Protein AF-A0AAU9WZ70-F1 (afdb_monomer)

InterPro domains:
  IPR018307 AVL9/DENND6 domain [PF09794] (228-607)
  IPR037516 Tripartite DENN domain [PS50211] (229-649)
  IPR043153 DENN domain, C-terminal lobe [G3DSA:3.40.50.11500] (401-605)
  IPR051731 DENND11/AVL9 guanine nucleotide exchange factors [PTHR31017] (223-735)

Radius of gyration: 34.67 Å; Cα contacts (8 Å, |Δi|>4): 974; chains: 1; bounding box: 86×117×84 Å

pLDDT: mean 70.21, std 24.59, range [22.47, 98.75]

Organism: NCBI:txid46732

Foldseek 3Di:
DVLQCVAPCPVVHDPCPVPPDPVSVLVSVLPDDDCVPDDPPNNVSVVVVVVVVQVVLVVVCVVVVDDPQQPDPPGHPQQQSDDPPHRPDPDRPPLPPPDDWPFVVVVLVQFPCQVVHDVQQDPPDPVLLVLLCVAPCQVVHDVCRPPGTVVSVLVVLQQDDALPDDDSNNVSVLVNLLVVQVSLQVRLVRGPVCVPPHDSLLARHHPNHRSYPPSVSRHHCHVVPQQWDKKWKWWQFPPPGIDTPDIPPAPDPCPDDSPNDDPPQCPCVRCQQCDDCSVVDQKDKGKWWTFDDDDPPDPADSQFIKIKIKIKHKDAPVLAPDDDPRPPDRIIIMIIMITGSALQHQLVNVLRVVLNVVCVVVSYVVPCVSVVVSSVVCSVPDDLVCLVVVVRLLRLAFPLVLCVLQQLCLVLLLLVLLLQWAEEEEDDDLSVLLNDLVNSQLLAPCCSSFLCGRQDDGPVVVPPPPDDDDDPPDPNQDGDADLLRPPQNSRHQLEHETSADHPVCLVVLVDPSNSGYYHYYHDCVVVVDPPSTQWYQYSVNRDIDGPDPLSVLLSDAAPLSNVLSVLLSVLSVVCVVVPCVPSPCGNGSVNSSLSSVLQVLQQSLQVVPVVPPQCVNGPVSNVVSSCPDPSNVSSVVDRRNLSVQAHHHGLRPDPDDPVVSVVNSCSSVVVVVVVVCVVPVVDDDDDDDDDDDDPPPRVVVVVVVVVVVPPPPDDDDDDDDDDDDDDDDDDDDDDDDDDDDD

Sequence (742 aa):
MEELKKCPEFQIGCPFKDAKNVKEVVEELSKMPESKHHTGEAHEQLLGMLKAVHSESKKLEENVGECPVFKTEEGCPFKDASKEGKPLIEPPAAVLEGFTTSDVSKLKEKCPAFKEGCPFANTENEALLGEIKKCPEFEEGCAFKEAKTIEEIHSKLSQMPSSDKECHHKEALMKTMKVIHSVGHEKAEECPVLQKDGCPFKAVESEGKPLVEPADSVLPAGAKRKAILHIVVVGFHHQRGSEVEFLYPPLGKQRNSQSSILPSEWKFLPFLALPDGAHNCEQDTTFFHVPSLSTADTRQNPQSTIFGISCYKQIDSKDLKIKSEDVTRSTVQKSVCVLSCLPLYGYLREKLQVATRLYFEEKDFSQTGILEELYRNLNMTVSPNLISEESLLFIGFSAVELVRKFRHRILALFKLLLLERKVIFHGFPVSNICSQLLSLVSLFPGMIQGGLVYSVTREKIFEEDKSESDIHVHEYEQLPVDLFGFPLAIFTKNSLFHPYLSLQQMELLKSSHVRSFVVGASNYLYKRQKGLSDVLVDLESSTIEIHDPELTEQLSLSTADLRFADYLIHHVDDYAEKGQQEAGWDGSDEWIRAQFKLYLLSLLSTIQHTGGDGMANYNEKFIEAWKQTTNYQVWRGKEHTGIDDVHAGHPFQGQMRLADIKIRLSNVMQTERGRRIGHAVVETGKVVGGAINSARSFVTSWLSELTQSSSEQNEEETGEGKAPEEKSEAKIDEEKNAGLQE

Solvent-accessible surface area (backbone atoms only — not comparable to full-atom values): 43529 Å² total; per-residue (Å²): 115,76,65,46,54,72,40,79,75,36,63,86,41,69,81,54,75,84,48,89,48,72,67,52,43,53,55,55,60,67,69,57,79,63,70,91,78,39,72,65,72,61,38,55,49,52,52,51,36,53,51,50,53,53,53,49,54,59,57,46,47,77,73,59,80,74,56,73,79,70,67,48,104,79,60,66,86,64,77,79,49,53,62,97,88,42,62,79,62,82,76,71,72,73,84,62,72,86,58,80,81,57,46,46,73,59,42,34,76,74,26,69,67,28,57,92,41,69,74,74,73,76,68,86,48,66,72,54,57,62,42,43,50,62,23,84,78,28,51,95,41,64,77,54,76,82,52,55,38,67,64,54,44,51,54,55,57,32,70,41,81,36,46,84,56,93,53,74,48,31,62,33,50,47,53,51,46,26,47,56,33,36,57,48,53,76,41,21,92,63,22,82,70,44,66,76,75,47,67,88,72,66,78,43,43,11,95,91,36,56,36,44,82,63,53,76,79,29,51,34,96,64,79,65,76,60,35,54,65,33,37,36,30,28,34,63,40,96,89,79,41,54,37,67,77,43,60,41,68,67,83,77,89,63,89,83,60,94,72,76,75,67,55,82,83,50,68,59,48,28,40,50,43,54,41,72,67,50,88,82,41,65,58,55,39,36,38,30,63,42,50,42,80,79,44,100,84,47,97,57,69,65,52,32,37,27,36,33,41,14,34,30,41,54,45,53,50,83,69,38,78,61,80,59,90,81,66,79,54,71,57,48,46,40,17,44,28,41,34,19,71,54,69,40,55,33,51,50,44,64,56,44,47,54,52,40,50,53,51,59,70,65,26,37,85,84,66,51,65,66,56,57,49,48,52,54,52,47,46,72,73,48,52,80,72,52,61,76,37,58,79,47,43,44,34,79,40,50,43,45,59,46,41,71,64,44,44,63,50,40,58,34,54,56,52,47,56,61,52,52,48,32,35,38,38,35,37,75,59,56,39,57,40,19,28,51,48,52,19,60,49,50,37,42,58,48,25,66,74,57,30,50,42,40,12,38,77,67,73,74,69,75,77,71,77,86,72,92,75,85,77,74,79,63,92,77,78,72,78,83,53,51,55,71,41,36,25,58,49,56,24,36,92,46,14,33,50,24,39,38,50,36,78,89,52,55,65,59,64,70,37,89,72,45,72,18,30,43,36,15,33,56,55,66,62,69,78,68,48,79,86,66,48,54,30,45,33,35,63,78,80,61,42,76,46,67,77,46,71,64,60,50,59,35,47,47,74,25,76,25,44,48,51,48,34,50,54,51,46,52,34,32,54,48,22,70,73,56,32,66,88,71,38,52,60,55,34,34,48,69,40,51,30,52,51,44,39,51,50,51,50,16,50,51,19,18,68,72,72,46,85,61,57,58,42,60,43,67,21,48,59,28,52,61,54,30,63,72,22,68,29,44,47,60,44,71,74,52,88,37,81,48,37,81,79,40,68,59,37,51,87,47,52,80,93,66,56,72,66,60,51,53,52,53,52,48,54,56,56,46,56,56,49,62,56,47,45,75,76,49,74,86,65,85,94,75,90,87,90,84,92,89,69,87,75,67,56,64,60,53,57,56,52,50,56,59,59,60,72,70,74,82,83,84,84,81,91,81,84,89,85,83,86,85,84,89,86,88,85,90,85,84,86,85,89,81,86,88,84,82,88,132

Mean predicted aligned error: 18.94 Å

Structure (mmCIF, N/CA/C/O backbone):
data_AF-A0AAU9WZ70-F1
#
_entry.id   AF-A0AAU9WZ70-F1
#
loop_
_atom_site.group_PDB
_atom_site.id
_atom_site.type_symbol
_atom_site.label_atom_id
_atom_site.label_alt_id
_atom_site.label_comp_id
_atom_site.label_asym_id
_atom_site.label_entity_id
_atom_site.label_seq_id
_atom_site.pdbx_PDB_ins_code
_atom_site.Cartn_x
_atom_site.Cartn_y
_atom_site.Cartn_z
_atom_site.occupancy
_atom_site.B_iso_or_equiv
_atom_site.auth_seq_id
_atom_site.auth_comp_id
_atom_site.auth_asym_id
_atom_site.auth_atom_id
_atom_site.pdbx_PDB_model_num
ATOM 1 N N . MET A 1 1 ? -59.701 -29.036 -20.915 1.00 43.00 1 MET A N 1
ATOM 2 C CA . MET A 1 1 ? -60.050 -30.371 -21.465 1.00 43.00 1 MET A CA 1
ATOM 3 C C . MET A 1 1 ? -59.910 -30.447 -22.984 1.00 43.00 1 MET A C 1
ATOM 5 O O . MET A 1 1 ? -59.360 -31.431 -23.451 1.00 43.00 1 MET A O 1
ATOM 9 N N . GLU A 1 2 ? -60.358 -29.458 -23.768 1.00 44.62 2 GLU A N 1
ATOM 10 C CA . GLU A 1 2 ? -60.183 -29.485 -25.238 1.00 44.62 2 GLU A CA 1
ATOM 11 C C . GLU A 1 2 ? -58.722 -29.342 -25.691 1.00 44.62 2 GLU A C 1
ATOM 13 O O . GLU A 1 2 ? -58.296 -30.050 -26.594 1.00 44.62 2 GLU A O 1
ATOM 18 N N . GLU A 1 3 ? -57.932 -28.510 -25.009 1.00 46.34 3 GLU A N 1
ATOM 19 C CA . GLU A 1 3 ? -56.485 -28.352 -25.244 1.00 46.34 3 GLU A CA 1
ATOM 20 C C . GLU A 1 3 ? -55.696 -29.653 -24.992 1.00 46.34 3 GLU A C 1
ATOM 22 O O . GLU A 1 3 ? -54.846 -30.034 -25.787 1.00 46.34 3 GLU A O 1
ATOM 27 N N . LEU A 1 4 ? -56.048 -30.398 -23.934 1.00 43.25 4 LEU A N 1
ATOM 28 C CA . LEU A 1 4 ? -55.421 -31.680 -23.567 1.00 43.25 4 LEU A CA 1
ATOM 29 C C . LEU A 1 4 ? -55.571 -32.750 -24.660 1.00 43.25 4 LEU A C 1
ATOM 31 O O . LEU A 1 4 ? -54.688 -33.580 -24.823 1.00 43.25 4 LEU A O 1
ATOM 35 N N . LYS A 1 5 ? -56.662 -32.722 -25.437 1.00 51.09 5 LYS A N 1
ATOM 36 C CA . LYS A 1 5 ? -56.911 -33.688 -26.522 1.00 51.09 5 LYS A CA 1
ATOM 37 C C . LYS A 1 5 ? -56.059 -33.440 -27.771 1.00 51.09 5 LYS A C 1
ATOM 39 O O . LYS A 1 5 ? -56.020 -34.301 -28.647 1.00 51.09 5 LYS A O 1
ATOM 44 N N . LYS A 1 6 ? -55.408 -32.277 -27.871 1.00 53.66 6 LYS A N 1
ATOM 45 C CA . LYS A 1 6 ? -54.527 -31.930 -28.995 1.00 53.66 6 LYS A CA 1
ATOM 46 C C . LYS A 1 6 ? -53.136 -32.560 -28.852 1.00 53.66 6 LYS A C 1
ATOM 48 O O . LYS A 1 6 ? -52.472 -32.778 -29.857 1.00 53.66 6 LYS A O 1
ATOM 53 N N . CYS A 1 7 ? -52.722 -32.916 -27.632 1.00 51.84 7 CYS A N 1
ATOM 54 C CA . CYS A 1 7 ? -51.447 -33.584 -27.372 1.00 51.84 7 CYS A CA 1
ATOM 55 C C . CYS A 1 7 ? -51.523 -35.084 -27.739 1.00 51.84 7 CYS A C 1
ATOM 57 O O . CYS A 1 7 ? -52.407 -35.769 -27.214 1.00 51.84 7 CYS A O 1
ATOM 59 N N . PRO A 1 8 ? -50.609 -35.620 -28.578 1.00 54.25 8 PRO A N 1
ATOM 60 C CA . PRO A 1 8 ? -50.621 -37.025 -29.008 1.00 54.25 8 PRO A CA 1
ATOM 61 C C . PRO A 1 8 ? -50.669 -38.030 -27.847 1.00 54.25 8 PRO A C 1
ATOM 63 O O . PRO A 1 8 ? -51.424 -38.997 -27.901 1.00 54.25 8 PRO A O 1
ATOM 66 N N . GLU A 1 9 ? -49.947 -37.747 -26.760 1.00 54.53 9 GLU A N 1
ATOM 67 C CA . GLU A 1 9 ? -49.831 -38.613 -25.574 1.00 54.53 9 GLU A CA 1
ATOM 68 C C . GLU A 1 9 ? -51.112 -38.678 -24.722 1.00 54.53 9 GLU A C 1
ATOM 70 O O . GLU A 1 9 ? -51.298 -39.596 -23.927 1.00 54.53 9 GLU A O 1
ATOM 75 N N . PHE A 1 10 ? -52.030 -37.722 -24.898 1.00 54.50 10 PHE A N 1
ATOM 76 C CA . PHE A 1 10 ? -53.312 -37.663 -24.186 1.00 54.50 10 PHE A CA 1
ATOM 77 C C . PHE A 1 10 ? -54.504 -38.074 -25.064 1.00 54.50 10 PHE A C 1
ATOM 79 O O . PHE A 1 10 ? -55.637 -38.140 -24.574 1.00 54.50 10 PHE A O 1
ATOM 86 N N . GLN A 1 11 ? -54.276 -38.407 -26.344 1.00 54.41 11 GLN A N 1
ATOM 87 C CA . GLN A 1 11 ? -55.335 -38.858 -27.258 1.00 54.41 11 GLN A CA 1
ATOM 88 C C . GLN A 1 11 ? -55.954 -40.204 -26.842 1.00 54.41 11 GLN A C 1
ATOM 90 O O . GLN A 1 11 ? -57.106 -40.473 -27.177 1.00 54.41 11 GLN A O 1
ATOM 95 N N . ILE A 1 12 ? -55.227 -41.025 -26.072 1.00 53.06 12 ILE A N 1
ATOM 96 C CA . ILE A 1 12 ? -55.652 -42.367 -25.619 1.00 53.06 12 ILE A CA 1
ATOM 97 C C . ILE A 1 12 ? -56.169 -42.348 -24.156 1.00 53.06 12 ILE A C 1
ATOM 99 O O . ILE A 1 12 ? -56.500 -43.386 -23.580 1.00 53.06 12 ILE A O 1
ATOM 103 N N . GLY A 1 13 ? -56.292 -41.161 -23.548 1.00 53.78 13 GLY A N 1
ATOM 104 C CA . GLY A 1 13 ? -56.657 -40.964 -22.138 1.00 53.78 13 GLY A CA 1
ATOM 105 C C . GLY A 1 13 ? -55.473 -40.501 -21.282 1.00 53.78 13 GLY A C 1
ATOM 106 O O . GLY A 1 13 ? -54.379 -40.303 -21.791 1.00 53.78 13 GLY A O 1
ATOM 107 N N . CYS A 1 14 ? -55.693 -40.288 -19.979 1.00 56.47 14 CYS A N 1
ATOM 108 C CA . CYS A 1 14 ? -54.640 -39.805 -19.079 1.00 56.47 14 CYS A CA 1
ATOM 109 C C . CYS A 1 14 ? -53.485 -40.830 -18.998 1.00 56.47 14 CYS A C 1
ATOM 111 O O . CYS A 1 14 ? -53.735 -41.955 -18.552 1.00 56.47 14 CYS A O 1
ATOM 113 N N . PRO A 1 15 ? -52.241 -40.468 -19.365 1.00 56.47 15 PRO A N 1
ATOM 114 C CA . PRO A 1 15 ? -51.094 -41.381 -19.327 1.00 56.47 15 PRO A CA 1
ATOM 115 C C . PRO A 1 15 ? -50.727 -41.800 -17.896 1.00 56.47 15 PRO A C 1
ATOM 117 O O . PRO A 1 15 ? -50.108 -42.834 -17.684 1.00 56.47 15 PRO A O 1
ATOM 120 N N . PHE A 1 16 ? -51.191 -41.050 -16.895 1.00 62.91 16 PHE A N 1
ATOM 121 C CA . PHE A 1 16 ? -50.961 -41.321 -15.476 1.00 62.91 16 PHE A CA 1
ATOM 122 C C . PHE A 1 16 ? -52.081 -42.137 -14.822 1.00 62.91 16 PHE A C 1
ATOM 124 O O . PHE A 1 16 ? -52.089 -42.286 -13.603 1.00 62.91 16 PHE A O 1
ATOM 131 N N . LYS A 1 17 ? -53.059 -42.637 -15.591 1.00 55.47 17 LYS A N 1
ATOM 132 C CA . LYS A 1 17 ? -54.262 -43.291 -15.039 1.00 55.47 17 LYS A CA 1
ATOM 133 C C . LYS A 1 17 ? -53.957 -44.498 -14.140 1.00 55.47 17 LYS A C 1
ATOM 135 O O . LYS A 1 17 ? -54.759 -44.806 -13.266 1.00 55.47 17 LYS A O 1
ATOM 140 N N . ASP A 1 18 ? -52.820 -45.156 -14.367 1.00 57.41 18 ASP A N 1
ATOM 141 C CA . ASP A 1 18 ? -52.389 -46.346 -13.631 1.00 57.41 18 ASP A CA 1
ATOM 142 C C . ASP A 1 18 ? -51.309 -46.032 -12.571 1.00 57.41 18 ASP A C 1
ATOM 144 O O . ASP A 1 18 ? -50.891 -46.932 -11.839 1.00 57.41 18 ASP A O 1
ATOM 148 N N . ALA A 1 19 ? -50.877 -44.766 -12.454 1.00 58.03 19 ALA A N 1
ATOM 149 C CA . ALA A 1 19 ? -49.885 -44.325 -11.476 1.00 58.03 19 ALA A CA 1
ATOM 150 C C . ALA A 1 19 ? -50.499 -44.254 -10.070 1.00 58.03 19 ALA A C 1
ATOM 152 O O . ALA A 1 19 ? -51.546 -43.641 -9.850 1.00 58.03 19 ALA A O 1
ATOM 153 N N . LYS A 1 20 ? -49.839 -44.875 -9.093 1.00 45.47 20 LYS A N 1
ATOM 154 C CA . LYS A 1 20 ? -50.346 -45.026 -7.719 1.00 45.47 20 LYS A CA 1
ATOM 155 C C . LYS A 1 20 ? -49.764 -44.010 -6.742 1.00 45.47 20 LYS A C 1
ATOM 157 O O . LYS A 1 20 ? -50.246 -43.909 -5.615 1.00 45.47 20 LYS A O 1
ATOM 162 N N . ASN A 1 21 ? -48.724 -43.278 -7.135 1.00 47.84 21 ASN A N 1
ATOM 163 C CA . ASN A 1 21 ? -48.082 -42.247 -6.321 1.00 47.84 21 ASN A CA 1
ATOM 164 C C . ASN A 1 21 ? -47.411 -41.169 -7.195 1.00 47.84 21 ASN A C 1
ATOM 166 O O . ASN A 1 21 ? -47.178 -41.365 -8.383 1.00 47.84 21 ASN A O 1
ATOM 170 N N . VAL A 1 22 ? -47.084 -40.022 -6.588 1.00 45.72 22 VAL A N 1
ATOM 171 C CA . VAL A 1 22 ? -46.501 -38.852 -7.279 1.00 45.72 22 VAL A CA 1
ATOM 172 C C . VAL A 1 22 ? -45.157 -39.177 -7.937 1.00 45.72 22 VAL A C 1
ATOM 174 O O . VAL A 1 22 ? -44.843 -38.636 -8.991 1.00 45.72 22 VAL A O 1
ATOM 177 N N . LYS A 1 23 ? -44.378 -40.097 -7.357 1.00 48.25 23 LYS A N 1
ATOM 178 C CA . LYS A 1 23 ? -43.085 -40.504 -7.912 1.00 48.25 23 LYS A CA 1
ATOM 179 C C . LYS A 1 23 ? -43.256 -41.227 -9.252 1.00 48.25 23 LYS A C 1
ATOM 181 O O . LYS A 1 23 ? -42.548 -40.894 -10.192 1.00 48.25 23 LYS A O 1
ATOM 186 N N . GLU A 1 24 ? -44.239 -42.119 -9.363 1.00 51.38 24 GLU A N 1
ATOM 187 C CA . GLU A 1 24 ? -44.601 -42.785 -10.625 1.00 51.38 24 GLU A CA 1
ATOM 188 C C . GLU A 1 24 ? -45.117 -41.787 -11.677 1.00 51.38 24 GLU A C 1
ATOM 190 O O . GLU A 1 24 ? -44.812 -41.924 -12.857 1.00 51.38 24 GLU A O 1
ATOM 195 N N . VAL A 1 25 ? -45.831 -40.732 -11.260 1.00 52.84 25 VAL A N 1
ATOM 196 C CA . VAL A 1 25 ? -46.276 -39.655 -12.169 1.00 52.84 25 VAL A CA 1
ATOM 197 C C . VAL A 1 25 ? -45.087 -38.866 -12.727 1.00 52.84 25 VAL A C 1
ATOM 199 O O . VAL A 1 25 ? -45.030 -38.606 -13.927 1.00 52.84 25 VAL A O 1
ATOM 202 N N . VAL A 1 26 ? -44.119 -38.505 -11.879 1.00 51.00 26 VAL A N 1
ATOM 203 C CA . VAL A 1 26 ? -42.891 -37.801 -12.295 1.00 51.00 26 VAL A CA 1
ATOM 204 C C . VAL A 1 26 ? -42.020 -38.688 -13.188 1.00 51.00 26 VAL A C 1
ATOM 206 O O . VAL A 1 26 ? -41.428 -38.209 -14.154 1.00 51.00 26 VAL A O 1
ATOM 209 N N . GLU A 1 27 ? -41.976 -39.989 -12.911 1.00 53.44 27 GLU A N 1
ATOM 210 C CA . GLU A 1 27 ? -41.223 -40.958 -13.703 1.00 53.44 27 GLU A CA 1
ATOM 211 C C . GLU A 1 27 ? -41.848 -41.157 -15.097 1.00 53.44 27 GLU A C 1
ATOM 213 O O . GLU A 1 27 ? -41.122 -41.181 -16.089 1.00 53.44 27 GLU A O 1
ATOM 218 N N . GLU A 1 28 ? -43.178 -41.182 -15.222 1.00 54.75 28 GLU A N 1
ATOM 219 C CA . GLU A 1 28 ? -43.857 -41.192 -16.530 1.00 54.75 28 GLU A CA 1
ATOM 220 C C . GLU A 1 28 ? -43.707 -39.863 -17.290 1.00 54.75 28 GLU A C 1
ATOM 222 O O . GLU A 1 28 ? -43.462 -39.867 -18.496 1.00 54.75 28 GLU A O 1
ATOM 227 N N . LEU A 1 29 ? -43.751 -38.717 -16.600 1.00 53.00 29 LEU A N 1
ATOM 228 C CA . LEU A 1 29 ? -43.442 -37.410 -17.202 1.00 53.00 29 LEU A CA 1
ATOM 229 C C . LEU A 1 29 ? -42.007 -37.352 -17.750 1.00 53.00 29 LEU A C 1
ATOM 231 O O . LEU A 1 29 ? -41.762 -36.739 -18.788 1.00 53.00 29 LEU A O 1
ATOM 235 N N . SER A 1 30 ? -41.056 -38.027 -17.098 1.00 54.34 30 SER A N 1
ATOM 236 C CA . SER A 1 30 ? -39.650 -38.047 -17.527 1.00 54.34 30 SER A CA 1
ATOM 237 C C . SER A 1 30 ? -39.399 -38.830 -18.829 1.00 54.34 30 SER A C 1
ATOM 239 O O . SER A 1 30 ? -38.374 -38.610 -19.494 1.00 54.34 30 SER A O 1
ATOM 241 N N . LYS A 1 31 ? -40.344 -39.708 -19.206 1.00 53.44 31 LYS A N 1
ATOM 242 C CA . LYS A 1 31 ? -40.332 -40.524 -20.433 1.00 53.44 31 LYS A CA 1
ATOM 243 C C . LYS A 1 31 ? -40.855 -39.778 -21.666 1.00 53.44 31 LYS A C 1
ATOM 245 O O . LYS A 1 31 ? -40.713 -40.296 -22.771 1.00 53.44 31 LYS A O 1
ATOM 250 N N . MET A 1 32 ? -41.406 -38.571 -21.511 1.00 54.81 32 MET A N 1
ATOM 251 C CA . MET A 1 32 ? -41.807 -37.740 -22.650 1.00 54.81 32 MET A CA 1
ATOM 252 C C . MET A 1 32 ? -40.570 -37.275 -23.458 1.00 54.81 32 MET A C 1
ATOM 254 O O . MET A 1 32 ? -39.546 -36.915 -22.859 1.00 54.81 32 MET A O 1
ATOM 258 N N . PRO A 1 33 ? -40.616 -37.314 -24.806 1.00 46.25 33 PRO A N 1
ATOM 259 C CA . PRO A 1 33 ? -39.464 -37.006 -25.659 1.00 46.25 33 PRO A CA 1
ATOM 260 C C . PRO A 1 33 ? -39.019 -35.531 -25.567 1.00 46.25 33 PRO A C 1
ATOM 262 O O . PRO A 1 33 ? -39.805 -34.645 -25.244 1.00 46.25 33 PRO A O 1
ATOM 265 N N . GLU A 1 34 ? -37.732 -35.269 -25.837 1.00 44.28 34 GLU A N 1
ATOM 266 C CA . GLU A 1 34 ? -37.087 -33.952 -25.679 1.00 44.28 34 GLU A CA 1
ATOM 267 C C . GLU A 1 34 ? -37.759 -32.815 -26.476 1.00 44.28 34 GLU A C 1
ATOM 269 O O . GLU A 1 34 ? -38.196 -32.993 -27.616 1.00 44.28 34 GLU A O 1
ATOM 274 N N . SER A 1 35 ? -37.704 -31.592 -25.928 1.00 48.19 35 SER A N 1
ATOM 275 C CA . SER A 1 35 ? -38.149 -30.345 -26.580 1.00 48.19 35 SER A CA 1
ATOM 276 C C . SER A 1 35 ? -37.471 -30.063 -27.926 1.00 48.19 35 SER A C 1
ATOM 278 O O . SER A 1 35 ? -38.000 -29.301 -28.729 1.00 48.19 35 SER A O 1
ATOM 280 N N . LYS A 1 36 ? -36.346 -30.720 -28.232 1.00 40.97 36 LYS A N 1
ATOM 281 C CA . LYS A 1 36 ? -35.661 -30.607 -29.529 1.00 40.97 36 LYS A CA 1
ATOM 282 C C . LYS A 1 36 ? -36.455 -31.202 -30.697 1.00 40.97 36 LYS A C 1
ATOM 284 O O . LYS A 1 36 ? -36.157 -30.880 -31.844 1.00 40.97 36 LYS A O 1
ATOM 289 N N . HIS A 1 37 ? -37.470 -32.027 -30.431 1.00 42.16 37 HIS A N 1
ATOM 290 C CA . HIS A 1 37 ? -38.367 -32.563 -31.461 1.00 42.16 37 HIS A CA 1
ATOM 291 C C . HIS A 1 37 ? -39.708 -31.821 -31.566 1.00 42.16 37 HIS A C 1
ATOM 293 O O . HIS A 1 37 ? -40.483 -32.098 -32.480 1.00 42.16 37 HIS A O 1
ATOM 299 N N . HIS A 1 38 ? -39.959 -30.833 -30.704 1.00 45.75 38 HIS A N 1
ATOM 300 C CA . HIS A 1 38 ? -41.142 -29.980 -30.768 1.00 45.75 38 HIS A CA 1
ATOM 301 C C . HIS A 1 38 ? -40.730 -28.564 -31.171 1.00 45.75 38 HIS A C 1
ATOM 303 O O . HIS A 1 38 ? -40.349 -27.749 -30.340 1.00 45.75 38 HIS A O 1
ATOM 309 N N . THR A 1 39 ? -40.819 -28.267 -32.466 1.00 42.88 39 THR A N 1
ATOM 310 C CA . THR A 1 39 ? -40.734 -26.895 -32.984 1.00 42.88 39 THR A CA 1
ATOM 311 C C . THR A 1 39 ? -42.106 -26.471 -33.505 1.00 42.88 39 THR A C 1
ATOM 313 O O . THR A 1 39 ? -42.844 -27.281 -34.068 1.00 42.88 39 THR A O 1
ATOM 316 N N . GLY A 1 40 ? -42.477 -25.211 -33.274 1.00 54.31 40 GLY A N 1
ATOM 317 C CA . GLY A 1 40 ? -43.773 -24.661 -33.685 1.00 54.31 40 GLY A CA 1
ATOM 318 C C . GLY A 1 40 ? -44.951 -25.090 -32.798 1.00 54.31 40 GLY A C 1
ATOM 319 O O . GLY A 1 40 ? -44.812 -25.248 -31.587 1.00 54.31 40 GLY A O 1
ATOM 320 N N . GLU A 1 41 ? -46.121 -25.272 -33.413 1.00 46.50 41 GLU A N 1
ATOM 321 C CA . GLU A 1 41 ? -47.437 -25.402 -32.759 1.00 46.50 41 GLU A CA 1
ATOM 322 C C . GLU A 1 41 ? -47.506 -26.507 -31.684 1.00 46.50 41 GLU A C 1
ATOM 324 O O . GLU A 1 41 ? -48.182 -26.356 -30.671 1.00 46.50 41 GLU A O 1
ATOM 329 N N . ALA A 1 42 ? -46.744 -27.594 -31.841 1.00 43.12 42 ALA A N 1
ATOM 330 C CA . ALA A 1 42 ? -46.700 -28.693 -30.874 1.00 43.12 42 ALA A CA 1
ATOM 331 C C . ALA A 1 42 ? -46.009 -28.317 -29.544 1.00 43.12 42 ALA A C 1
ATOM 333 O O . ALA A 1 42 ? -46.357 -28.861 -28.495 1.00 43.12 42 ALA A O 1
ATOM 334 N N . HIS A 1 43 ? -45.056 -27.377 -29.568 1.00 51.56 43 HIS A N 1
ATOM 335 C CA . HIS A 1 43 ? -44.409 -26.863 -28.356 1.00 51.56 43 HIS A CA 1
ATOM 336 C C . HIS A 1 43 ? -45.355 -25.952 -27.569 1.00 51.56 43 HIS A C 1
ATOM 338 O O . HIS A 1 43 ? -45.485 -26.091 -26.352 1.00 51.56 43 HIS A O 1
ATOM 344 N N . GLU A 1 44 ? -46.086 -25.080 -28.268 1.00 49.91 44 GLU A N 1
ATOM 345 C CA . GLU A 1 44 ? -47.119 -24.252 -27.641 1.00 49.91 44 GLU A CA 1
ATOM 346 C C . GLU A 1 44 ? -48.263 -25.092 -27.072 1.00 49.91 44 GLU A C 1
ATOM 348 O O . GLU A 1 44 ? -48.756 -24.792 -25.988 1.00 49.91 44 GLU A O 1
ATOM 353 N N . GLN A 1 45 ? -48.639 -26.186 -27.739 1.00 51.75 45 GLN A N 1
ATOM 354 C CA . GLN A 1 45 ? -49.648 -27.120 -27.236 1.00 51.75 45 GLN A CA 1
ATOM 355 C C . GLN A 1 45 ? -49.184 -27.857 -25.969 1.00 51.75 45 GLN A C 1
ATOM 357 O O . GLN A 1 45 ? -49.976 -28.035 -25.042 1.00 51.75 45 GLN A O 1
ATOM 362 N N . LEU A 1 46 ? -47.904 -28.240 -25.881 1.00 48.75 46 LEU A N 1
ATOM 363 C CA . LEU A 1 46 ? -47.330 -28.842 -24.672 1.00 48.75 46 LEU A CA 1
ATOM 364 C C . LEU A 1 46 ? -47.287 -27.838 -23.506 1.00 48.75 46 LEU A C 1
ATOM 366 O O . LEU A 1 46 ? -47.689 -28.163 -22.388 1.00 48.75 46 LEU A O 1
ATOM 370 N N . LEU A 1 47 ? -46.870 -26.598 -23.771 1.00 50.78 47 LEU A N 1
ATOM 371 C CA . LEU A 1 47 ? -46.897 -25.507 -22.791 1.00 50.78 47 LEU A CA 1
ATOM 372 C C . LEU A 1 47 ? -48.327 -25.163 -22.353 1.00 50.78 47 LEU A C 1
ATOM 374 O O . LEU A 1 47 ? -48.573 -24.961 -21.164 1.00 50.78 47 LEU A O 1
ATOM 378 N N . GLY A 1 48 ? -49.278 -25.133 -23.287 1.00 50.84 48 GLY A N 1
ATOM 379 C CA . GLY A 1 48 ? -50.701 -24.924 -23.017 1.00 50.84 48 GLY A CA 1
ATOM 380 C C . GLY A 1 48 ? -51.281 -26.025 -22.130 1.00 50.84 48 GLY A C 1
ATOM 381 O O . GLY A 1 48 ? -51.983 -25.741 -21.157 1.00 50.84 48 GLY A O 1
ATOM 382 N N . MET A 1 49 ? -50.907 -27.280 -22.389 1.00 53.19 49 MET A N 1
ATOM 383 C CA . MET A 1 49 ? -51.271 -28.424 -21.557 1.00 53.19 49 MET A CA 1
ATOM 384 C C . MET A 1 49 ? -50.715 -28.299 -20.133 1.00 53.19 49 MET A C 1
ATOM 386 O O . MET A 1 49 ? -51.477 -28.430 -19.174 1.00 53.19 49 MET A O 1
ATOM 390 N N . LEU A 1 50 ? -49.419 -28.010 -19.976 1.00 51.34 50 LEU A N 1
ATOM 391 C CA . LEU A 1 50 ? -48.785 -27.865 -18.660 1.00 51.34 50 LEU A CA 1
ATOM 392 C C . LEU A 1 50 ? -49.397 -26.705 -17.861 1.00 51.34 50 LEU A C 1
ATOM 394 O O . LEU A 1 50 ? -49.683 -26.866 -16.674 1.00 51.34 50 LEU A O 1
ATOM 398 N N . LYS A 1 51 ? -49.701 -25.577 -18.517 1.00 50.75 51 LYS A N 1
ATOM 399 C CA . LYS A 1 51 ? -50.422 -24.445 -17.909 1.00 50.75 51 LYS A CA 1
ATOM 400 C C . LYS A 1 51 ? -51.831 -24.836 -17.454 1.00 50.75 51 LYS A C 1
ATOM 402 O O . LYS A 1 51 ? -52.242 -24.471 -16.352 1.00 50.75 51 LYS A O 1
ATOM 407 N N . ALA A 1 52 ? -52.563 -25.612 -18.256 1.00 51.06 52 ALA A N 1
ATOM 408 C CA . ALA A 1 52 ? -53.900 -26.085 -17.899 1.00 51.06 52 ALA A CA 1
ATOM 409 C C . ALA A 1 52 ? -53.879 -27.063 -16.710 1.00 51.06 52 ALA A C 1
ATOM 411 O O . ALA A 1 52 ? -54.728 -26.964 -15.825 1.00 51.06 52 ALA A O 1
ATOM 412 N N . VAL A 1 53 ? -52.891 -27.964 -16.651 1.00 50.53 53 VAL A N 1
ATOM 413 C CA . VAL A 1 53 ? -52.691 -28.883 -15.515 1.00 50.53 53 VAL A CA 1
ATOM 414 C C . VAL A 1 53 ? -52.374 -28.105 -14.237 1.00 50.53 53 VAL A C 1
ATOM 416 O O . VAL A 1 53 ? -52.924 -28.415 -13.178 1.00 50.53 53 VAL A O 1
ATOM 419 N N . HIS A 1 54 ? -51.557 -27.053 -14.336 1.00 52.47 54 HIS A N 1
ATOM 420 C CA . HIS A 1 54 ? -51.239 -26.168 -13.214 1.00 52.47 54 HIS A CA 1
ATOM 421 C C . HIS A 1 54 ? -52.478 -25.419 -12.704 1.00 52.47 54 HIS A C 1
ATOM 423 O O . HIS A 1 54 ? -52.730 -25.375 -11.500 1.00 52.47 54 HIS A O 1
ATOM 429 N N . SER A 1 55 ? -53.285 -24.882 -13.625 1.00 49.47 55 SER A N 1
ATOM 430 C CA . SER A 1 55 ? -54.526 -24.174 -13.298 1.00 49.47 55 SER A CA 1
ATOM 431 C C . SER A 1 55 ? -55.545 -25.080 -12.604 1.00 49.47 55 SER A C 1
ATOM 433 O O . SER A 1 55 ? -56.129 -24.679 -11.600 1.00 49.47 55 SER A O 1
ATOM 435 N N . GLU A 1 56 ? -55.735 -26.311 -13.086 1.00 50.09 56 GLU A N 1
ATOM 436 C CA . GLU A 1 56 ? -56.676 -27.248 -12.460 1.00 50.09 56 GLU A CA 1
ATOM 437 C C . GLU A 1 56 ? -56.153 -27.833 -11.143 1.00 50.09 56 GLU A C 1
ATOM 439 O O . GLU A 1 56 ? -56.934 -28.006 -10.211 1.00 50.09 56 GLU A O 1
ATOM 444 N N . SER A 1 57 ? -54.841 -28.046 -10.999 1.00 50.16 57 SER A N 1
ATOM 445 C CA . SER A 1 57 ? -54.251 -28.482 -9.720 1.00 50.16 57 SER A CA 1
ATOM 446 C C . SER A 1 57 ? -54.492 -27.455 -8.610 1.00 50.16 57 SER A C 1
ATOM 448 O O . SER A 1 57 ? -54.850 -27.827 -7.495 1.00 50.16 57 SER A O 1
ATOM 450 N N . LYS A 1 58 ? -54.397 -26.161 -8.941 1.00 50.09 58 LYS A N 1
ATOM 451 C CA . LYS A 1 58 ? -54.673 -25.049 -8.019 1.00 50.09 58 LYS A CA 1
ATOM 452 C C . LYS A 1 58 ? -56.159 -24.949 -7.637 1.00 50.09 58 LYS A C 1
ATOM 454 O O . LYS A 1 58 ? -56.479 -24.623 -6.503 1.00 50.09 58 LYS A O 1
ATOM 459 N N . LYS A 1 59 ? -57.083 -25.292 -8.544 1.00 49.59 59 LYS A N 1
ATOM 460 C CA . LYS A 1 59 ? -58.532 -25.345 -8.241 1.00 49.59 59 LYS A CA 1
ATOM 461 C C . LYS A 1 59 ? -58.940 -26.580 -7.431 1.00 49.59 59 LYS A C 1
ATOM 463 O O . LYS A 1 59 ? -59.929 -26.539 -6.701 1.00 49.59 59 LYS A O 1
ATOM 468 N N . LEU A 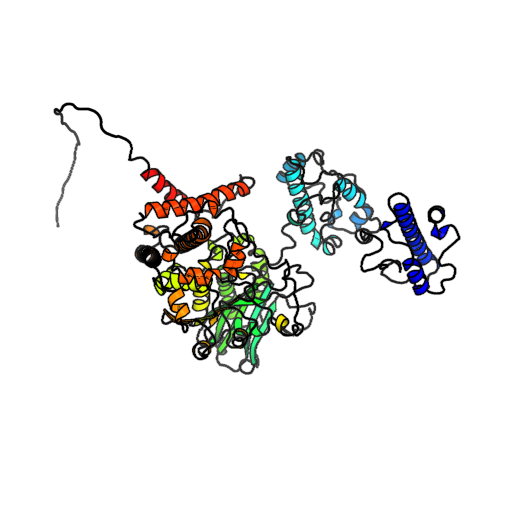1 60 ? -58.213 -27.693 -7.555 1.00 45.34 60 LEU A N 1
ATOM 469 C CA . LEU A 1 60 ? -58.437 -28.881 -6.722 1.00 45.34 60 LEU A CA 1
ATOM 470 C C . LEU A 1 60 ? -57.975 -28.678 -5.270 1.00 45.34 60 LEU A C 1
ATOM 472 O O . LEU A 1 60 ? -58.515 -29.332 -4.378 1.00 45.34 60 LEU A O 1
ATOM 476 N N . GLU A 1 61 ? -57.050 -27.749 -5.020 1.00 47.50 61 GLU A N 1
ATOM 477 C CA . GLU A 1 61 ? -56.622 -27.355 -3.672 1.00 47.50 61 GLU A CA 1
ATOM 478 C C . GLU A 1 61 ? -57.796 -26.803 -2.839 1.00 47.50 61 GLU A C 1
ATOM 480 O O . GLU A 1 61 ? -57.993 -27.221 -1.696 1.00 47.50 61 GLU A O 1
ATOM 485 N N . GLU A 1 62 ? -58.651 -25.967 -3.444 1.00 48.19 62 GLU A N 1
ATOM 486 C CA . GLU A 1 62 ? -59.848 -25.404 -2.795 1.00 48.19 62 GLU A CA 1
ATOM 487 C C . GLU A 1 62 ? -60.938 -26.455 -2.504 1.00 48.19 62 GLU A C 1
ATOM 489 O O . GLU A 1 62 ? -61.697 -26.302 -1.549 1.00 48.19 62 GLU A O 1
ATOM 494 N N . ASN A 1 63 ? -61.013 -27.537 -3.289 1.00 45.34 63 ASN A N 1
ATOM 495 C CA . ASN A 1 63 ? -62.076 -28.545 -3.174 1.00 45.34 63 ASN A CA 1
ATOM 496 C C . ASN A 1 63 ? -61.709 -29.764 -2.314 1.00 45.34 63 ASN A C 1
ATOM 498 O O . ASN A 1 63 ? -62.606 -30.405 -1.767 1.00 45.34 63 ASN A O 1
ATOM 502 N N . VAL A 1 64 ? -60.425 -30.128 -2.210 1.00 45.31 64 VAL A N 1
ATOM 503 C CA . VAL A 1 64 ? -60.008 -31.375 -1.534 1.00 45.31 64 VAL A CA 1
ATOM 504 C C . VAL A 1 64 ? -59.440 -31.128 -0.134 1.00 45.31 64 VAL A C 1
ATOM 506 O O . VAL A 1 64 ? -59.345 -32.086 0.624 1.00 45.31 64 VAL A O 1
ATOM 509 N N . GLY A 1 65 ? -59.140 -29.876 0.244 1.00 43.78 65 GLY A N 1
ATOM 510 C CA . GLY A 1 65 ? -59.020 -29.350 1.621 1.00 43.78 65 GLY A CA 1
ATOM 511 C C . GLY A 1 65 ? -57.949 -29.940 2.558 1.00 43.78 65 GLY A C 1
ATOM 512 O O . GLY A 1 65 ? -57.423 -29.237 3.420 1.00 43.78 65 GLY A O 1
ATOM 513 N N . GLU A 1 66 ? -57.582 -31.211 2.414 1.00 42.28 66 GLU A N 1
ATOM 514 C CA . GLU A 1 66 ? -56.743 -31.981 3.335 1.00 42.28 66 GLU A CA 1
ATOM 515 C C . GLU A 1 66 ? -55.807 -32.977 2.626 1.00 42.28 66 GLU A C 1
ATOM 517 O O . GLU A 1 66 ? -55.148 -33.768 3.295 1.00 42.28 66 GLU A O 1
ATOM 522 N N . CYS A 1 67 ? -55.678 -32.941 1.292 1.00 40.16 67 CYS A N 1
ATOM 523 C CA . CYS A 1 67 ? -54.696 -33.782 0.597 1.00 40.16 67 CYS A CA 1
ATOM 524 C C . CYS A 1 67 ? -53.260 -33.254 0.839 1.00 40.16 67 CYS A C 1
ATOM 526 O O . CYS A 1 67 ? -52.950 -32.145 0.397 1.00 40.16 67 CYS A O 1
ATOM 528 N N . PRO A 1 68 ? -52.352 -34.023 1.477 1.00 40.78 68 PRO A N 1
ATOM 529 C CA . PRO A 1 68 ? -51.011 -33.545 1.845 1.00 40.78 68 PRO A CA 1
ATOM 530 C C . PRO A 1 68 ? -50.099 -33.215 0.656 1.00 40.78 68 PRO A C 1
ATOM 532 O O . PRO A 1 68 ? -49.101 -32.533 0.832 1.00 40.78 68 PRO A O 1
ATOM 535 N N . VAL A 1 69 ? -50.426 -33.699 -0.547 1.00 39.91 69 VAL A N 1
ATOM 536 C CA . VAL A 1 69 ? -49.629 -33.482 -1.769 1.00 39.91 69 VAL A CA 1
ATOM 537 C C . VAL A 1 69 ? -49.773 -32.056 -2.314 1.00 39.91 69 VAL A C 1
ATOM 539 O O . VAL A 1 69 ? -48.862 -31.565 -2.969 1.00 39.91 69 VAL A O 1
ATOM 542 N N . PHE A 1 70 ? -50.895 -31.385 -2.037 1.00 43.81 70 PHE A N 1
ATOM 543 C CA . PHE A 1 70 ? -51.172 -30.028 -2.525 1.00 43.81 70 PHE A CA 1
ATOM 544 C C . PHE A 1 70 ? -51.055 -28.961 -1.432 1.00 43.81 70 PHE A C 1
ATOM 546 O O . PHE A 1 70 ? -51.134 -27.778 -1.729 1.00 43.81 70 PHE A O 1
ATOM 553 N N . LYS A 1 71 ? -50.824 -29.363 -0.175 1.00 45.38 71 LYS A N 1
ATOM 554 C CA . LYS A 1 71 ? -50.523 -28.444 0.927 1.00 45.38 71 LYS A CA 1
ATOM 555 C C . LYS A 1 71 ? -49.021 -28.236 1.048 1.00 45.38 71 LYS A C 1
ATOM 557 O O . LYS A 1 71 ? -48.383 -28.794 1.937 1.00 45.38 71 LYS A O 1
ATOM 562 N N . THR A 1 72 ? -48.463 -27.395 0.196 1.00 42.25 72 THR A N 1
ATOM 563 C CA . THR A 1 72 ? -47.160 -26.785 0.468 1.00 42.25 72 THR A CA 1
ATOM 564 C C . THR A 1 72 ? -47.255 -25.307 0.136 1.00 42.25 72 THR A C 1
ATOM 566 O O . THR A 1 72 ? -47.665 -24.966 -0.970 1.00 42.25 72 THR A O 1
ATOM 569 N N . GLU A 1 73 ? -46.827 -24.430 1.054 1.00 42.75 73 GLU A N 1
ATOM 570 C CA . GLU A 1 73 ? -46.711 -22.960 0.885 1.00 42.75 73 GLU A CA 1
ATOM 571 C C . GLU A 1 73 ? -45.815 -22.534 -0.307 1.00 42.75 73 GLU A C 1
ATOM 573 O O . GLU A 1 73 ? -45.539 -21.359 -0.524 1.00 42.75 73 GLU A O 1
ATOM 578 N N . GLU A 1 74 ? -45.370 -23.504 -1.101 1.00 42.91 74 GLU A N 1
ATOM 579 C CA . GLU A 1 74 ? -44.443 -23.415 -2.212 1.00 42.91 74 GLU A CA 1
ATOM 580 C C . GLU A 1 74 ? -45.086 -23.584 -3.601 1.00 42.91 74 GLU A C 1
ATOM 582 O O . GLU A 1 74 ? -44.369 -23.494 -4.601 1.00 42.91 74 GLU A O 1
ATOM 587 N N . GLY A 1 75 ? -46.405 -23.791 -3.684 1.00 48.59 75 GLY A N 1
ATOM 588 C CA . GLY A 1 75 ? -47.120 -23.984 -4.949 1.00 48.59 75 GLY A CA 1
ATOM 589 C C . GLY A 1 75 ? -47.008 -25.404 -5.522 1.00 48.59 75 GLY A C 1
ATOM 590 O O . GLY A 1 75 ? -46.514 -26.319 -4.872 1.00 48.59 75 GLY A O 1
ATOM 591 N N . CYS A 1 76 ? -47.533 -25.587 -6.739 1.00 43.84 76 CYS A N 1
ATOM 592 C CA . CYS A 1 76 ? -47.750 -26.875 -7.411 1.00 43.84 76 CYS A CA 1
ATOM 593 C C . CYS A 1 76 ? -46.550 -27.848 -7.324 1.00 43.84 76 CYS A C 1
ATOM 595 O O . CYS A 1 76 ? -45.428 -27.449 -7.646 1.00 43.84 76 CYS A O 1
ATOM 597 N N . PRO A 1 77 ? -46.773 -29.147 -7.032 1.00 42.09 77 PRO A N 1
ATOM 598 C CA . PRO A 1 77 ? -45.704 -30.135 -6.828 1.00 42.09 77 PRO A CA 1
ATOM 599 C C . PRO A 1 77 ? -44.838 -30.427 -8.069 1.00 42.09 77 PRO A C 1
ATOM 601 O O . PRO A 1 77 ? -43.879 -31.188 -7.985 1.00 42.09 77 PRO A O 1
ATOM 604 N N . PHE A 1 78 ? -45.154 -29.834 -9.223 1.00 43.34 78 PHE A N 1
ATOM 605 C CA . PHE A 1 78 ? -44.398 -29.979 -10.468 1.00 43.34 78 PHE A CA 1
ATOM 606 C C . PHE A 1 78 ? -43.504 -28.768 -10.792 1.00 43.34 78 PHE A C 1
ATOM 608 O O . PHE A 1 78 ? -42.896 -28.754 -11.861 1.00 43.34 78 PHE A O 1
ATOM 615 N N . LYS A 1 79 ? -43.414 -27.752 -9.915 1.00 47.16 79 LYS A N 1
ATOM 616 C CA . LYS A 1 79 ? -42.639 -26.521 -10.186 1.00 47.16 79 LYS A CA 1
ATOM 617 C C . LYS A 1 79 ? -41.137 -26.786 -10.384 1.00 47.16 79 LYS A C 1
ATOM 619 O O . LYS A 1 79 ? -40.501 -26.098 -11.172 1.00 47.16 79 LYS A O 1
ATOM 624 N N . ASP A 1 80 ? -40.605 -27.804 -9.707 1.00 46.03 80 ASP A N 1
ATOM 625 C CA . ASP A 1 80 ? -39.178 -28.153 -9.719 1.00 46.03 80 ASP A CA 1
ATOM 626 C C . ASP A 1 80 ? -38.865 -29.321 -10.667 1.00 46.03 80 ASP A C 1
ATOM 628 O O . ASP A 1 80 ? -37.756 -29.867 -10.667 1.00 46.03 80 ASP A O 1
ATOM 632 N N . ALA A 1 81 ? -39.845 -29.730 -11.484 1.00 43.91 81 ALA A N 1
ATOM 633 C CA . ALA A 1 81 ? -39.646 -30.766 -12.482 1.00 43.91 81 ALA A CA 1
ATOM 634 C C . ALA A 1 81 ? -38.590 -30.291 -13.494 1.00 43.91 81 ALA A C 1
ATOM 636 O O . ALA A 1 81 ? -38.808 -29.390 -14.310 1.00 43.91 81 ALA A O 1
ATOM 637 N N . SER A 1 82 ? -37.418 -30.908 -13.403 1.00 46.28 82 SER A N 1
ATOM 638 C CA . SER A 1 82 ? -36.239 -30.614 -14.205 1.00 46.28 82 SER A CA 1
ATOM 639 C C . SER A 1 82 ? -35.704 -31.908 -14.805 1.00 46.28 82 SER A C 1
ATOM 641 O O . SER A 1 82 ? -35.845 -32.989 -14.228 1.00 46.28 82 SER A O 1
ATOM 643 N N . LYS A 1 83 ? -35.094 -31.813 -15.985 1.00 39.69 83 LYS A N 1
ATOM 644 C CA . LYS A 1 83 ? -34.371 -32.927 -16.608 1.00 39.69 83 LYS A CA 1
ATOM 645 C C . LYS A 1 83 ? -32.963 -32.436 -16.919 1.00 39.69 83 LYS A C 1
ATOM 647 O O . LYS A 1 83 ? -32.802 -31.403 -17.558 1.00 39.69 83 LYS A O 1
ATOM 652 N N . GLU A 1 84 ? -31.959 -33.134 -16.383 1.00 38.03 84 GLU A N 1
ATOM 653 C CA . GLU A 1 84 ? -30.530 -32.784 -16.512 1.00 38.03 84 GLU A CA 1
ATOM 654 C C . GLU A 1 84 ? -30.180 -31.362 -16.028 1.00 38.03 84 GLU A C 1
ATOM 656 O O . GLU A 1 84 ? -29.337 -30.672 -16.594 1.00 38.03 84 GLU A O 1
ATOM 661 N N . GLY A 1 85 ? -30.846 -30.909 -14.960 1.00 44.03 85 GLY A N 1
ATOM 662 C CA . GLY A 1 85 ? -30.560 -29.619 -14.326 1.00 44.03 85 GLY A CA 1
ATOM 663 C C . GLY A 1 85 ? -31.174 -28.401 -15.018 1.00 44.03 85 GLY A C 1
ATOM 664 O O . GLY A 1 85 ? -30.947 -27.287 -14.552 1.00 44.03 85 GLY A O 1
ATOM 665 N N . LYS A 1 86 ? -31.979 -28.584 -16.078 1.00 39.19 86 LYS A N 1
ATOM 666 C CA . LYS A 1 86 ? -32.777 -27.505 -16.682 1.00 39.19 86 LYS A CA 1
ATOM 667 C C . LYS A 1 86 ? -34.264 -27.642 -16.335 1.00 39.19 86 LYS A C 1
ATOM 669 O O . LYS A 1 86 ? -34.809 -28.746 -16.463 1.00 39.19 86 LYS A O 1
ATOM 674 N N . PRO A 1 87 ? -34.923 -26.563 -15.877 1.00 46.22 87 PRO A N 1
ATOM 675 C CA . PRO A 1 87 ? -36.351 -26.580 -15.587 1.00 46.22 87 PRO A CA 1
ATOM 676 C C . PRO A 1 87 ? -37.149 -26.779 -16.880 1.00 46.22 87 PRO A C 1
ATOM 678 O O . PRO A 1 87 ? -36.830 -26.208 -17.920 1.00 46.22 87 PRO A O 1
ATOM 681 N N . LEU A 1 88 ? -38.198 -27.605 -16.827 1.00 40.41 88 LEU A N 1
ATOM 682 C CA . LEU A 1 88 ? -39.023 -27.929 -18.003 1.00 40.41 88 LEU A CA 1
ATOM 683 C C . LEU A 1 88 ? -39.830 -26.726 -18.540 1.00 40.41 88 LEU A C 1
ATOM 685 O O . LEU A 1 88 ? -40.439 -26.825 -19.604 1.00 40.41 88 LEU A O 1
ATOM 689 N N . ILE A 1 89 ? -39.836 -25.600 -17.819 1.00 40.44 89 ILE A N 1
ATOM 690 C CA . ILE A 1 89 ? -40.457 -24.331 -18.205 1.00 40.44 89 ILE A CA 1
ATOM 691 C C . ILE A 1 89 ? -39.440 -23.208 -17.952 1.00 40.44 89 ILE A C 1
ATOM 693 O O . ILE A 1 89 ? -39.032 -22.993 -16.811 1.00 40.44 89 ILE A O 1
ATOM 697 N N . GLU A 1 90 ? -39.074 -22.469 -19.001 1.00 37.06 90 GLU A N 1
ATOM 698 C CA . GLU A 1 90 ? -38.316 -21.214 -18.911 1.00 37.06 90 GLU A CA 1
ATOM 699 C C . GLU A 1 90 ? -39.071 -20.087 -19.640 1.00 37.06 90 GLU A C 1
ATOM 701 O O . GLU A 1 90 ? -39.646 -20.342 -20.704 1.00 37.06 90 GLU A O 1
ATOM 706 N N . PRO A 1 91 ? -39.075 -18.846 -19.107 1.00 38.03 91 PRO A N 1
ATOM 707 C CA . PRO A 1 91 ?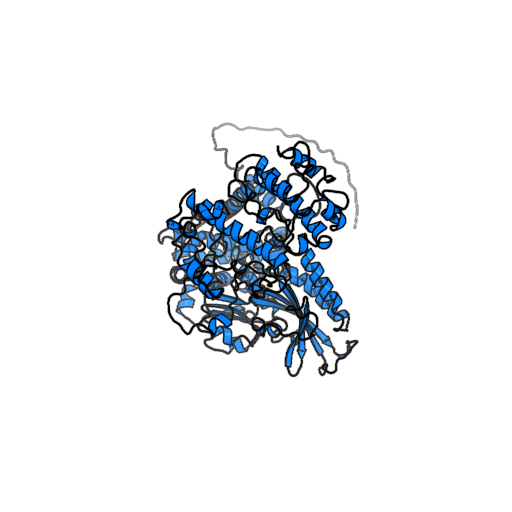 -38.468 -18.405 -17.845 1.00 38.03 91 PRO A CA 1
ATOM 708 C C . PRO A 1 91 ? -39.376 -18.670 -16.621 1.00 38.03 91 PRO A C 1
ATOM 710 O O . PRO A 1 91 ? -40.585 -18.867 -16.777 1.00 38.03 91 PRO A O 1
ATOM 713 N N . PRO A 1 92 ? -38.822 -18.687 -15.389 1.00 37.81 92 PRO A N 1
ATOM 714 C CA . PRO A 1 92 ? -39.601 -18.938 -14.184 1.00 37.81 92 PRO A CA 1
ATOM 715 C C . PRO A 1 92 ? -40.637 -17.827 -13.991 1.00 37.81 92 PRO A C 1
ATOM 717 O O . PRO A 1 92 ? -40.306 -16.683 -13.682 1.00 37.81 92 PRO A O 1
ATOM 720 N N . ALA A 1 93 ? -41.916 -18.184 -14.095 1.00 32.59 93 ALA A N 1
ATOM 721 C CA . ALA A 1 93 ? -43.065 -17.320 -13.810 1.00 32.59 93 ALA A CA 1
ATOM 722 C C . ALA A 1 93 ? -43.154 -16.850 -12.334 1.00 32.59 93 ALA A C 1
ATOM 724 O O . ALA A 1 93 ? -44.155 -16.274 -11.919 1.00 32.59 93 ALA A O 1
ATOM 725 N N . ALA A 1 94 ? -42.100 -17.036 -11.535 1.00 38.03 94 ALA A N 1
ATOM 726 C CA . ALA A 1 94 ? -41.992 -16.518 -10.176 1.00 38.03 94 ALA A CA 1
ATOM 727 C C . ALA A 1 94 ? -41.724 -14.998 -10.114 1.00 38.03 94 ALA A C 1
ATOM 729 O O . ALA A 1 94 ? -41.834 -14.415 -9.041 1.00 38.03 94 ALA A O 1
ATOM 730 N N . VAL A 1 95 ? -41.419 -14.332 -11.238 1.00 32.91 95 VAL A N 1
ATOM 731 C CA . VAL A 1 95 ? -41.197 -12.868 -11.270 1.00 32.91 95 VAL A CA 1
ATOM 732 C C . VAL A 1 95 ? -42.507 -12.063 -11.176 1.00 32.91 95 VAL A C 1
ATOM 734 O O . VAL A 1 95 ? -42.467 -10.872 -10.888 1.00 32.91 95 VAL A O 1
ATOM 737 N N . LEU A 1 96 ? -43.682 -12.685 -11.347 1.00 35.09 96 LEU A N 1
ATOM 738 C CA . LEU A 1 96 ? -44.965 -11.960 -11.359 1.00 35.09 96 LEU A CA 1
ATOM 739 C C . LEU A 1 96 ? -46.050 -12.503 -10.411 1.00 35.09 96 LEU A C 1
ATOM 741 O O . LEU A 1 96 ? -47.091 -11.871 -10.278 1.00 35.09 96 LEU A O 1
ATOM 745 N N . GLU A 1 97 ? -45.828 -13.599 -9.680 1.00 38.69 97 GLU A N 1
ATOM 746 C CA . GLU A 1 97 ? -46.867 -14.178 -8.800 1.00 38.69 97 GLU A CA 1
ATOM 747 C C . GLU A 1 97 ? -46.724 -13.833 -7.301 1.00 38.69 97 GLU A C 1
ATOM 749 O O . GLU A 1 97 ? -47.311 -14.491 -6.446 1.00 38.69 97 GLU A O 1
ATOM 754 N N . GLY A 1 98 ? -45.997 -12.761 -6.961 1.00 39.75 98 GLY A N 1
ATOM 755 C CA . GLY A 1 98 ? -45.983 -12.179 -5.605 1.00 39.75 98 GLY A CA 1
ATOM 756 C C . GLY A 1 98 ? -47.033 -11.082 -5.364 1.00 39.75 98 GLY A C 1
ATOM 757 O O . GLY A 1 98 ? -47.343 -10.757 -4.218 1.00 39.75 98 GLY A O 1
ATOM 758 N N . PHE A 1 99 ? -47.618 -10.531 -6.430 1.00 34.97 99 PHE A N 1
ATOM 759 C CA . PHE A 1 99 ? -48.691 -9.542 -6.367 1.00 34.97 99 PHE A CA 1
ATOM 760 C C . PHE A 1 99 ? -49.897 -10.101 -7.106 1.00 34.97 99 PHE A C 1
ATOM 762 O O . PHE A 1 99 ? -50.046 -9.924 -8.306 1.00 34.97 99 PHE A O 1
ATOM 769 N N . THR A 1 100 ? -50.790 -10.790 -6.399 1.00 35.19 100 THR A N 1
ATOM 770 C CA . THR A 1 100 ? -52.120 -11.064 -6.948 1.00 35.19 100 THR A CA 1
ATOM 771 C C . THR A 1 100 ? -52.779 -9.727 -7.280 1.00 35.19 100 THR A C 1
ATOM 773 O O . THR A 1 100 ? -53.193 -9.027 -6.352 1.00 35.19 100 THR A O 1
ATOM 776 N N . THR A 1 101 ? -52.825 -9.365 -8.567 1.00 41.03 101 THR A N 1
ATOM 777 C CA . THR A 1 101 ? -53.690 -8.333 -9.164 1.00 41.03 101 THR A CA 1
ATOM 778 C C . THR A 1 101 ? -54.013 -7.198 -8.189 1.00 41.03 101 THR A C 1
ATOM 780 O O . THR A 1 101 ? -55.145 -7.077 -7.697 1.00 41.03 101 THR A O 1
ATOM 783 N N . SER A 1 102 ? -53.014 -6.408 -7.799 1.00 40.47 102 SER A N 1
ATOM 784 C CA . SER A 1 102 ? -53.294 -5.212 -7.017 1.00 40.47 102 SER A CA 1
ATOM 785 C C . SER A 1 102 ? -53.799 -4.143 -7.974 1.00 40.47 102 SER A C 1
ATOM 787 O O . SER A 1 102 ? -53.032 -3.376 -8.549 1.00 40.47 102 SER A O 1
ATOM 789 N N . ASP A 1 103 ? -55.126 -4.086 -8.111 1.00 45.28 103 ASP A N 1
ATOM 790 C CA . ASP A 1 103 ? -55.841 -2.851 -8.427 1.00 45.28 103 ASP A CA 1
ATOM 791 C C . ASP A 1 103 ? -55.090 -1.686 -7.764 1.00 45.28 103 ASP A C 1
ATOM 793 O O . ASP A 1 103 ? -54.923 -1.687 -6.536 1.00 45.28 103 ASP A O 1
ATOM 797 N N . VAL A 1 104 ? -54.637 -0.692 -8.534 1.00 44.22 104 VAL A N 1
ATOM 798 C CA . VAL A 1 104 ? -53.945 0.498 -7.998 1.00 44.22 104 VAL A CA 1
ATOM 799 C C . VAL A 1 104 ? -54.771 1.152 -6.873 1.00 44.22 104 VAL A C 1
ATOM 801 O O . VAL A 1 104 ? -54.217 1.748 -5.950 1.00 44.22 104 VAL A O 1
ATOM 804 N N . SER A 1 105 ? -56.091 0.940 -6.868 1.00 45.94 105 SER A N 1
ATOM 805 C CA . SER A 1 105 ? -57.037 1.266 -5.793 1.00 45.94 105 SER A CA 1
ATOM 806 C C . SER A 1 105 ? -56.660 0.686 -4.417 1.00 45.94 105 SER A C 1
ATOM 808 O O . SER A 1 105 ? -56.695 1.412 -3.429 1.00 45.94 105 SER A O 1
ATOM 810 N N . LYS A 1 106 ? -56.230 -0.581 -4.334 1.00 44.88 106 LYS A N 1
ATOM 811 C CA . LYS A 1 106 ? -55.755 -1.218 -3.086 1.00 44.88 106 LYS A CA 1
ATOM 812 C C . LYS A 1 106 ? -54.335 -0.777 -2.712 1.00 44.88 106 LYS A C 1
ATOM 814 O O . LYS A 1 106 ? -53.961 -0.831 -1.541 1.00 44.88 106 LYS A O 1
ATOM 819 N N . LEU A 1 107 ? -53.544 -0.326 -3.692 1.00 44.72 107 LEU A N 1
ATOM 820 C CA . LEU A 1 107 ? -52.209 0.242 -3.478 1.00 44.72 107 LEU A CA 1
ATOM 821 C C . LEU A 1 107 ? -52.288 1.605 -2.770 1.00 44.72 107 LEU A C 1
ATOM 823 O O . LEU A 1 107 ? -51.492 1.862 -1.873 1.00 44.72 107 LEU A O 1
ATOM 827 N N . LYS A 1 108 ? -53.291 2.435 -3.099 1.00 48.75 108 LYS A N 1
ATOM 828 C CA . LYS A 1 108 ? -53.572 3.711 -2.406 1.00 48.75 108 LYS A CA 1
ATOM 829 C C . LYS A 1 108 ? -53.898 3.528 -0.920 1.00 48.75 108 LYS A C 1
ATOM 831 O O . LYS A 1 108 ? -53.565 4.388 -0.111 1.00 48.75 108 LYS A O 1
ATOM 836 N N . GLU A 1 109 ? -54.540 2.414 -0.565 1.00 50.97 109 GLU A N 1
ATOM 837 C CA . GLU A 1 109 ? -54.917 2.095 0.819 1.00 50.97 109 GLU A CA 1
ATOM 838 C C . GLU A 1 109 ? -53.756 1.513 1.641 1.00 50.97 109 GLU A C 1
ATOM 840 O O . GLU A 1 109 ? -53.696 1.728 2.850 1.00 50.97 109 GLU A O 1
ATOM 845 N N . LYS A 1 110 ? -52.833 0.775 1.004 1.00 47.66 110 LYS A N 1
ATOM 846 C CA . LYS A 1 110 ? -51.773 0.006 1.688 1.00 47.66 110 LYS A CA 1
ATOM 847 C C . LYS A 1 110 ? -50.359 0.581 1.551 1.00 47.66 110 LYS A C 1
ATOM 849 O O . LYS A 1 110 ? -49.477 0.162 2.295 1.00 47.66 110 LYS A O 1
ATOM 854 N N . CYS A 1 111 ? -50.122 1.502 0.617 1.00 46.94 111 CYS A N 1
ATOM 855 C CA . CYS A 1 111 ? -48.816 2.111 0.370 1.00 46.94 111 CYS A CA 1
ATOM 856 C C . CYS A 1 111 ? -48.865 3.627 0.647 1.00 46.94 111 CYS A C 1
ATOM 858 O O . CYS A 1 111 ? -49.486 4.363 -0.127 1.00 46.94 111 CYS A O 1
ATOM 860 N N . PRO A 1 112 ? -48.179 4.120 1.698 1.00 53.09 112 PRO A N 1
ATOM 861 C CA . PRO A 1 112 ? -48.092 5.550 2.010 1.00 53.09 112 PRO A CA 1
ATOM 862 C C . PRO A 1 112 ? -47.645 6.413 0.819 1.00 53.09 112 PRO A C 1
ATOM 864 O O . PRO A 1 112 ? -48.198 7.489 0.600 1.00 53.09 112 PRO A O 1
ATOM 867 N N . ALA A 1 113 ? -46.731 5.900 -0.015 1.00 44.78 113 ALA A N 1
ATOM 868 C CA . ALA A 1 113 ? -46.196 6.598 -1.186 1.00 44.78 113 ALA A CA 1
ATOM 869 C C . ALA A 1 113 ? -47.223 6.855 -2.308 1.00 44.78 113 ALA A C 1
ATOM 871 O O . ALA A 1 113 ? -47.007 7.758 -3.117 1.00 44.78 113 ALA A O 1
ATOM 872 N N . PHE A 1 114 ? -48.320 6.088 -2.358 1.00 48.66 114 PHE A N 1
ATOM 873 C CA . PHE A 1 114 ? -49.377 6.185 -3.377 1.00 48.66 114 PHE A CA 1
ATOM 874 C C . PHE A 1 114 ? -50.693 6.766 -2.837 1.00 48.66 114 PHE A C 1
ATOM 876 O O . PHE A 1 114 ? -51.683 6.832 -3.567 1.00 48.66 114 PHE A O 1
ATOM 883 N N . LYS A 1 115 ? -50.722 7.213 -1.574 1.00 54.41 115 LYS A N 1
ATOM 884 C CA . LYS A 1 115 ? -51.928 7.709 -0.890 1.00 54.41 115 LYS A CA 1
ATOM 885 C C . LYS A 1 115 ? -52.626 8.858 -1.634 1.00 54.41 115 LYS A C 1
ATOM 887 O O . LYS A 1 115 ? -53.851 8.927 -1.634 1.00 54.41 115 LYS A O 1
ATOM 892 N N . GLU A 1 116 ? -51.861 9.713 -2.315 1.00 51.16 116 GLU A N 1
ATOM 893 C CA . GLU A 1 116 ? -52.374 10.843 -3.112 1.00 51.16 116 GLU A CA 1
ATOM 894 C C . GLU A 1 116 ? -52.455 10.556 -4.626 1.00 51.16 116 GLU A C 1
ATOM 896 O O . GLU A 1 116 ? -52.828 11.425 -5.411 1.00 51.16 116 GLU A O 1
ATOM 901 N N . GLY A 1 117 ? -52.156 9.327 -5.064 1.00 52.25 117 GLY A N 1
ATOM 902 C CA . GLY A 1 117 ? -52.047 8.955 -6.479 1.00 52.25 117 GLY A CA 1
ATOM 903 C C . GLY A 1 117 ? -50.634 8.516 -6.868 1.00 52.25 117 GLY A C 1
ATOM 904 O O . GLY A 1 117 ? -49.805 8.232 -6.011 1.00 52.25 117 GLY A O 1
ATOM 905 N N . CYS A 1 118 ? -50.363 8.410 -8.172 1.00 50.78 118 CYS A N 1
ATOM 906 C CA . CYS A 1 118 ? -49.038 8.033 -8.669 1.00 50.78 118 CYS A CA 1
ATOM 907 C C . CYS A 1 118 ? -47.980 9.054 -8.189 1.00 50.78 118 CYS A C 1
ATOM 909 O O . CYS A 1 118 ? -48.120 10.239 -8.501 1.00 50.78 118 CYS A O 1
ATOM 911 N N . PRO A 1 119 ? -46.908 8.635 -7.484 1.00 48.41 119 PRO A N 1
ATOM 912 C CA . PRO A 1 119 ? -45.917 9.546 -6.904 1.00 48.41 119 PRO A CA 1
ATOM 913 C C . PRO A 1 119 ? -45.104 10.317 -7.953 1.00 48.41 119 PRO A C 1
ATOM 915 O O . PRO A 1 119 ? -44.416 11.271 -7.607 1.00 48.41 119 PRO A O 1
ATOM 918 N N . PHE A 1 120 ? -45.204 9.924 -9.224 1.00 50.16 120 PHE A N 1
ATOM 919 C CA . PHE A 1 120 ? -44.525 10.544 -10.361 1.00 50.16 120 PHE A CA 1
ATOM 920 C C . PHE A 1 120 ? -45.427 11.508 -11.151 1.00 50.16 120 PHE A C 1
ATOM 922 O O . PHE A 1 120 ? -44.995 12.062 -12.157 1.00 50.16 120 PHE A O 1
ATOM 929 N N . ALA A 1 121 ? -46.692 11.691 -10.749 1.00 51.12 121 ALA A N 1
ATOM 930 C CA . ALA A 1 121 ? -47.650 12.504 -11.502 1.00 51.12 121 ALA A CA 1
ATOM 931 C C . ALA A 1 121 ? -47.430 14.022 -11.352 1.00 51.12 121 ALA A C 1
ATOM 933 O O . ALA A 1 121 ? -47.728 14.755 -12.290 1.00 51.12 121 ALA A O 1
ATOM 934 N N . ASN A 1 122 ? -46.895 14.478 -10.211 1.00 50.31 122 ASN A N 1
ATOM 935 C CA . ASN A 1 122 ? -46.758 15.899 -9.852 1.00 50.31 122 ASN A CA 1
ATOM 936 C C . ASN A 1 122 ? -45.338 16.247 -9.353 1.00 50.31 122 ASN A C 1
ATOM 938 O O . ASN A 1 122 ? -45.178 16.909 -8.332 1.00 50.31 122 ASN A O 1
ATOM 942 N N . THR A 1 123 ? -44.280 15.775 -10.014 1.00 52.53 123 THR A N 1
ATOM 943 C CA . THR A 1 123 ? -42.907 16.185 -9.662 1.00 52.53 123 THR A CA 1
ATOM 944 C C . THR A 1 123 ? -42.694 17.681 -9.941 1.00 52.53 123 THR A C 1
ATOM 946 O O . THR A 1 123 ? -42.735 18.090 -11.097 1.00 52.53 123 THR A O 1
ATOM 949 N N . GLU A 1 124 ? -42.407 18.483 -8.908 1.00 46.53 124 GLU A N 1
ATOM 950 C CA . GLU A 1 124 ? -42.167 19.945 -8.988 1.00 46.53 124 GLU A CA 1
ATOM 951 C C . GLU A 1 124 ? -40.772 20.331 -9.535 1.00 46.53 124 GLU A C 1
ATOM 953 O O . GLU A 1 124 ? -40.357 21.486 -9.486 1.00 46.53 124 GLU A O 1
ATOM 958 N N . ASN A 1 125 ? -40.009 19.370 -10.060 1.00 50.22 125 ASN A N 1
ATOM 959 C CA . ASN A 1 125 ? -38.656 19.606 -10.552 1.00 50.22 125 ASN A CA 1
ATOM 960 C C . ASN A 1 125 ? -38.695 20.204 -11.976 1.00 50.22 125 ASN A C 1
ATOM 962 O O . ASN A 1 125 ? -38.879 19.485 -12.958 1.00 50.22 125 ASN A O 1
ATOM 966 N N . GLU A 1 126 ? -38.519 21.524 -12.101 1.00 51.69 126 GLU A N 1
ATOM 967 C CA . GLU A 1 126 ? -38.571 22.238 -13.392 1.00 51.69 126 GLU A CA 1
ATOM 968 C C . GLU A 1 126 ? -37.529 21.741 -14.412 1.00 51.69 126 GLU A C 1
ATOM 970 O O . GLU A 1 126 ? -37.821 21.676 -15.609 1.00 51.69 126 GLU A O 1
ATOM 975 N N . ALA A 1 127 ? -36.341 21.322 -13.958 1.00 47.06 127 ALA A N 1
ATOM 976 C CA . ALA A 1 127 ? -35.311 20.752 -14.830 1.00 47.06 127 ALA A CA 1
ATOM 977 C C . ALA A 1 127 ? -35.736 19.382 -15.387 1.00 47.06 127 ALA A C 1
ATOM 979 O O . ALA A 1 127 ? -35.493 19.077 -16.552 1.00 47.06 127 ALA A O 1
ATOM 980 N N . LEU A 1 128 ? -36.434 18.582 -14.579 1.00 47.97 128 LEU A N 1
ATOM 981 C CA . LEU A 1 128 ? -36.993 17.294 -14.981 1.00 47.97 128 LEU A CA 1
ATOM 982 C C . LEU A 1 128 ? -38.119 17.461 -16.010 1.00 47.97 128 LEU A C 1
ATOM 984 O O . LEU A 1 128 ? -38.121 16.779 -17.029 1.00 47.97 128 LEU A O 1
ATOM 988 N N . LEU A 1 129 ? -39.053 18.386 -15.778 1.00 55.22 129 LEU A N 1
ATOM 989 C CA . LEU A 1 129 ? -40.155 18.665 -16.707 1.00 55.22 129 LEU A CA 1
ATOM 990 C C . LEU A 1 129 ? -39.649 19.164 -18.070 1.00 55.22 129 LEU A C 1
ATOM 992 O O . LEU A 1 129 ? -40.272 18.886 -19.094 1.00 55.22 129 LEU A O 1
ATOM 996 N N . GLY A 1 130 ? -38.516 19.873 -18.091 1.00 56.47 130 GLY A N 1
ATOM 997 C CA . GLY A 1 130 ? -37.844 20.295 -19.320 1.00 56.47 130 GLY A CA 1
ATOM 998 C C . GLY A 1 130 ? -37.235 19.143 -20.129 1.00 56.47 130 GLY A C 1
ATOM 999 O O . GLY A 1 130 ? -37.250 19.203 -21.355 1.00 56.47 130 GLY A O 1
ATOM 1000 N N . GLU A 1 131 ? -36.731 18.094 -19.472 1.00 52.88 131 GLU A N 1
ATOM 1001 C CA . GLU A 1 131 ? -36.133 16.916 -20.126 1.00 52.88 131 GLU A CA 1
ATOM 1002 C C . GLU A 1 131 ? -37.169 15.830 -20.462 1.00 52.88 131 GLU A C 1
ATOM 1004 O O . GLU A 1 131 ? -37.083 15.222 -21.525 1.00 52.88 131 GLU A O 1
ATOM 1009 N N . ILE A 1 132 ? -38.185 15.622 -19.614 1.00 53.81 132 ILE A N 1
ATOM 1010 C CA . ILE A 1 132 ? -39.303 14.690 -19.857 1.00 53.81 132 ILE A CA 1
ATOM 1011 C C . ILE A 1 132 ? -40.034 15.058 -21.155 1.00 53.81 132 ILE A C 1
ATOM 1013 O O . ILE A 1 132 ? -40.338 14.181 -21.956 1.00 53.81 132 ILE A O 1
ATOM 1017 N N . LYS A 1 133 ? -40.224 16.359 -21.418 1.00 57.53 133 LYS A N 1
ATOM 1018 C CA . LYS A 1 133 ? -40.813 16.866 -22.670 1.00 57.53 133 LYS A CA 1
ATOM 1019 C C . LYS A 1 133 ? -39.977 16.584 -23.921 1.00 57.53 133 LYS A C 1
ATOM 1021 O O . LYS A 1 133 ? -40.485 16.741 -25.023 1.00 57.53 133 LYS A O 1
ATOM 1026 N N . LYS A 1 134 ? -38.701 16.209 -23.776 1.00 59.69 134 LYS A N 1
ATOM 1027 C CA . LYS A 1 134 ? -37.844 15.814 -24.907 1.00 59.69 134 LYS A CA 1
ATOM 1028 C C . LYS A 1 134 ? -38.015 14.341 -25.278 1.00 59.69 134 LYS A C 1
ATOM 1030 O O . LYS A 1 134 ? -37.513 13.930 -26.321 1.00 59.69 134 LYS A O 1
ATOM 1035 N N . CYS A 1 135 ? -38.681 13.551 -24.433 1.00 55.06 135 CYS A N 1
ATOM 1036 C CA . CYS A 1 135 ? -39.045 12.174 -24.729 1.00 55.06 135 CYS A CA 1
ATOM 1037 C C . CYS A 1 135 ? -40.437 12.154 -25.392 1.00 55.06 135 CYS A C 1
ATOM 1039 O O . CYS A 1 135 ? -41.394 12.578 -24.738 1.00 55.06 135 CYS A O 1
ATOM 1041 N N . PRO A 1 136 ? -40.579 11.669 -26.642 1.00 61.03 136 PRO A N 1
ATOM 1042 C CA . PRO A 1 136 ? -41.864 11.640 -27.354 1.00 61.03 136 PRO A CA 1
ATOM 1043 C C . PRO A 1 136 ? -42.987 10.952 -26.564 1.00 61.03 136 PRO A C 1
ATOM 1045 O O . PRO A 1 136 ? -44.137 11.375 -26.582 1.00 61.03 136 PRO A O 1
ATOM 1048 N N . GLU A 1 137 ? -42.647 9.917 -25.800 1.00 60.22 137 GLU A N 1
ATOM 1049 C CA . GLU A 1 137 ? -43.579 9.117 -25.008 1.00 60.22 137 GLU A CA 1
ATOM 1050 C C . GLU A 1 137 ? -44.084 9.837 -23.747 1.00 60.22 137 GLU A C 1
ATOM 1052 O O . GLU A 1 137 ? -45.074 9.406 -23.158 1.00 60.22 137 GLU A O 1
ATOM 1057 N N . PHE A 1 138 ? -43.432 10.926 -23.328 1.00 58.28 138 PHE A N 1
ATOM 1058 C CA . PHE A 1 138 ? -43.800 11.716 -22.147 1.00 58.28 138 PHE A CA 1
ATOM 1059 C C . PHE A 1 138 ? -44.078 13.198 -22.466 1.00 58.28 138 PHE A C 1
ATOM 1061 O O . PHE A 1 138 ? -44.203 14.023 -21.554 1.00 58.28 138 PHE A O 1
ATOM 1068 N N . GLU A 1 139 ? -44.205 13.545 -23.750 1.00 58.78 139 GLU A N 1
ATOM 1069 C CA . GLU A 1 139 ? -44.405 14.915 -24.239 1.00 58.78 139 GLU A CA 1
ATOM 1070 C C . GLU A 1 139 ? -45.676 15.569 -23.656 1.00 58.78 139 GLU A C 1
ATOM 1072 O O . GLU A 1 139 ? -45.661 16.741 -23.271 1.00 58.78 139 GLU A O 1
ATOM 1077 N N . GLU A 1 140 ? -46.746 14.786 -23.480 1.00 58.25 140 GLU A N 1
ATOM 1078 C CA . GLU A 1 140 ? -48.026 15.221 -22.894 1.00 58.25 140 GLU A CA 1
ATOM 1079 C C . GLU A 1 140 ? -48.145 14.959 -21.373 1.00 58.25 140 GLU A C 1
ATOM 1081 O O . GLU A 1 140 ? -49.221 15.098 -20.780 1.00 58.25 140 GLU A O 1
ATOM 1086 N N . GLY A 1 141 ? -47.042 14.600 -20.705 1.00 59.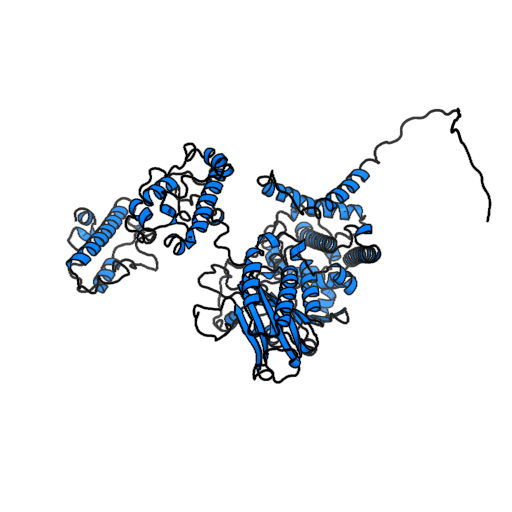03 141 GLY A N 1
ATOM 1087 C CA . GLY A 1 141 ? -46.990 14.279 -19.275 1.00 59.03 141 GLY A CA 1
ATOM 1088 C C . GLY A 1 141 ? -46.792 12.785 -18.995 1.00 59.03 141 GLY A C 1
ATOM 1089 O O . GLY A 1 141 ? -46.258 12.041 -19.808 1.00 59.03 141 GLY A O 1
ATOM 1090 N N . CYS A 1 142 ? -47.174 12.318 -17.802 1.00 59.78 142 CYS A N 1
ATOM 1091 C CA . CYS A 1 142 ? -46.941 10.925 -17.406 1.00 59.78 142 CYS A CA 1
ATOM 1092 C C . CYS A 1 142 ? -47.737 9.934 -18.283 1.00 59.78 142 CYS A C 1
ATOM 1094 O O . CYS A 1 142 ? -48.959 9.834 -18.152 1.00 59.78 142 CYS A O 1
ATOM 1096 N N . ALA A 1 143 ? -47.041 9.131 -19.100 1.00 58.34 143 ALA A N 1
ATOM 1097 C CA . ALA A 1 143 ? -47.614 8.093 -19.977 1.00 58.34 143 ALA A CA 1
ATOM 1098 C C . ALA A 1 143 ? -48.444 7.017 -19.239 1.00 58.34 143 ALA A C 1
ATOM 1100 O O . ALA A 1 143 ? -49.240 6.272 -19.831 1.00 58.34 143 ALA A O 1
ATOM 1101 N N . PHE A 1 144 ? -48.262 6.936 -17.920 1.00 59.38 144 PHE A N 1
ATOM 1102 C CA . PHE A 1 144 ? -48.899 5.972 -17.025 1.00 59.38 144 PHE A CA 1
ATOM 1103 C C . PHE A 1 144 ? -50.103 6.549 -16.275 1.00 59.38 144 PHE A C 1
ATOM 1105 O O . PHE A 1 144 ? -50.676 5.862 -15.435 1.00 59.38 144 PHE A O 1
ATOM 1112 N N . LYS A 1 145 ? -50.507 7.795 -16.553 1.00 59.00 145 LYS A N 1
ATOM 1113 C CA . LYS A 1 145 ? -51.580 8.500 -15.830 1.00 59.00 145 LYS A CA 1
ATOM 1114 C C . LYS A 1 145 ? -52.913 7.741 -15.794 1.00 59.00 145 LYS A C 1
ATOM 1116 O O . LYS A 1 145 ? -53.664 7.883 -14.834 1.00 59.00 145 LYS A O 1
ATOM 1121 N N . GLU A 1 146 ? -53.192 6.941 -16.819 1.00 59.84 146 GLU A N 1
ATOM 1122 C CA . GLU A 1 146 ? -54.422 6.147 -16.937 1.00 59.84 146 GLU A CA 1
ATOM 1123 C C . GLU A 1 146 ? -54.253 4.671 -16.541 1.00 59.84 146 GLU A C 1
ATOM 1125 O O . GLU A 1 146 ? -55.236 3.931 -16.551 1.00 59.84 146 GLU A O 1
ATOM 1130 N N . ALA A 1 147 ? -53.036 4.236 -16.191 1.00 56.09 147 ALA A N 1
ATOM 1131 C CA . ALA A 1 147 ? -52.763 2.846 -15.840 1.00 56.09 147 ALA A CA 1
ATOM 1132 C C . ALA A 1 147 ? -53.366 2.493 -14.470 1.00 56.09 147 ALA A C 1
ATOM 1134 O O . ALA A 1 147 ? -53.175 3.206 -13.478 1.00 56.09 147 ALA A O 1
ATOM 1135 N N . LYS A 1 148 ? -54.098 1.380 -14.414 1.00 55.22 148 LYS A N 1
ATOM 1136 C CA . LYS A 1 148 ? -54.821 0.890 -13.229 1.00 55.22 148 LYS A CA 1
ATOM 1137 C C . LYS A 1 148 ? -54.148 -0.302 -12.559 1.00 55.22 148 LYS A C 1
ATOM 1139 O O . LYS A 1 148 ? -54.554 -0.668 -11.456 1.00 55.22 148 LYS A O 1
ATOM 1144 N N . THR A 1 149 ? -53.135 -0.882 -13.198 1.00 52.50 149 THR A N 1
ATOM 1145 C CA . THR A 1 149 ? -52.385 -2.055 -12.728 1.00 52.50 149 THR A CA 1
ATOM 1146 C C . THR A 1 149 ? -50.887 -1.904 -13.027 1.00 52.50 149 THR A C 1
ATOM 1148 O O . THR A 1 149 ? -50.493 -1.099 -13.875 1.00 52.50 149 THR A O 1
ATOM 1151 N N . ILE A 1 150 ? -50.029 -2.646 -12.319 1.00 49.00 150 ILE A N 1
ATOM 1152 C CA . ILE A 1 150 ? -48.570 -2.631 -12.554 1.00 49.00 150 ILE A CA 1
ATOM 1153 C C . ILE A 1 150 ? -48.243 -3.297 -13.898 1.00 49.00 150 ILE A C 1
ATOM 1155 O O . ILE A 1 150 ? -47.323 -2.871 -14.595 1.00 49.00 150 ILE A O 1
ATOM 1159 N N . GLU A 1 151 ? -49.040 -4.282 -14.303 1.00 51.94 151 GLU A N 1
ATOM 1160 C CA . GLU A 1 151 ? -48.926 -4.991 -15.574 1.00 51.94 151 GLU A CA 1
ATOM 1161 C C . GLU A 1 151 ? -49.173 -4.059 -16.768 1.00 51.94 151 GLU A C 1
ATOM 1163 O O . GLU A 1 151 ? -48.454 -4.132 -17.764 1.00 51.94 151 GLU A O 1
ATOM 1168 N N . GLU A 1 152 ? -50.128 -3.127 -16.666 1.00 53.38 152 GLU A N 1
ATOM 1169 C CA . GLU A 1 152 ? -50.357 -2.095 -17.689 1.00 53.38 152 GLU A CA 1
ATOM 1170 C C . GLU A 1 152 ? -49.159 -1.144 -17.825 1.00 53.38 152 GLU A C 1
ATOM 1172 O O . GLU A 1 152 ? -48.798 -0.756 -18.938 1.00 53.38 152 GLU A O 1
ATOM 1177 N N . ILE A 1 153 ? -48.513 -0.795 -16.708 1.00 54.16 153 ILE A N 1
ATOM 1178 C CA . ILE A 1 153 ? -47.308 0.048 -16.700 1.00 54.16 153 ILE A CA 1
ATOM 1179 C C . ILE A 1 153 ? -46.134 -0.703 -17.336 1.00 54.16 153 ILE A C 1
ATOM 1181 O O . ILE A 1 153 ? -45.466 -0.161 -18.216 1.00 54.16 153 ILE A O 1
ATOM 1185 N N . HIS A 1 154 ? -45.907 -1.955 -16.935 1.00 54.84 154 HIS A N 1
ATOM 1186 C CA . HIS A 1 154 ? -44.837 -2.794 -17.475 1.00 54.84 154 HIS A CA 1
ATOM 1187 C C . HIS A 1 154 ? -45.029 -3.060 -18.973 1.00 54.84 154 HIS A C 1
ATOM 1189 O O . HIS A 1 154 ? -44.083 -2.953 -19.748 1.00 54.84 154 HIS A O 1
ATOM 1195 N N . SER A 1 155 ? -46.266 -3.333 -19.399 1.00 59.22 155 SER A N 1
ATOM 1196 C CA . SER A 1 155 ? -46.621 -3.502 -20.809 1.00 59.22 155 SER A CA 1
ATOM 1197 C C . SER A 1 155 ? -46.302 -2.245 -21.622 1.00 59.22 155 SER A C 1
ATOM 1199 O O . SER A 1 155 ? -45.629 -2.336 -22.647 1.00 59.22 155 SER A O 1
ATOM 1201 N N . LYS A 1 156 ? -46.673 -1.054 -21.133 1.00 59.28 156 LYS A N 1
ATOM 1202 C CA . LYS A 1 156 ? -46.320 0.209 -21.804 1.00 59.28 156 LYS A CA 1
ATOM 1203 C C . LYS A 1 156 ? -44.811 0.461 -21.851 1.00 59.28 156 LYS A C 1
ATOM 1205 O O . LYS A 1 156 ? -44.318 0.910 -22.877 1.00 59.28 156 LYS A O 1
ATOM 1210 N N . LEU A 1 157 ? -44.074 0.161 -20.780 1.00 57.00 157 LEU A N 1
ATOM 1211 C CA . LEU A 1 157 ? -42.612 0.305 -20.757 1.00 57.00 157 LEU A CA 1
ATOM 1212 C C . LEU A 1 157 ? -41.921 -0.665 -21.730 1.00 57.00 157 LEU A C 1
ATOM 1214 O O . LEU A 1 157 ? -40.970 -0.276 -22.396 1.00 57.00 157 LEU A O 1
ATOM 1218 N N . SER A 1 158 ? -42.426 -1.894 -21.870 1.00 61.72 158 SER A N 1
ATOM 1219 C CA . SER A 1 158 ? -41.885 -2.887 -22.816 1.00 61.72 158 SER A CA 1
ATOM 1220 C C . SER A 1 158 ? -42.121 -2.540 -24.292 1.00 61.72 158 SER A C 1
ATOM 1222 O O . SER A 1 158 ? -41.459 -3.083 -25.170 1.00 61.72 158 SER A O 1
ATOM 1224 N N . GLN A 1 159 ? -43.055 -1.625 -24.570 1.00 61.44 159 GLN A N 1
ATOM 1225 C CA . GLN A 1 159 ? -43.339 -1.115 -25.915 1.00 61.44 159 GLN A CA 1
ATOM 1226 C C . GLN A 1 159 ? -42.455 0.086 -26.290 1.00 61.44 159 GLN A C 1
ATOM 1228 O O . GLN A 1 159 ? -42.468 0.506 -27.446 1.00 61.44 159 GLN A O 1
ATOM 1233 N N . MET A 1 160 ? -41.697 0.648 -25.339 1.00 63.31 160 MET A N 1
ATOM 1234 C CA . MET A 1 160 ? -40.769 1.751 -25.606 1.00 63.31 160 MET A CA 1
ATOM 1235 C C . MET A 1 160 ? -39.515 1.238 -26.323 1.00 63.31 160 MET A C 1
ATOM 1237 O O . MET A 1 160 ? -39.053 0.145 -26.000 1.00 63.31 160 MET A O 1
ATOM 1241 N N . PRO A 1 161 ? -38.915 1.991 -27.258 1.00 58.31 161 PRO A N 1
ATOM 1242 C CA . PRO A 1 161 ? -37.686 1.571 -27.931 1.00 58.31 161 PRO A CA 1
ATOM 1243 C C . PRO A 1 161 ? -36.523 1.342 -26.948 1.00 58.31 161 PRO A C 1
ATOM 1245 O O . PRO A 1 161 ? -36.311 2.129 -26.029 1.00 58.31 161 PRO A O 1
ATOM 1248 N N . SER A 1 162 ? -35.723 0.291 -27.162 1.00 60.38 162 SER A N 1
ATOM 1249 C CA . SER A 1 162 ? -34.509 0.035 -26.369 1.00 60.38 162 SER A CA 1
ATOM 1250 C C . SER A 1 162 ? -33.508 1.197 -26.452 1.00 60.38 162 SER A C 1
ATOM 1252 O O . SER A 1 162 ? -33.330 1.778 -27.529 1.00 60.38 162 SER A O 1
ATOM 1254 N N . SER A 1 163 ? -32.749 1.437 -25.376 1.00 57.47 163 SER A N 1
ATOM 1255 C CA . SER A 1 163 ? -31.723 2.494 -25.290 1.00 57.47 163 SER A CA 1
ATOM 1256 C C . SER A 1 163 ? -30.555 2.391 -26.298 1.00 57.47 163 SER A C 1
ATOM 1258 O O . SER A 1 163 ? -29.707 3.278 -26.349 1.00 57.47 163 SER A O 1
ATOM 1260 N N . ASP A 1 164 ? -30.487 1.340 -27.117 1.00 55.59 164 ASP A N 1
ATOM 1261 C CA . ASP A 1 164 ? -29.437 1.131 -28.127 1.00 55.59 164 ASP A CA 1
ATOM 1262 C C . ASP A 1 164 ? -29.626 1.950 -29.415 1.00 55.59 164 ASP A C 1
ATOM 1264 O O . ASP A 1 164 ? -28.683 2.094 -30.192 1.00 55.59 164 ASP A O 1
ATOM 1268 N N . LYS A 1 165 ? -30.825 2.491 -29.671 1.00 55.28 165 LYS A N 1
ATOM 1269 C CA . LYS A 1 165 ? -31.120 3.250 -30.898 1.00 55.28 165 LYS A CA 1
ATOM 1270 C C . LYS A 1 165 ? -30.669 4.715 -30.720 1.00 55.28 165 LYS A C 1
ATOM 1272 O O . LYS A 1 165 ? -31.164 5.417 -29.842 1.00 55.28 165 LYS A O 1
ATOM 1277 N N . GLU A 1 166 ? -29.700 5.175 -31.521 1.00 51.31 166 GLU A N 1
ATOM 1278 C CA . GLU A 1 166 ? -29.160 6.547 -31.470 1.00 51.31 166 GLU A CA 1
ATOM 1279 C C . GLU A 1 166 ? -30.227 7.609 -31.782 1.00 51.31 166 GLU A C 1
ATOM 1281 O O . GLU A 1 166 ? -30.659 7.748 -32.923 1.00 51.31 166 GLU A O 1
ATOM 1286 N N . CYS A 1 167 ? -30.606 8.397 -30.774 1.00 50.06 167 CYS A N 1
ATOM 1287 C CA . CYS A 1 167 ? -31.053 9.793 -30.862 1.00 50.06 167 CYS A CA 1
ATOM 1288 C C . CYS A 1 167 ? -31.237 10.337 -29.429 1.00 50.06 167 CYS A C 1
ATOM 1290 O O . CYS A 1 167 ? -31.100 9.593 -28.455 1.00 50.06 167 CYS A O 1
ATOM 1292 N N . HIS A 1 168 ? -31.580 11.622 -29.278 1.00 53.41 168 HIS A N 1
ATOM 1293 C CA . HIS A 1 168 ? -31.885 12.293 -27.999 1.00 53.41 168 HIS A CA 1
ATOM 1294 C C . HIS A 1 168 ? -32.827 11.511 -27.045 1.00 53.41 168 HIS A C 1
ATOM 1296 O O . HIS A 1 168 ? -32.837 11.770 -25.841 1.00 53.41 168 HIS A O 1
ATOM 1302 N N . HIS A 1 169 ? -33.563 10.519 -27.559 1.00 57.72 169 HIS A N 1
ATOM 1303 C CA . HIS A 1 169 ? -34.389 9.572 -26.811 1.00 57.72 169 HIS A CA 1
ATOM 1304 C C . HIS A 1 169 ? -33.602 8.726 -25.791 1.00 57.72 169 HIS A C 1
ATOM 1306 O O . HIS A 1 169 ? -34.056 8.595 -24.657 1.00 57.72 169 HIS A O 1
ATOM 1312 N N . LYS A 1 170 ? -32.401 8.215 -26.123 1.00 61.59 170 LYS A N 1
ATOM 1313 C CA . LYS A 1 170 ? -31.586 7.391 -25.198 1.00 61.59 170 LYS A CA 1
ATOM 1314 C C . LYS A 1 170 ? -31.271 8.144 -23.907 1.00 61.59 170 LYS A C 1
ATOM 1316 O O . LYS A 1 170 ? -31.452 7.629 -22.807 1.00 61.59 170 LYS A O 1
ATOM 1321 N N . GLU A 1 171 ? -30.795 9.375 -24.042 1.00 59.38 171 GLU A N 1
ATOM 1322 C CA . GLU A 1 171 ? -30.369 10.195 -22.910 1.00 59.38 171 GLU A CA 1
ATOM 1323 C C . GLU A 1 171 ? -31.560 10.638 -22.046 1.00 59.38 171 GLU A C 1
ATOM 1325 O O . GLU A 1 171 ? -31.489 10.596 -20.814 1.00 59.38 171 GLU A O 1
ATOM 1330 N N . ALA A 1 172 ? -32.680 10.997 -22.683 1.00 60.38 172 ALA A N 1
ATOM 1331 C CA . ALA A 1 172 ? -33.915 11.357 -21.995 1.00 60.38 172 ALA A CA 1
ATOM 1332 C C . ALA A 1 172 ? -34.527 10.158 -21.247 1.00 60.38 172 ALA A C 1
ATOM 1334 O O . ALA A 1 172 ? -34.920 10.300 -20.087 1.00 60.38 172 ALA A O 1
ATOM 1335 N N . LEU A 1 173 ? -34.541 8.967 -21.858 1.00 63.50 173 LEU A N 1
ATOM 1336 C CA . LEU A 1 173 ? -35.018 7.724 -21.243 1.00 63.50 173 LEU A CA 1
ATOM 1337 C C . LEU A 1 173 ? -34.151 7.332 -20.036 1.00 63.50 173 LEU A C 1
ATOM 1339 O O . LEU A 1 173 ? -34.681 7.069 -18.956 1.00 63.50 173 LEU A O 1
ATOM 1343 N N . MET A 1 174 ? -32.822 7.396 -20.176 1.00 62.16 174 MET A N 1
ATOM 1344 C CA . MET A 1 174 ? -31.860 7.180 -19.085 1.00 62.16 174 MET A CA 1
ATOM 1345 C C . MET A 1 174 ? -32.106 8.121 -17.900 1.00 62.16 174 MET A C 1
ATOM 1347 O O . MET A 1 174 ? -32.182 7.678 -16.754 1.00 62.16 174 MET A O 1
ATOM 1351 N N . LYS A 1 175 ? -32.229 9.429 -18.158 1.00 59.22 175 LYS A N 1
ATOM 1352 C CA . LYS A 1 175 ? -32.464 10.448 -17.120 1.00 59.22 175 LYS A CA 1
ATOM 1353 C C . LYS A 1 175 ? -33.823 10.269 -16.445 1.00 59.22 175 LYS A C 1
ATOM 1355 O O . LYS A 1 175 ? -33.906 10.331 -15.220 1.00 59.22 175 LYS A O 1
ATOM 1360 N N . THR A 1 176 ? -34.865 9.988 -17.223 1.00 61.59 176 THR A N 1
ATOM 1361 C CA . THR A 1 176 ? -36.221 9.740 -16.711 1.00 61.59 176 THR A CA 1
ATOM 1362 C C . THR A 1 176 ? -36.234 8.521 -15.800 1.00 61.59 176 THR A C 1
ATOM 1364 O O . THR A 1 176 ? -36.723 8.580 -14.672 1.00 61.59 176 THR A O 1
ATOM 1367 N N . MET A 1 177 ? -35.617 7.429 -16.244 1.00 61.47 177 MET A N 1
ATOM 1368 C CA . MET A 1 177 ? -35.593 6.191 -15.484 1.00 61.47 177 MET A CA 1
ATOM 1369 C C . MET A 1 177 ? -34.693 6.310 -14.237 1.00 61.47 177 MET A C 1
ATOM 1371 O O . MET A 1 177 ? -35.051 5.766 -13.195 1.00 61.47 177 MET A O 1
ATOM 1375 N N . LYS A 1 178 ? -33.610 7.110 -14.265 1.00 57.38 178 LYS A N 1
ATOM 1376 C CA . LYS A 1 178 ? -32.825 7.490 -13.064 1.00 57.38 178 LYS A CA 1
ATOM 1377 C C . LYS A 1 178 ? -33.667 8.206 -12.011 1.00 57.38 178 LYS A C 1
ATOM 1379 O O . LYS A 1 178 ? -33.491 7.980 -10.815 1.00 57.38 178 LYS A O 1
ATOM 1384 N N . VAL A 1 179 ? -34.591 9.059 -12.438 1.00 56.59 179 VAL A N 1
ATOM 1385 C CA . VAL A 1 179 ? -35.466 9.814 -11.533 1.00 56.59 179 VAL A CA 1
ATOM 1386 C C . VAL A 1 179 ? -36.561 8.925 -10.958 1.00 56.59 179 VAL A C 1
ATOM 1388 O O . VAL A 1 179 ? -36.781 8.959 -9.749 1.00 56.59 179 VAL A O 1
ATOM 1391 N N . ILE A 1 180 ? -37.187 8.079 -11.786 1.00 55.91 180 ILE A N 1
ATOM 1392 C CA . ILE A 1 180 ? -38.149 7.059 -11.330 1.00 55.91 180 ILE A CA 1
ATOM 1393 C C . ILE A 1 180 ? -37.504 6.193 -10.245 1.00 55.91 180 ILE A C 1
ATOM 1395 O O . ILE A 1 180 ? -38.083 5.962 -9.183 1.00 55.91 180 ILE A O 1
ATOM 1399 N N . HIS A 1 181 ? -36.261 5.790 -10.486 1.00 57.06 181 HIS A N 1
ATOM 1400 C CA . HIS A 1 181 ? -35.440 5.058 -9.543 1.00 57.06 181 HIS A CA 1
ATOM 1401 C C . HIS A 1 181 ? -35.126 5.848 -8.260 1.00 57.06 181 HIS A C 1
ATOM 1403 O O . HIS A 1 181 ? -35.356 5.323 -7.171 1.00 57.06 181 HIS A O 1
ATOM 1409 N N . SER A 1 182 ? -34.662 7.100 -8.352 1.00 52.56 182 SER A N 1
ATOM 1410 C CA . SER A 1 182 ? -34.360 7.964 -7.193 1.00 52.56 182 SER A CA 1
ATOM 1411 C C . SER A 1 182 ? -35.567 8.196 -6.293 1.00 52.56 182 SER A C 1
ATOM 1413 O O . SER A 1 182 ? -35.485 7.984 -5.085 1.00 52.56 182 SER A O 1
ATOM 1415 N N . VAL A 1 183 ? -36.706 8.556 -6.881 1.00 54.28 183 VAL A N 1
ATOM 1416 C CA . VAL A 1 183 ? -37.958 8.783 -6.146 1.00 54.28 183 VAL A CA 1
ATOM 1417 C C . VAL A 1 183 ? -38.483 7.472 -5.548 1.00 54.28 183 VAL A C 1
ATOM 1419 O O . VAL A 1 183 ? -38.987 7.465 -4.425 1.00 54.28 183 VAL A O 1
ATOM 1422 N N . GLY A 1 184 ? -38.325 6.344 -6.251 1.00 53.25 184 GLY A N 1
ATOM 1423 C CA . GLY A 1 184 ? -38.622 5.017 -5.709 1.00 53.25 184 GLY A CA 1
ATOM 1424 C C . GLY A 1 184 ? -37.779 4.683 -4.474 1.00 53.25 184 GLY A C 1
ATOM 1425 O O . GLY A 1 184 ? -38.309 4.169 -3.494 1.00 53.25 184 GLY A O 1
ATOM 1426 N N . HIS A 1 185 ? -36.489 5.026 -4.484 1.00 54.91 185 HIS A N 1
ATOM 1427 C CA . HIS A 1 185 ? -35.586 4.807 -3.353 1.00 54.91 185 HIS A CA 1
ATOM 1428 C C . HIS A 1 185 ? -35.885 5.722 -2.157 1.00 54.91 185 HIS A C 1
ATOM 1430 O O . HIS A 1 185 ? -35.948 5.241 -1.030 1.00 54.91 185 HIS A O 1
ATOM 1436 N N . GLU A 1 186 ? -36.108 7.022 -2.373 1.00 53.09 186 GLU A N 1
ATOM 1437 C CA . GLU A 1 186 ? -36.485 7.963 -1.300 1.00 53.09 186 GLU A CA 1
ATOM 1438 C C . GLU A 1 186 ? -37.759 7.528 -0.569 1.00 53.09 186 GLU A C 1
ATOM 1440 O O . GLU A 1 186 ? -37.874 7.706 0.640 1.00 53.09 186 GLU A O 1
ATOM 1445 N N . LYS A 1 187 ? -38.694 6.895 -1.285 1.00 50.41 187 LYS A N 1
ATOM 1446 C CA . LYS A 1 187 ? -39.946 6.379 -0.719 1.00 50.41 187 LYS A CA 1
ATOM 1447 C C . LYS A 1 187 ? -39.887 4.896 -0.326 1.00 50.41 187 LYS A C 1
ATOM 1449 O O . LYS A 1 187 ? -40.911 4.333 0.066 1.00 50.41 187 LYS A O 1
ATOM 1454 N N . ALA A 1 188 ? -38.721 4.247 -0.416 1.00 54.41 188 ALA A N 1
ATOM 1455 C CA . ALA A 1 188 ? -38.573 2.818 -0.137 1.00 54.41 188 ALA A CA 1
ATOM 1456 C C . ALA A 1 188 ? -38.720 2.491 1.357 1.00 54.41 188 ALA A C 1
ATOM 1458 O O . ALA A 1 188 ? -39.332 1.483 1.699 1.00 54.41 188 ALA A O 1
ATOM 1459 N N . GLU A 1 189 ? -38.250 3.349 2.269 1.00 47.34 189 GLU A N 1
ATOM 1460 C CA . GLU A 1 189 ? -38.400 3.130 3.721 1.00 47.34 189 GLU A CA 1
ATOM 1461 C C . GLU A 1 189 ? -39.870 3.135 4.184 1.00 47.34 189 GLU A C 1
ATOM 1463 O O . GLU A 1 189 ? -40.215 2.509 5.184 1.00 47.34 189 GLU A O 1
ATOM 1468 N N . GLU A 1 190 ? -40.760 3.746 3.402 1.00 48.03 190 GLU A N 1
ATOM 1469 C CA . GLU A 1 190 ? -42.198 3.831 3.674 1.00 48.03 190 GLU A CA 1
ATOM 1470 C C . GLU A 1 190 ? -43.025 2.810 2.867 1.00 48.03 190 GLU A C 1
ATOM 1472 O O . GLU A 1 190 ? -44.243 2.722 3.037 1.00 48.03 190 GLU A O 1
ATOM 1477 N N . CYS A 1 191 ? -42.391 2.030 1.979 1.00 44.09 191 CYS A N 1
ATOM 1478 C CA . CYS A 1 191 ? -43.061 1.139 1.034 1.00 44.09 191 CYS A CA 1
ATOM 1479 C C . CYS A 1 191 ? -42.607 -0.329 1.189 1.00 44.09 191 CYS A C 1
ATOM 1481 O O . CYS A 1 191 ? -41.539 -0.696 0.695 1.00 44.09 191 CYS A O 1
ATOM 1483 N N . PRO A 1 192 ? -43.446 -1.218 1.760 1.00 41.88 192 PRO A N 1
ATOM 1484 C CA . PRO A 1 192 ? -43.120 -2.640 1.947 1.00 41.88 192 PRO A CA 1
ATOM 1485 C C . PRO A 1 192 ? -42.779 -3.400 0.652 1.00 41.88 192 PRO A C 1
ATOM 1487 O O . PRO A 1 192 ? -42.120 -4.433 0.699 1.00 41.88 192 PRO A O 1
ATOM 1490 N N . VAL A 1 193 ? -43.231 -2.891 -0.501 1.00 42.81 193 VAL A N 1
ATOM 1491 C CA . VAL A 1 193 ? -42.996 -3.471 -1.835 1.00 42.81 193 VAL A CA 1
ATOM 1492 C C . VAL A 1 193 ? -41.576 -3.193 -2.333 1.00 42.81 193 VAL A C 1
ATOM 1494 O O . VAL A 1 193 ? -40.929 -4.076 -2.881 1.00 42.81 193 VAL A O 1
ATOM 1497 N N . LEU A 1 194 ? -41.062 -1.983 -2.102 1.00 45.25 194 LEU A N 1
ATOM 1498 C CA . LEU A 1 194 ? -39.743 -1.559 -2.588 1.00 45.25 194 LEU A CA 1
ATOM 1499 C C . LEU A 1 194 ? -38.597 -2.022 -1.670 1.00 45.25 194 LEU A C 1
ATOM 1501 O O . LEU A 1 194 ? -37.446 -2.048 -2.095 1.00 45.25 194 LEU A O 1
ATOM 1505 N N . GLN A 1 195 ? -38.907 -2.423 -0.430 1.00 43.31 195 GLN A N 1
ATOM 1506 C CA . GLN A 1 195 ? -37.933 -2.931 0.549 1.00 43.31 195 GLN A CA 1
ATOM 1507 C C . GLN A 1 195 ? -37.449 -4.357 0.273 1.00 43.31 195 GLN A C 1
ATOM 1509 O O . GLN A 1 195 ? -36.358 -4.714 0.713 1.00 43.31 195 GLN A O 1
ATOM 1514 N N . LYS A 1 196 ? -38.265 -5.186 -0.390 1.00 38.25 196 LYS A N 1
ATOM 1515 C CA . LYS A 1 196 ? -38.021 -6.632 -0.480 1.00 38.25 196 LYS A CA 1
ATOM 1516 C C . LYS A 1 196 ? -37.302 -7.041 -1.769 1.00 38.25 196 LYS A C 1
ATOM 1518 O O . LYS A 1 196 ? -36.359 -7.820 -1.695 1.00 38.25 196 LYS A O 1
ATOM 1523 N N . ASP A 1 197 ? -37.692 -6.456 -2.904 1.00 42.53 197 ASP A N 1
ATOM 1524 C CA . ASP A 1 197 ? -37.283 -6.926 -4.240 1.00 42.53 197 ASP A CA 1
ATOM 1525 C C . ASP A 1 197 ? -36.627 -5.833 -5.118 1.00 42.53 197 ASP A C 1
ATOM 1527 O O . ASP A 1 197 ? -36.289 -6.064 -6.279 1.00 42.53 197 ASP A O 1
ATOM 1531 N N . GLY A 1 198 ? -36.389 -4.634 -4.568 1.00 47.22 198 GLY A N 1
ATOM 1532 C CA . GLY A 1 198 ? -35.837 -3.493 -5.308 1.00 47.22 198 GLY A CA 1
ATOM 1533 C C . GLY A 1 198 ? -36.854 -2.820 -6.242 1.00 47.22 198 GLY A C 1
ATOM 1534 O O . GLY A 1 198 ? -38.064 -2.957 -6.075 1.00 47.22 198 GLY A O 1
ATOM 1535 N N . CYS A 1 199 ? -36.380 -2.025 -7.211 1.00 48.81 199 CYS A N 1
ATOM 1536 C CA . CYS A 1 199 ? -37.273 -1.349 -8.157 1.00 48.81 199 CYS A CA 1
ATOM 1537 C C . CYS A 1 199 ? -37.864 -2.348 -9.176 1.00 48.81 199 CYS A C 1
ATOM 1539 O O . CYS A 1 199 ? -37.085 -2.999 -9.880 1.00 48.81 199 CYS A O 1
ATOM 1541 N N . PRO A 1 200 ? -39.201 -2.402 -9.357 1.00 49.06 200 PRO A N 1
ATOM 1542 C CA . PRO A 1 200 ? -39.855 -3.328 -10.290 1.00 49.06 200 PRO A CA 1
ATOM 1543 C C . PRO A 1 200 ? -39.519 -3.058 -11.764 1.00 49.06 200 PRO A C 1
ATOM 1545 O O . PRO A 1 200 ? -39.771 -3.897 -12.620 1.00 49.06 200 PRO A O 1
ATOM 1548 N N . PHE A 1 201 ? -38.931 -1.899 -12.074 1.00 53.12 201 PHE A N 1
ATOM 1549 C CA . PHE A 1 201 ? -38.593 -1.501 -13.440 1.00 53.12 201 PHE A CA 1
ATOM 1550 C C . PHE A 1 201 ? -37.163 -1.882 -13.864 1.00 53.12 201 PHE A C 1
ATOM 1552 O O . PHE A 1 201 ? -36.777 -1.619 -15.000 1.00 53.12 201 PHE A O 1
ATOM 1559 N N . LYS A 1 202 ? -36.373 -2.516 -12.980 1.00 50.91 202 LYS A N 1
ATOM 1560 C CA . LYS A 1 202 ? -34.977 -2.908 -13.260 1.00 50.91 202 LYS A CA 1
ATOM 1561 C C . LYS A 1 202 ? -34.856 -3.988 -14.349 1.00 50.91 202 LYS A C 1
ATOM 1563 O O . LYS A 1 202 ? -33.830 -4.056 -15.016 1.00 50.91 202 LYS A O 1
ATOM 1568 N N . ALA A 1 203 ? -35.879 -4.827 -14.504 1.00 53.38 203 ALA A N 1
ATOM 1569 C CA . ALA A 1 203 ? -35.874 -5.997 -15.387 1.00 53.38 203 ALA A CA 1
ATOM 1570 C C . ALA A 1 203 ? -36.767 -5.830 -16.628 1.00 53.38 203 ALA A C 1
ATOM 1572 O O . ALA A 1 203 ? -37.112 -6.817 -17.269 1.00 53.38 203 ALA A O 1
ATOM 1573 N N . VAL A 1 204 ? -37.182 -4.600 -16.951 1.00 55.81 204 VAL A N 1
ATOM 1574 C CA . VAL A 1 204 ? -38.036 -4.372 -18.120 1.00 55.81 204 VAL A CA 1
ATOM 1575 C C . VAL A 1 204 ? -37.219 -4.583 -19.388 1.00 55.81 204 VAL A C 1
ATOM 1577 O O . VAL A 1 204 ? -36.181 -3.948 -19.578 1.00 55.81 204 VAL A O 1
ATOM 1580 N N . GLU A 1 205 ? -37.731 -5.433 -20.269 1.00 55.19 205 GLU A N 1
ATOM 1581 C CA . GLU A 1 205 ? -37.176 -5.684 -21.593 1.00 55.19 205 GLU A CA 1
ATOM 1582 C C . GLU A 1 205 ? -38.065 -5.068 -22.680 1.00 55.19 205 GLU A C 1
ATOM 1584 O O . GLU A 1 205 ? -39.292 -5.042 -22.566 1.00 55.19 205 GLU A O 1
ATOM 1589 N N . SER A 1 206 ? -37.428 -4.586 -23.743 1.00 53.00 206 SER A N 1
ATOM 1590 C CA . SER A 1 206 ? -38.044 -4.160 -24.995 1.00 53.00 206 SER A CA 1
ATOM 1591 C C . SER A 1 206 ? -37.323 -4.837 -26.157 1.00 53.00 206 SER A C 1
ATOM 1593 O O . SER A 1 206 ? -36.094 -4.875 -26.196 1.00 53.00 206 SER A O 1
ATOM 1595 N N . GLU A 1 207 ? -38.083 -5.417 -27.089 1.00 55.16 207 GLU A N 1
ATOM 1596 C CA . GLU A 1 207 ? -37.544 -6.160 -28.243 1.00 55.16 207 GLU A CA 1
ATOM 1597 C C . GLU A 1 207 ? -36.552 -7.288 -27.850 1.00 55.16 207 GLU A C 1
ATOM 1599 O O . GLU A 1 207 ? -35.643 -7.619 -28.608 1.00 55.16 207 GLU A O 1
ATOM 1604 N N . GLY A 1 208 ? -36.714 -7.895 -26.664 1.00 54.53 208 GLY A N 1
ATOM 1605 C CA . GLY A 1 208 ? -35.831 -8.963 -26.162 1.00 54.53 208 GLY A CA 1
ATOM 1606 C C . GLY A 1 208 ? -34.468 -8.483 -25.647 1.00 54.53 208 GLY A C 1
ATOM 1607 O O . GLY A 1 208 ? -33.569 -9.299 -25.447 1.00 54.53 208 GLY A O 1
ATOM 1608 N N . LYS A 1 209 ? -34.302 -7.172 -25.445 1.00 49.59 209 LYS A N 1
ATOM 1609 C CA . LYS A 1 209 ? -33.147 -6.547 -24.790 1.00 49.59 209 LYS A CA 1
ATOM 1610 C C . LYS A 1 209 ? -33.599 -5.753 -23.564 1.00 49.59 209 LYS A C 1
ATOM 1612 O O . LYS A 1 209 ? -34.731 -5.269 -23.558 1.00 49.59 209 LYS A O 1
ATOM 1617 N N . PRO A 1 210 ? -32.747 -5.541 -22.547 1.00 54.66 210 PRO A N 1
ATOM 1618 C CA . PRO A 1 210 ? -33.047 -4.607 -21.470 1.00 54.66 210 PRO A CA 1
ATOM 1619 C C . PRO A 1 210 ? -33.446 -3.245 -22.040 1.00 54.66 210 PRO A C 1
ATOM 1621 O O . PRO A 1 210 ? -32.785 -2.709 -22.932 1.00 54.66 210 PRO A O 1
ATOM 1624 N N . LEU A 1 211 ? -34.519 -2.657 -21.508 1.00 59.38 211 LEU A N 1
ATOM 1625 C CA . LEU A 1 211 ? -34.978 -1.331 -21.925 1.00 59.38 211 LEU A CA 1
ATOM 1626 C C . LEU A 1 211 ? -33.852 -0.289 -21.778 1.00 59.38 211 LEU A C 1
ATOM 1628 O O . LEU A 1 211 ? -33.782 0.670 -22.550 1.00 59.38 211 LEU A O 1
ATOM 1632 N N . VAL A 1 212 ? -32.937 -0.519 -20.826 1.00 55.75 212 VAL A N 1
ATOM 1633 C CA . VAL A 1 212 ? -31.757 0.304 -20.584 1.00 55.75 212 VAL A CA 1
ATOM 1634 C C . VAL A 1 212 ? -30.500 -0.533 -20.311 1.00 55.75 212 VAL A C 1
ATOM 1636 O O . VAL A 1 212 ? -30.513 -1.382 -19.418 1.00 55.75 212 VAL A O 1
ATOM 1639 N N . GLU A 1 213 ? -29.394 -0.239 -21.009 1.00 51.03 213 GLU A N 1
ATOM 1640 C CA . GLU A 1 213 ? -28.106 -0.926 -20.832 1.00 51.03 213 GLU A CA 1
ATOM 1641 C C . GLU A 1 213 ? -26.930 0.012 -20.466 1.00 51.03 213 GLU A C 1
ATOM 1643 O O . GLU A 1 213 ? -26.734 1.046 -21.111 1.00 51.03 213 GLU A O 1
ATOM 1648 N N . PRO A 1 214 ? -26.101 -0.356 -19.462 1.00 50.34 214 PRO A N 1
ATOM 1649 C CA . PRO A 1 214 ? -26.320 -1.453 -18.514 1.00 50.34 214 PRO A CA 1
ATOM 1650 C C . PRO A 1 214 ? -27.437 -1.090 -17.519 1.00 50.34 214 PRO A C 1
ATOM 1652 O O . PRO A 1 214 ? -27.506 0.054 -17.074 1.00 50.34 214 PRO A O 1
ATOM 1655 N N . ALA A 1 215 ? -28.277 -2.046 -17.107 1.00 44.62 215 ALA A N 1
ATOM 1656 C CA . ALA A 1 215 ? -29.425 -1.796 -16.214 1.00 44.62 215 ALA A CA 1
ATOM 1657 C C . ALA A 1 215 ? -29.044 -1.119 -14.875 1.00 44.62 215 ALA A C 1
ATOM 1659 O O . ALA A 1 215 ? -29.834 -0.386 -14.277 1.00 44.62 215 ALA A O 1
ATOM 1660 N N . ASP A 1 216 ? -27.803 -1.309 -14.417 1.00 48.78 216 ASP A N 1
ATOM 1661 C CA . ASP A 1 216 ? -27.269 -0.687 -13.200 1.00 48.78 216 ASP A CA 1
ATOM 1662 C C . ASP A 1 216 ? -26.948 0.814 -13.358 1.00 48.78 216 ASP A C 1
ATOM 1664 O O . ASP A 1 216 ? -26.835 1.520 -12.357 1.00 48.78 216 ASP A O 1
ATOM 1668 N N . SER A 1 217 ? -26.858 1.335 -14.588 1.00 48.78 217 SER A N 1
ATOM 1669 C CA . SER A 1 217 ? -26.611 2.763 -14.872 1.00 48.78 217 SER A CA 1
ATOM 1670 C C . SER A 1 217 ? -27.788 3.680 -14.518 1.00 48.78 217 SER A C 1
ATOM 1672 O O . SER A 1 217 ? -27.656 4.907 -14.528 1.00 48.78 217 SER A O 1
ATOM 1674 N N . VAL A 1 218 ? -28.939 3.080 -14.216 1.00 44.50 218 VAL A N 1
ATOM 1675 C CA . VAL A 1 218 ? -30.223 3.754 -14.032 1.00 44.50 218 VAL A CA 1
ATOM 1676 C C . VAL A 1 218 ? -30.692 3.721 -12.590 1.00 44.50 218 VAL A C 1
ATOM 1678 O O . VAL A 1 218 ? -31.546 4.515 -12.213 1.00 44.50 218 VAL A O 1
ATOM 1681 N N . LEU A 1 219 ? -30.155 2.815 -11.775 1.00 43.53 219 LEU A N 1
ATOM 1682 C CA . LEU A 1 219 ? -30.431 2.802 -10.345 1.00 43.53 219 LEU A CA 1
ATOM 1683 C C . LEU A 1 219 ? -30.005 4.151 -9.757 1.00 43.53 219 LEU A C 1
ATOM 1685 O O . LEU A 1 219 ? -28.993 4.716 -10.195 1.00 43.53 219 LEU A O 1
ATOM 1689 N N . PRO A 1 220 ? -30.727 4.683 -8.753 1.00 39.78 220 PRO A N 1
ATOM 1690 C CA . PRO A 1 220 ? -30.161 5.814 -8.045 1.00 39.78 220 PRO A CA 1
ATOM 1691 C C . PRO A 1 220 ? -28.875 5.308 -7.385 1.00 39.78 220 PRO A C 1
ATOM 1693 O O . PRO A 1 220 ? -28.711 4.102 -7.182 1.00 39.78 220 PRO A O 1
ATOM 1696 N N . ALA A 1 221 ? -27.939 6.186 -7.049 1.00 41.78 221 ALA A N 1
ATOM 1697 C CA . ALA A 1 221 ? -26.726 5.806 -6.326 1.00 41.78 221 ALA A CA 1
ATOM 1698 C C . ALA A 1 221 ? -27.063 5.321 -4.890 1.00 41.78 221 ALA A C 1
ATOM 1700 O O . ALA A 1 221 ? -26.739 5.986 -3.910 1.00 41.78 221 ALA A O 1
ATOM 1701 N N . GLY A 1 222 ? -27.765 4.190 -4.771 1.00 40.75 222 GLY A N 1
ATOM 1702 C CA . GLY A 1 222 ? -28.785 3.916 -3.756 1.00 40.75 222 GLY A CA 1
ATOM 1703 C C . GLY A 1 222 ? -29.237 2.446 -3.716 1.00 40.75 222 GLY A C 1
ATOM 1704 O O . GLY A 1 222 ? -30.327 2.123 -3.295 1.00 40.75 222 GLY A O 1
ATOM 1705 N N . ALA A 1 223 ? -28.379 1.506 -4.081 1.00 41.88 223 ALA A N 1
ATOM 1706 C CA . ALA A 1 223 ? -27.992 0.548 -3.053 1.00 41.88 223 ALA A CA 1
ATOM 1707 C C . ALA A 1 223 ? -26.548 0.926 -2.750 1.00 41.88 223 ALA A C 1
ATOM 1709 O O . ALA A 1 223 ? -25.629 0.361 -3.342 1.00 41.88 223 ALA A O 1
ATOM 1710 N N . LYS A 1 224 ? -26.334 2.001 -1.969 1.00 46.44 224 LYS A N 1
ATOM 1711 C CA . LYS A 1 224 ? -24.977 2.463 -1.650 1.00 46.44 224 LYS A CA 1
ATOM 1712 C C . LYS A 1 224 ? -24.252 1.296 -0.991 1.00 46.44 224 LYS A C 1
ATOM 1714 O O . LYS A 1 224 ? -24.462 1.023 0.190 1.00 46.44 224 LYS A O 1
ATOM 1719 N N . ARG A 1 225 ? -23.394 0.606 -1.749 1.00 59.19 225 ARG A N 1
ATOM 1720 C CA . ARG A 1 225 ? -22.342 -0.218 -1.161 1.00 59.19 225 ARG A CA 1
ATOM 1721 C C . ARG A 1 225 ? -21.593 0.713 -0.221 1.00 59.19 225 ARG A C 1
ATOM 1723 O O . ARG A 1 225 ? -21.036 1.718 -0.659 1.00 59.19 225 ARG A O 1
ATOM 1730 N N . LYS A 1 226 ? -21.691 0.435 1.075 1.00 72.81 226 LYS A N 1
ATOM 1731 C CA . LYS A 1 226 ? -21.071 1.263 2.102 1.00 72.81 226 LYS A CA 1
ATOM 1732 C C . LYS A 1 226 ? -19.563 1.217 1.900 1.00 72.81 226 LYS A C 1
ATOM 1734 O O . LYS A 1 226 ? -18.995 0.132 1.816 1.00 72.81 226 LYS A O 1
ATOM 1739 N N . ALA A 1 227 ? -18.935 2.383 1.782 1.00 86.25 227 ALA A N 1
ATOM 1740 C CA . ALA A 1 227 ? -17.490 2.466 1.618 1.00 86.25 227 ALA A CA 1
ATOM 1741 C C . ALA A 1 227 ? -16.773 2.006 2.891 1.00 86.25 227 ALA A C 1
ATOM 1743 O O . ALA A 1 227 ? -15.756 1.321 2.809 1.00 86.25 227 ALA A O 1
ATOM 1744 N N . ILE A 1 228 ? -17.337 2.339 4.057 1.00 93.00 228 ILE A N 1
ATOM 1745 C CA . ILE A 1 228 ? -16.869 1.856 5.352 1.00 93.00 228 ILE A CA 1
ATOM 1746 C C . ILE A 1 228 ? -17.715 0.663 5.775 1.00 93.00 228 ILE A C 1
ATOM 1748 O O . ILE A 1 228 ? -18.926 0.783 5.992 1.00 93.00 228 ILE A O 1
ATOM 1752 N N . LEU A 1 229 ? -17.055 -0.483 5.919 1.00 91.88 229 LEU A N 1
ATOM 1753 C CA . LEU A 1 229 ? -17.675 -1.740 6.311 1.00 91.88 229 LEU A CA 1
ATOM 1754 C C . LEU A 1 229 ? -17.896 -1.801 7.817 1.00 91.88 229 LEU A C 1
ATOM 1756 O O . LEU A 1 229 ? -19.029 -2.011 8.245 1.00 91.88 229 LEU A O 1
ATOM 1760 N N . HIS A 1 230 ? -16.838 -1.565 8.599 1.00 94.44 230 HIS A N 1
ATOM 1761 C CA . HIS A 1 230 ? -16.870 -1.657 10.058 1.00 94.44 230 HIS A CA 1
ATOM 1762 C C . HIS A 1 230 ? -15.948 -0.628 10.726 1.00 94.44 230 HIS A C 1
ATOM 1764 O O . HIS A 1 230 ? -14.900 -0.274 10.187 1.00 94.44 230 HIS A O 1
ATOM 1770 N N . ILE A 1 231 ? -16.331 -0.206 11.929 1.00 96.94 231 ILE A N 1
ATOM 1771 C CA . ILE A 1 231 ? -15.471 0.373 12.958 1.00 96.94 231 ILE A CA 1
ATOM 1772 C C . ILE A 1 231 ? -15.185 -0.714 13.993 1.00 96.94 231 ILE A C 1
ATOM 1774 O O . ILE A 1 231 ? -16.102 -1.415 14.424 1.00 96.94 231 ILE A O 1
ATOM 1778 N N . VAL A 1 232 ? -13.928 -0.853 14.397 1.00 97.38 232 VAL A N 1
ATOM 1779 C CA . VAL A 1 232 ? -13.464 -1.851 15.366 1.00 97.38 232 VAL A CA 1
ATOM 1780 C C . VAL A 1 232 ? -12.670 -1.150 16.460 1.00 97.38 232 VAL A C 1
ATOM 1782 O O . VAL A 1 232 ? -11.828 -0.310 16.151 1.00 97.38 232 VAL A O 1
ATOM 1785 N N . VAL A 1 233 ? -12.895 -1.501 17.724 1.00 97.38 233 VAL A N 1
ATOM 1786 C CA . VAL A 1 233 ? -11.978 -1.151 18.818 1.00 97.38 233 VAL A CA 1
ATOM 1787 C C . VAL A 1 233 ? -11.226 -2.395 19.228 1.00 97.38 233 VAL A C 1
ATOM 1789 O O . VAL A 1 233 ? -11.839 -3.426 19.515 1.00 97.38 233 VAL A O 1
ATOM 1792 N N . VAL A 1 234 ? -9.905 -2.283 19.276 1.00 96.62 234 VAL A N 1
ATOM 1793 C CA . VAL A 1 234 ? -9.030 -3.342 19.773 1.00 96.62 234 VAL A CA 1
ATOM 1794 C C . VAL A 1 234 ? -8.328 -2.846 21.023 1.00 96.62 234 VAL A C 1
ATOM 1796 O O . VAL A 1 234 ? -7.707 -1.787 21.002 1.00 96.62 234 VAL A O 1
ATOM 1799 N N . GLY A 1 235 ? -8.418 -3.602 22.109 1.00 93.94 235 GLY A N 1
ATOM 1800 C CA . GLY A 1 235 ? -7.691 -3.330 23.344 1.00 93.94 235 GLY A CA 1
ATOM 1801 C C . GLY A 1 235 ? -6.651 -4.396 23.639 1.00 93.94 235 GLY A C 1
ATOM 1802 O O . GLY A 1 235 ? -6.662 -5.476 23.053 1.00 93.94 235 GLY A O 1
ATOM 1803 N N . PHE A 1 236 ? -5.726 -4.080 24.544 1.00 91.44 236 PHE A N 1
ATOM 1804 C CA . PHE A 1 236 ? -4.722 -5.030 25.011 1.00 91.44 236 PHE A CA 1
ATOM 1805 C C . PHE A 1 236 ? -5.064 -5.578 26.398 1.00 91.44 236 PHE A C 1
ATOM 1807 O O . PHE A 1 236 ? -5.071 -4.834 27.381 1.00 91.44 236 PHE A O 1
ATOM 1814 N N . HIS A 1 237 ? -5.234 -6.896 26.488 1.00 87.69 237 HIS A N 1
ATOM 1815 C CA . HIS A 1 237 ? -5.359 -7.626 27.744 1.00 87.69 237 HIS A CA 1
ATOM 1816 C C . HIS A 1 237 ? -4.022 -8.286 28.115 1.00 87.69 237 HIS A C 1
ATOM 1818 O O . HIS A 1 237 ? -3.421 -9.004 27.316 1.00 87.69 237 HIS A O 1
ATOM 1824 N N . HIS A 1 238 ? -3.550 -8.128 29.354 1.00 81.06 238 HIS A N 1
ATOM 1825 C CA . HIS A 1 238 ? -2.208 -8.578 29.769 1.00 81.06 238 HIS A CA 1
ATOM 1826 C C . HIS A 1 238 ? -1.973 -10.092 29.666 1.00 81.06 238 HIS A C 1
ATOM 1828 O O . HIS A 1 238 ? -0.828 -10.497 29.487 1.00 81.06 238 HIS A O 1
ATOM 1834 N N . GLN A 1 239 ? -3.021 -10.914 29.785 1.00 82.44 239 GLN A N 1
ATOM 1835 C CA . GLN A 1 239 ? -2.943 -12.380 29.627 1.00 82.44 239 GLN A CA 1
ATOM 1836 C C . GLN A 1 239 ? -3.324 -12.897 28.233 1.00 82.44 239 GLN A C 1
ATOM 1838 O O . GLN A 1 239 ? -2.831 -13.946 27.833 1.00 82.44 239 GLN A O 1
ATOM 1843 N N . ARG A 1 240 ? -4.216 -12.202 27.512 1.00 83.94 240 ARG A N 1
ATOM 1844 C CA . ARG A 1 240 ? -4.805 -12.696 26.252 1.00 83.94 240 ARG A CA 1
ATOM 1845 C C . ARG A 1 240 ? -4.216 -12.018 25.014 1.00 83.94 240 ARG A C 1
ATOM 1847 O O . ARG A 1 240 ? -4.344 -12.547 23.917 1.00 83.94 240 ARG A O 1
ATOM 1854 N N . GLY A 1 241 ? -3.523 -10.894 25.193 1.00 88.88 241 GLY A N 1
ATOM 1855 C CA . GLY A 1 241 ? -3.007 -10.069 24.107 1.00 88.88 241 GLY A CA 1
ATOM 1856 C C . GLY A 1 241 ? -4.063 -9.110 23.560 1.00 88.88 241 GLY A C 1
ATOM 1857 O O . GLY A 1 241 ? -4.972 -8.699 24.279 1.00 88.88 241 GLY A O 1
ATOM 1858 N N . SER A 1 242 ? -3.903 -8.724 22.295 1.00 92.62 242 SER A N 1
ATOM 1859 C CA . SER A 1 242 ? -4.824 -7.826 21.598 1.00 92.62 242 SER A CA 1
ATOM 1860 C C . SER A 1 242 ? -6.154 -8.524 21.296 1.00 92.62 242 SER A C 1
ATOM 1862 O O . SER A 1 242 ? -6.162 -9.614 20.724 1.00 92.62 242 SER A O 1
ATOM 1864 N N . GLU A 1 243 ? -7.278 -7.887 21.622 1.00 92.62 243 GLU A N 1
ATOM 1865 C CA . GLU A 1 243 ? -8.625 -8.434 21.427 1.00 92.62 243 GLU A CA 1
ATOM 1866 C C . GLU A 1 243 ? -9.624 -7.377 20.948 1.00 92.62 243 GLU A C 1
ATOM 1868 O O . GLU A 1 243 ? -9.487 -6.193 21.254 1.00 92.62 243 GLU A O 1
ATOM 1873 N N . VAL A 1 244 ? -10.632 -7.801 20.177 1.00 94.38 244 VAL A N 1
ATOM 1874 C CA . VAL A 1 244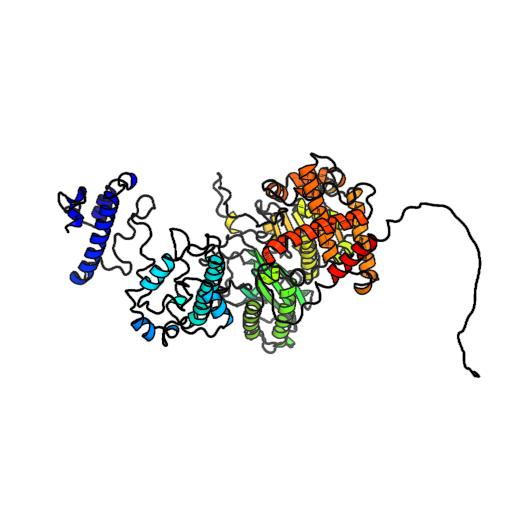 ? -11.728 -6.912 19.766 1.00 94.38 244 VAL A CA 1
ATOM 1875 C C . VAL A 1 244 ? -12.664 -6.687 20.943 1.00 94.38 244 VAL A C 1
ATOM 1877 O O . VAL A 1 244 ? -13.283 -7.624 21.440 1.00 94.38 244 VAL A O 1
ATOM 1880 N N . GLU A 1 245 ? -12.819 -5.428 21.327 1.00 92.88 245 GLU A N 1
ATOM 1881 C CA . GLU A 1 245 ? -13.723 -5.008 22.398 1.00 92.88 245 GLU A CA 1
ATOM 1882 C C . GLU A 1 245 ? -15.032 -4.428 21.856 1.00 92.88 245 GLU A C 1
ATOM 1884 O O . GLU A 1 245 ? -16.075 -4.541 22.493 1.00 92.88 245 GLU A O 1
ATOM 1889 N N . PHE A 1 246 ? -14.995 -3.830 20.662 1.00 94.19 246 PHE A N 1
ATOM 1890 C CA . PHE A 1 246 ? -16.167 -3.253 20.007 1.00 94.19 246 PHE A CA 1
ATOM 1891 C C . PHE A 1 246 ? -16.096 -3.445 18.496 1.00 94.19 246 PHE A C 1
ATOM 1893 O O . PHE A 1 246 ? -15.022 -3.368 17.898 1.00 94.19 246 PHE A O 1
ATOM 1900 N N . LEU A 1 247 ? -17.252 -3.669 17.877 1.00 93.81 247 LEU A N 1
ATOM 1901 C CA . LEU A 1 247 ? -17.392 -3.870 16.443 1.00 93.81 247 LEU A CA 1
ATOM 1902 C C . LEU A 1 247 ? -18.738 -3.324 15.973 1.00 93.81 247 LEU A C 1
ATOM 1904 O O . LEU A 1 247 ? -19.787 -3.765 16.444 1.00 93.81 247 LEU A O 1
ATOM 1908 N N . TYR A 1 248 ? -18.708 -2.403 15.016 1.00 92.75 248 TYR A N 1
ATOM 1909 C CA . TYR A 1 248 ? -19.913 -1.780 14.488 1.00 92.75 248 TYR A CA 1
ATOM 1910 C C . TYR A 1 248 ? -19.850 -1.557 12.974 1.00 92.75 248 TYR A C 1
ATOM 1912 O O . TYR A 1 248 ? -18.901 -0.946 12.495 1.00 92.75 248 TYR A O 1
ATOM 1920 N N . PRO A 1 249 ? -20.875 -1.960 12.208 1.00 91.25 249 PRO A N 1
ATOM 1921 C CA . PRO A 1 249 ? -21.985 -2.810 12.622 1.00 91.25 249 PRO A CA 1
ATOM 1922 C C . PRO A 1 249 ? -21.492 -4.205 13.056 1.00 91.25 249 PRO A C 1
ATOM 1924 O O . PRO A 1 249 ? -20.425 -4.628 12.601 1.00 91.25 249 PRO A O 1
ATOM 1927 N N . PRO A 1 250 ? -22.242 -4.928 13.906 1.00 85.38 250 PRO A N 1
ATOM 1928 C CA . PRO A 1 250 ? -21.906 -6.301 14.283 1.00 85.38 250 PRO A CA 1
ATOM 1929 C C . PRO A 1 250 ? -21.838 -7.246 13.073 1.00 85.38 250 PRO A C 1
ATOM 1931 O O . PRO A 1 250 ? -22.548 -7.058 12.083 1.00 85.38 250 PRO A O 1
ATOM 1934 N N . LEU A 1 251 ? -21.010 -8.291 13.163 1.00 81.12 251 LEU A N 1
ATOM 1935 C CA . LEU A 1 251 ? -20.923 -9.339 12.141 1.00 81.12 251 LEU A CA 1
ATOM 1936 C C . LEU A 1 251 ? -22.048 -10.377 12.322 1.00 81.12 251 LEU A C 1
ATOM 1938 O O . LEU A 1 251 ? -22.248 -10.908 13.411 1.00 81.12 251 LEU A O 1
ATOM 1942 N N . GLY A 1 252 ? -22.754 -10.713 11.235 1.00 64.06 252 GLY A N 1
ATOM 1943 C CA . GLY A 1 252 ? -23.788 -11.760 11.203 1.00 64.06 252 GLY A CA 1
ATOM 1944 C C . GLY A 1 252 ? -25.211 -11.318 11.601 1.00 64.06 252 GLY A C 1
ATOM 1945 O O . GLY A 1 252 ? -25.468 -10.164 11.927 1.00 64.06 252 GLY A O 1
ATOM 1946 N N . LYS A 1 253 ? -26.177 -12.256 11.548 1.00 49.12 253 LYS A N 1
ATOM 1947 C CA . LYS A 1 253 ? -27.610 -12.024 11.871 1.00 49.12 253 LYS A CA 1
ATOM 1948 C C . LYS A 1 253 ? -27.933 -12.044 13.377 1.00 49.12 253 LYS A C 1
ATOM 1950 O O . LYS A 1 253 ? -29.081 -11.832 13.762 1.00 49.12 253 LYS A O 1
ATOM 1955 N N . GLN A 1 254 ? -26.952 -12.308 14.236 1.00 41.94 254 GLN A N 1
ATOM 1956 C CA . GLN A 1 254 ? -27.136 -12.374 15.687 1.00 41.94 254 GLN A CA 1
ATOM 1957 C C . GLN A 1 254 ? -27.092 -10.956 16.276 1.00 41.94 254 GLN A C 1
ATOM 1959 O O . GLN A 1 254 ? -26.066 -10.491 16.753 1.00 41.94 254 GLN A O 1
ATOM 1964 N N . ARG A 1 255 ? -28.229 -10.251 16.236 1.00 39.47 255 ARG A N 1
ATOM 1965 C CA . ARG A 1 255 ? -28.385 -8.913 16.842 1.00 39.47 255 ARG A CA 1
ATOM 1966 C C . ARG A 1 255 ? -28.329 -8.913 18.384 1.00 39.47 255 ARG A C 1
ATOM 1968 O O . ARG A 1 255 ? -28.305 -7.836 18.965 1.00 39.47 255 ARG A O 1
ATOM 1975 N N . ASN A 1 256 ? -28.296 -10.083 19.040 1.00 36.91 256 ASN A N 1
ATOM 1976 C CA . ASN A 1 256 ? -28.595 -10.219 20.475 1.00 36.91 256 ASN A CA 1
ATOM 1977 C C . ASN A 1 256 ? -27.528 -10.952 21.318 1.00 36.91 256 ASN A C 1
ATOM 1979 O O . ASN A 1 256 ? -27.790 -11.260 22.479 1.00 36.91 256 ASN A O 1
ATOM 1983 N N . SER A 1 257 ? -26.333 -11.226 20.793 1.00 40.16 257 SER A N 1
ATOM 1984 C CA . SER A 1 257 ? -25.248 -11.861 21.557 1.00 40.16 257 SER A CA 1
ATOM 1985 C C . SER A 1 257 ? -23.967 -11.035 21.441 1.00 40.16 257 SER A C 1
ATOM 1987 O O . SER A 1 257 ? -23.411 -10.877 20.362 1.00 40.16 257 SER A O 1
ATOM 1989 N N . GLN A 1 258 ? -23.487 -10.514 22.576 1.00 43.09 258 GLN A N 1
ATOM 1990 C CA . GLN A 1 258 ? -22.262 -9.708 22.736 1.00 43.09 258 GLN A CA 1
ATOM 1991 C C . GLN A 1 258 ? -20.955 -10.469 22.412 1.00 43.09 258 GLN A C 1
ATOM 1993 O O . GLN A 1 258 ? -19.872 -10.059 22.819 1.00 43.09 258 GLN A O 1
ATOM 1998 N N . SER A 1 259 ? -21.020 -11.604 21.713 1.00 42.41 259 SER A N 1
ATOM 1999 C CA . SER A 1 259 ? -19.834 -12.367 21.343 1.00 42.41 259 SER A CA 1
ATOM 2000 C C . SER A 1 259 ? -19.243 -11.801 20.049 1.00 42.41 259 SER A C 1
ATOM 2002 O O . SER A 1 259 ? -19.674 -12.166 18.954 1.00 42.41 259 SER A O 1
ATOM 2004 N N . SER A 1 260 ? -18.241 -10.929 20.185 1.00 54.84 260 SER A N 1
ATOM 2005 C CA . SER A 1 260 ? -17.388 -10.369 19.121 1.00 54.84 260 SER A CA 1
ATOM 2006 C C . SER A 1 260 ? -16.487 -11.429 18.464 1.00 54.84 260 SER A C 1
ATOM 2008 O O . SER A 1 260 ? -15.274 -11.252 18.355 1.00 54.84 260 SER A O 1
ATOM 2010 N N . ILE A 1 261 ? -17.042 -12.578 18.073 1.00 69.88 261 ILE A N 1
ATOM 2011 C CA . ILE A 1 261 ? -16.266 -13.648 17.444 1.00 69.88 261 ILE A CA 1
ATOM 2012 C C . ILE A 1 261 ? -15.987 -13.224 16.006 1.00 69.88 261 ILE A C 1
ATOM 2014 O O . ILE A 1 261 ? -16.881 -13.198 15.159 1.00 69.88 261 ILE A O 1
ATOM 2018 N N . LEU A 1 262 ? -14.732 -12.863 15.748 1.00 83.81 262 LEU A N 1
ATOM 2019 C CA . LEU A 1 262 ? -14.267 -12.585 14.401 1.00 83.81 262 LEU A CA 1
ATOM 2020 C C . LEU A 1 262 ? -14.307 -13.867 13.553 1.00 83.81 262 LEU A C 1
ATOM 2022 O O . LEU A 1 262 ? -13.984 -14.948 14.054 1.00 83.81 262 LEU A O 1
ATOM 2026 N N . PRO A 1 263 ? -14.657 -13.764 12.262 1.00 86.62 263 PRO A N 1
ATOM 2027 C CA . PRO A 1 263 ? -14.503 -14.865 11.326 1.00 86.62 263 PRO A CA 1
ATOM 2028 C C . PRO A 1 263 ? -13.029 -15.265 11.220 1.00 86.62 263 PRO A C 1
ATOM 2030 O O . PRO A 1 263 ? -12.131 -14.442 11.417 1.00 86.62 263 PRO A O 1
ATOM 2033 N N . SER A 1 264 ? -12.784 -16.533 10.880 1.00 83.38 264 SER A N 1
ATOM 2034 C CA . SER A 1 264 ? -11.439 -17.118 10.761 1.00 83.38 264 SER A CA 1
ATOM 2035 C C . SER A 1 264 ? -10.489 -16.280 9.904 1.00 83.38 264 SER A C 1
ATOM 2037 O O . SER A 1 264 ? -9.322 -16.104 10.238 1.00 83.38 264 SER A O 1
ATOM 2039 N N . GLU A 1 265 ? -11.021 -15.699 8.836 1.00 85.81 265 GLU A N 1
ATOM 2040 C CA . GLU A 1 265 ? -10.331 -14.877 7.854 1.00 85.81 265 GLU A CA 1
ATOM 2041 C C . GLU A 1 265 ? -9.768 -13.583 8.465 1.00 85.81 265 GLU A C 1
ATOM 2043 O O . GLU A 1 265 ? -8.799 -13.027 7.953 1.00 85.81 265 GLU A O 1
ATOM 2048 N N . TRP A 1 266 ? -10.357 -13.104 9.564 1.00 91.12 266 TRP A N 1
ATOM 2049 C CA . TRP A 1 266 ? -9.955 -11.891 10.281 1.00 91.12 266 TRP A CA 1
ATOM 2050 C C . TRP A 1 266 ? -9.330 -12.190 11.648 1.00 91.12 266 TRP A C 1
ATOM 2052 O O . TRP A 1 266 ? -9.144 -11.270 12.440 1.00 91.12 266 TRP A O 1
ATOM 2062 N N . LYS A 1 267 ? -8.947 -13.442 11.941 1.00 90.56 267 LYS A N 1
ATOM 2063 C CA . LYS A 1 267 ? -8.384 -13.841 13.250 1.00 90.56 267 LYS A CA 1
ATOM 2064 C C . LYS A 1 267 ? -7.178 -13.001 13.701 1.00 90.56 267 LYS A C 1
ATOM 2066 O O . LYS A 1 267 ? -6.970 -12.819 14.895 1.00 90.56 267 LYS A O 1
ATOM 2071 N N . PHE A 1 268 ? -6.406 -12.462 12.753 1.00 92.88 268 PHE A N 1
ATOM 2072 C CA . PHE A 1 268 ? -5.231 -11.631 13.030 1.00 92.88 268 PHE A CA 1
ATOM 2073 C C . PHE A 1 268 ? -5.513 -10.125 13.103 1.00 92.88 268 PHE A C 1
ATOM 2075 O O . PHE A 1 268 ? -4.607 -9.357 13.426 1.00 92.88 268 PHE A O 1
ATOM 2082 N N . LEU A 1 269 ? -6.751 -9.687 12.849 1.00 95.81 269 LEU A N 1
ATOM 2083 C CA . LEU A 1 269 ? -7.138 -8.274 12.890 1.00 95.81 269 LEU A CA 1
ATOM 2084 C C . LEU A 1 269 ? -6.706 -7.568 14.189 1.00 95.81 269 LEU A C 1
ATOM 2086 O O . LEU A 1 269 ? -6.174 -6.463 14.078 1.00 95.81 269 LEU A O 1
ATOM 2090 N N . PRO A 1 270 ? -6.837 -8.160 15.397 1.00 96.44 270 PRO A N 1
ATOM 2091 C CA . PRO A 1 270 ? -6.394 -7.499 16.624 1.00 96.44 270 PRO A CA 1
ATOM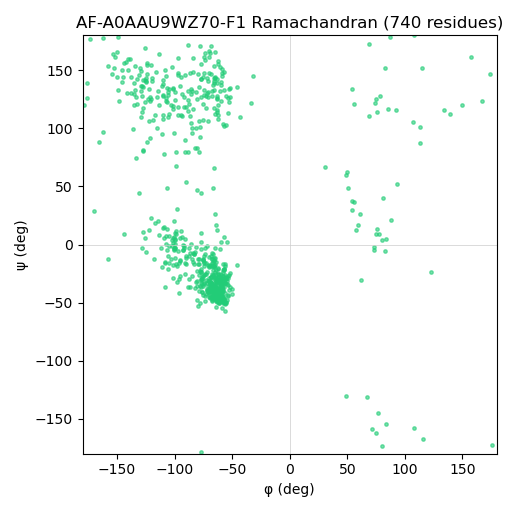 2092 C C . PRO A 1 270 ? -4.900 -7.149 16.631 1.00 96.44 270 PRO A C 1
ATOM 2094 O O . PRO A 1 270 ? -4.516 -6.058 17.047 1.00 96.44 270 PRO A O 1
ATOM 2097 N N . PHE A 1 271 ? -4.054 -8.045 16.123 1.00 95.38 271 PHE A N 1
ATOM 2098 C CA . PHE A 1 271 ? -2.599 -7.859 16.080 1.00 95.38 271 PHE A CA 1
ATOM 2099 C C . PHE A 1 271 ? -2.156 -6.919 14.956 1.00 95.38 271 PHE A C 1
ATOM 2101 O O . PHE A 1 271 ? -1.080 -6.334 15.025 1.00 95.38 271 PHE A O 1
ATOM 2108 N N . LEU A 1 272 ? -2.982 -6.758 13.921 1.00 96.62 272 LEU A N 1
ATOM 2109 C CA . LEU A 1 272 ? -2.767 -5.771 12.865 1.00 96.62 272 LEU A CA 1
ATOM 2110 C C . LEU A 1 272 ? -3.191 -4.366 13.301 1.00 96.62 272 LEU A C 1
ATOM 2112 O O . LEU A 1 272 ? -2.493 -3.403 12.998 1.00 96.62 272 LEU A O 1
ATOM 2116 N N . ALA A 1 273 ? -4.312 -4.250 14.017 1.00 97.38 273 ALA A N 1
ATOM 2117 C CA . ALA A 1 273 ? -4.862 -2.978 14.476 1.00 97.38 273 ALA A CA 1
ATOM 2118 C C . ALA A 1 273 ? -4.119 -2.402 15.690 1.00 97.38 273 ALA A C 1
ATOM 2120 O O . ALA A 1 273 ? -4.078 -1.178 15.841 1.00 97.38 273 ALA A O 1
ATOM 2121 N N . LEU A 1 274 ? -3.549 -3.257 16.543 1.00 95.69 274 LEU A N 1
ATOM 2122 C CA . LEU A 1 274 ? -2.687 -2.874 17.658 1.00 95.69 274 LEU A CA 1
ATOM 2123 C C . LEU A 1 274 ? -1.337 -3.612 17.520 1.00 95.69 274 LEU A C 1
ATOM 2125 O O . LEU A 1 274 ? -1.202 -4.732 18.021 1.00 95.69 274 LEU A O 1
ATOM 2129 N N . PRO A 1 275 ? -0.375 -3.016 16.787 1.00 93.25 275 PRO A N 1
ATOM 2130 C CA . PRO A 1 275 ? 0.811 -3.704 16.282 1.00 93.25 275 PRO A CA 1
ATOM 2131 C C . PRO A 1 275 ? 1.863 -4.016 17.352 1.00 93.25 275 PRO A C 1
ATOM 2133 O O . PRO A 1 275 ? 1.897 -3.429 18.439 1.00 93.25 275 PRO A O 1
ATOM 2136 N N . ASP A 1 276 ? 2.795 -4.904 17.000 1.00 86.69 276 ASP A N 1
ATOM 2137 C CA . ASP A 1 276 ? 3.989 -5.177 17.799 1.00 86.69 276 ASP A CA 1
ATOM 2138 C C . ASP A 1 276 ? 4.769 -3.880 18.062 1.00 86.69 276 ASP A C 1
ATOM 2140 O O . ASP A 1 276 ? 5.111 -3.134 17.141 1.00 86.69 276 ASP A O 1
ATOM 2144 N N . GLY A 1 277 ? 5.074 -3.621 19.335 1.00 85.25 277 GLY A N 1
ATOM 2145 C CA . GLY A 1 277 ? 5.773 -2.402 19.745 1.00 85.25 277 GLY A CA 1
ATOM 2146 C C . GLY A 1 277 ? 4.874 -1.175 19.932 1.00 85.25 277 GLY A C 1
ATOM 2147 O O . GLY A 1 277 ? 5.404 -0.123 20.276 1.00 85.25 277 GLY A O 1
ATOM 2148 N N . ALA A 1 278 ? 3.542 -1.290 19.811 1.00 86.25 278 ALA A N 1
ATOM 2149 C CA . ALA A 1 278 ? 2.608 -0.186 20.092 1.00 86.25 278 ALA A CA 1
ATOM 2150 C C . ALA A 1 278 ? 2.801 0.433 21.491 1.00 86.25 278 ALA A C 1
ATOM 2152 O O . ALA A 1 278 ? 2.564 1.622 21.692 1.00 86.25 278 ALA A O 1
ATOM 2153 N N . HIS A 1 279 ? 3.309 -0.352 22.448 1.00 84.62 279 HIS A N 1
ATOM 2154 C CA . HIS A 1 279 ? 3.628 0.114 23.794 1.00 84.62 279 HIS A CA 1
ATOM 2155 C C . HIS A 1 279 ? 4.783 1.123 23.873 1.00 84.62 279 HIS A C 1
ATOM 2157 O O . HIS A 1 279 ? 4.917 1.796 24.894 1.00 84.62 279 HIS A O 1
ATOM 2163 N N . ASN A 1 280 ? 5.580 1.259 22.812 1.00 88.75 280 ASN A N 1
ATOM 2164 C CA . ASN A 1 280 ? 6.700 2.197 22.735 1.00 88.75 280 ASN A CA 1
ATOM 2165 C C . ASN A 1 280 ? 6.290 3.595 22.236 1.00 88.75 280 ASN A C 1
ATOM 2167 O O . ASN A 1 280 ? 7.132 4.488 22.191 1.00 88.75 280 ASN A O 1
ATOM 2171 N N . CYS A 1 281 ? 5.018 3.806 21.874 1.00 90.25 281 CYS A N 1
ATOM 2172 C CA . CYS A 1 281 ? 4.496 5.097 21.417 1.00 90.25 281 CYS A CA 1
ATOM 2173 C C . CYS A 1 281 ? 3.290 5.528 22.246 1.00 90.25 281 CYS A C 1
ATOM 2175 O O . CYS A 1 281 ? 2.418 4.714 22.533 1.00 90.25 281 CYS A O 1
ATOM 2177 N N . GLU A 1 282 ? 3.179 6.821 22.562 1.00 92.88 282 GLU A N 1
ATOM 2178 C CA . GLU A 1 282 ? 1.952 7.363 23.163 1.00 92.88 282 GLU A CA 1
ATOM 2179 C C . GLU A 1 282 ? 0.762 7.235 22.201 1.00 92.88 282 GLU A C 1
ATOM 2181 O O . GLU A 1 282 ? -0.344 6.901 22.619 1.00 92.88 282 GLU A O 1
ATOM 2186 N N . GLN A 1 283 ? 0.998 7.481 20.912 1.00 95.38 283 GLN A N 1
ATOM 2187 C CA . GLN A 1 283 ? 0.041 7.290 19.831 1.00 95.38 283 GLN A CA 1
ATOM 2188 C C . GLN A 1 283 ? 0.777 7.043 18.515 1.00 95.38 283 GLN A C 1
ATOM 2190 O O . GLN A 1 283 ? 1.852 7.606 18.313 1.00 95.38 283 GLN A O 1
ATOM 2195 N N . ASP A 1 284 ? 0.200 6.235 17.631 1.00 97.19 284 ASP A N 1
ATOM 2196 C CA . ASP A 1 284 ? 0.704 6.000 16.273 1.00 97.19 284 ASP A CA 1
ATOM 2197 C C . ASP A 1 284 ? -0.419 5.376 15.398 1.00 97.19 284 ASP A C 1
ATOM 2199 O O . ASP A 1 284 ? -1.561 5.213 15.843 1.00 97.19 284 ASP A O 1
ATOM 2203 N N . THR A 1 285 ? -0.163 5.125 14.113 1.00 97.75 285 THR A N 1
ATOM 2204 C CA . THR A 1 285 ? -1.137 4.597 13.140 1.00 97.75 285 THR A CA 1
ATOM 2205 C C . THR A 1 285 ? -0.561 3.414 12.370 1.00 97.75 285 THR A C 1
ATOM 2207 O O . THR A 1 285 ? 0.619 3.389 12.039 1.00 97.75 285 THR A O 1
ATOM 2210 N N . THR A 1 286 ? -1.413 2.456 12.025 1.00 97.81 286 THR A N 1
ATOM 2211 C CA . THR A 1 286 ? -1.075 1.312 11.174 1.00 97.81 286 THR A CA 1
ATOM 2212 C C . THR A 1 286 ? -2.067 1.185 10.021 1.00 97.81 286 THR A C 1
ATOM 2214 O O . THR A 1 286 ? -3.269 1.428 10.182 1.00 97.81 286 THR A O 1
ATOM 2217 N N . PHE A 1 287 ? -1.552 0.819 8.848 1.00 98.62 287 PHE A N 1
ATOM 2218 C CA . PHE A 1 287 ? -2.340 0.453 7.678 1.00 98.62 287 PHE A CA 1
ATOM 2219 C C . PHE A 1 287 ? -2.102 -1.021 7.381 1.00 98.62 287 PHE A C 1
ATOM 2221 O O . PHE A 1 287 ? -0.965 -1.481 7.340 1.00 98.62 287 PHE A O 1
ATOM 2228 N N . PHE A 1 288 ? -3.164 -1.777 7.156 1.00 97.94 288 PHE A N 1
ATOM 2229 C CA . PHE A 1 288 ? -3.059 -3.209 6.911 1.00 97.94 288 PHE A CA 1
ATOM 2230 C C . PHE A 1 288 ? -4.180 -3.678 6.001 1.00 97.94 288 PHE A C 1
ATOM 2232 O O . PHE A 1 288 ? -5.166 -2.977 5.790 1.00 97.94 288 PHE A O 1
ATOM 2239 N N . HIS A 1 289 ? -4.030 -4.881 5.464 1.00 96.56 289 HIS A N 1
ATOM 2240 C CA . HIS A 1 289 ? -5.008 -5.476 4.567 1.00 96.56 289 HIS A CA 1
ATOM 2241 C C . HIS A 1 289 ? -5.553 -6.773 5.146 1.00 96.56 289 HIS A C 1
ATOM 2243 O O . HIS A 1 289 ? -4.802 -7.567 5.715 1.00 96.56 289 HIS A O 1
ATOM 2249 N N . VAL A 1 290 ? -6.854 -6.986 4.970 1.00 93.50 290 VAL A N 1
ATOM 2250 C CA . VAL A 1 290 ? -7.547 -8.235 5.309 1.00 93.50 290 VAL A CA 1
ATOM 2251 C C . VAL A 1 290 ? -8.393 -8.685 4.117 1.00 93.50 290 VAL A C 1
ATOM 2253 O O . VAL A 1 290 ? -8.805 -7.842 3.318 1.00 93.50 290 VAL A O 1
ATOM 2256 N N . PRO A 1 291 ? -8.652 -9.990 3.946 1.00 90.44 291 PRO A N 1
ATOM 2257 C CA . PRO A 1 291 ? -9.482 -10.459 2.843 1.00 90.44 291 PRO A CA 1
ATOM 2258 C C . PRO A 1 291 ? -10.947 -10.062 3.055 1.00 90.44 291 PRO A C 1
ATOM 2260 O O . PRO A 1 291 ? -11.442 -10.025 4.184 1.00 90.44 291 PRO A O 1
ATOM 2263 N N . SER A 1 292 ? -11.666 -9.810 1.967 1.00 85.81 292 SER A N 1
ATOM 2264 C CA . SER A 1 292 ? -13.108 -9.588 2.000 1.00 85.81 292 SER A CA 1
ATOM 2265 C C . SER A 1 292 ? -13.855 -10.847 2.444 1.00 85.81 292 SER A C 1
ATOM 2267 O O . SER A 1 292 ? -13.485 -11.986 2.125 1.00 85.81 292 SER A O 1
ATOM 2269 N N . LEU A 1 293 ? -14.932 -10.647 3.200 1.00 80.62 293 LEU A N 1
ATOM 2270 C CA . LEU A 1 293 ? -15.829 -11.719 3.615 1.00 80.62 293 LEU A CA 1
ATOM 2271 C C . LEU A 1 293 ? -16.852 -11.962 2.500 1.00 80.62 293 LEU A C 1
ATOM 2273 O O . LEU A 1 293 ? -17.463 -11.028 1.986 1.00 80.62 293 LEU A O 1
ATOM 2277 N N . SER A 1 294 ? -17.054 -13.225 2.126 1.00 57.81 294 SER A N 1
ATOM 2278 C CA . SER A 1 294 ? -18.068 -13.594 1.135 1.00 57.81 294 SER A CA 1
ATOM 2279 C C . SER A 1 294 ? -19.413 -13.600 1.842 1.00 57.81 294 SER A C 1
ATOM 2281 O O . SER A 1 294 ? -19.679 -14.489 2.652 1.00 57.81 294 SER A O 1
ATOM 2283 N N . THR A 1 295 ? -20.242 -12.598 1.583 1.00 48.81 295 THR A N 1
ATOM 2284 C CA . THR A 1 295 ? -21.625 -12.571 2.055 1.00 48.81 295 THR A CA 1
ATOM 2285 C C . THR A 1 295 ? -22.541 -12.946 0.895 1.00 48.81 295 THR A C 1
ATOM 2287 O O . THR A 1 295 ? -22.207 -12.727 -0.265 1.00 48.81 295 THR A O 1
ATOM 2290 N N . ALA A 1 296 ? -23.713 -13.517 1.189 1.00 38.53 296 ALA A N 1
ATOM 2291 C CA . ALA A 1 296 ? -24.711 -13.859 0.167 1.00 38.53 296 ALA A CA 1
ATOM 2292 C C . ALA A 1 296 ? -25.139 -12.646 -0.700 1.00 38.53 296 ALA A C 1
ATOM 2294 O O . ALA A 1 296 ? -25.643 -12.829 -1.803 1.00 38.53 296 ALA A O 1
ATOM 2295 N N . ASP A 1 297 ? -24.883 -11.421 -0.220 1.00 36.72 297 ASP A N 1
ATOM 2296 C CA . ASP A 1 297 ? -25.174 -10.151 -0.895 1.00 36.72 297 ASP A CA 1
ATOM 2297 C C . ASP A 1 297 ? -24.025 -9.629 -1.782 1.00 36.72 297 ASP A C 1
ATOM 2299 O O . ASP A 1 297 ? -24.215 -8.698 -2.572 1.00 36.72 297 ASP A O 1
ATOM 2303 N N . THR A 1 298 ? -22.819 -10.200 -1.693 1.00 41.25 298 THR A N 1
ATOM 2304 C CA . THR A 1 298 ? -21.678 -9.786 -2.514 1.00 41.25 298 THR A CA 1
ATOM 2305 C C . THR A 1 298 ? -21.479 -10.742 -3.685 1.00 41.25 298 THR A C 1
ATOM 2307 O O . THR A 1 298 ? -20.734 -11.709 -3.612 1.00 41.25 298 THR A O 1
ATOM 2310 N N . ARG A 1 299 ? -22.031 -10.387 -4.856 1.00 39.06 299 ARG A N 1
ATOM 2311 C CA . ARG A 1 299 ? -21.550 -10.877 -6.173 1.00 39.06 299 ARG A CA 1
ATOM 2312 C C . ARG A 1 299 ? -20.114 -10.398 -6.494 1.00 39.06 299 ARG A C 1
ATOM 2314 O O . ARG A 1 299 ? -19.781 -10.170 -7.652 1.00 39.06 299 ARG A O 1
ATOM 2321 N N . GLN A 1 300 ? -19.295 -10.119 -5.480 1.00 43.78 300 GLN A N 1
ATOM 2322 C CA . GLN A 1 300 ? -17.892 -9.755 -5.637 1.00 43.78 300 GLN A CA 1
ATOM 2323 C C . GLN A 1 300 ? -17.044 -11.006 -5.489 1.00 43.78 300 GLN A C 1
ATOM 2325 O O . GLN A 1 300 ? -17.342 -11.883 -4.681 1.00 43.78 300 GLN A O 1
ATOM 2330 N N . ASN A 1 301 ? -15.974 -11.044 -6.275 1.00 48.62 301 ASN A N 1
ATOM 2331 C CA . ASN A 1 301 ? -14.984 -12.097 -6.227 1.00 48.62 301 ASN A CA 1
ATOM 2332 C C . ASN A 1 301 ? -14.497 -12.262 -4.763 1.00 48.62 301 ASN A C 1
ATOM 2334 O O . ASN A 1 301 ? -14.046 -11.275 -4.175 1.00 48.62 301 ASN A O 1
ATOM 2338 N N . PRO A 1 302 ? -14.608 -13.453 -4.143 1.00 50.09 302 PRO A N 1
ATOM 2339 C CA . PRO A 1 302 ? -14.262 -13.698 -2.736 1.00 50.09 302 PRO A CA 1
ATOM 2340 C C . PRO A 1 302 ? -12.796 -13.411 -2.348 1.00 50.09 302 PRO A C 1
ATOM 2342 O O . PRO A 1 302 ? -12.425 -13.623 -1.197 1.00 50.09 302 PRO A O 1
ATOM 2345 N N . GLN A 1 303 ? -11.967 -12.923 -3.273 1.00 59.03 303 GLN A N 1
ATOM 2346 C CA . GLN A 1 303 ? -10.553 -12.598 -3.089 1.00 59.03 303 GLN A CA 1
ATOM 2347 C C . GLN A 1 303 ? -10.235 -11.089 -3.037 1.00 59.03 303 GLN A C 1
ATOM 2349 O O . GLN A 1 303 ? -9.072 -10.713 -3.153 1.00 59.03 303 GLN A O 1
ATOM 2354 N N . SER A 1 304 ? -11.223 -10.200 -2.880 1.00 81.31 304 SER A N 1
ATOM 2355 C CA . SER A 1 304 ? -10.935 -8.759 -2.817 1.00 81.31 304 SER A CA 1
ATOM 2356 C C . SER A 1 304 ? -10.301 -8.316 -1.486 1.00 81.31 304 SER A C 1
ATOM 2358 O O . SER A 1 304 ? -10.600 -8.857 -0.420 1.00 81.31 304 SER A O 1
ATOM 2360 N N . THR A 1 305 ? -9.433 -7.308 -1.540 1.00 91.19 305 THR A N 1
ATOM 2361 C CA . THR A 1 305 ? -8.775 -6.684 -0.386 1.00 91.19 305 THR A CA 1
ATOM 2362 C C . THR A 1 305 ? -9.705 -5.704 0.330 1.00 91.19 305 THR A C 1
ATOM 2364 O O . THR A 1 305 ? -10.347 -4.862 -0.298 1.00 91.19 305 THR A O 1
ATOM 2367 N N . ILE A 1 306 ? -9.718 -5.763 1.662 1.00 94.69 306 ILE A N 1
ATOM 2368 C CA . ILE A 1 306 ? -10.272 -4.736 2.548 1.00 94.69 306 ILE A CA 1
ATOM 2369 C C . ILE A 1 306 ? -9.124 -3.961 3.190 1.00 94.69 306 ILE A C 1
ATOM 2371 O O . ILE A 1 306 ? -8.165 -4.541 3.706 1.00 94.69 306 ILE A O 1
ATOM 2375 N N . PHE A 1 307 ? -9.250 -2.638 3.180 1.00 97.25 307 PHE A N 1
ATOM 2376 C CA . PHE A 1 307 ? -8.238 -1.701 3.647 1.00 97.25 307 PHE A CA 1
ATOM 2377 C C . PHE A 1 307 ? -8.512 -1.316 5.102 1.00 97.25 307 PHE A C 1
ATOM 2379 O O . PHE A 1 307 ? -9.506 -0.655 5.407 1.00 97.25 307 PHE A O 1
ATOM 2386 N N . GLY A 1 308 ? -7.641 -1.759 6.004 1.00 98.19 308 GLY A N 1
ATOM 2387 C CA . GLY A 1 308 ? -7.667 -1.449 7.427 1.00 98.19 308 GLY A CA 1
ATOM 2388 C C . GLY A 1 308 ? -6.819 -0.224 7.749 1.00 98.19 308 GLY A C 1
ATOM 2389 O O . GLY A 1 308 ? -5.636 -0.167 7.409 1.00 98.19 308 GLY A O 1
ATOM 2390 N N . ILE A 1 309 ? -7.419 0.749 8.429 1.00 98.56 309 ILE A N 1
ATOM 2391 C CA . ILE A 1 309 ? -6.743 1.927 8.974 1.00 98.56 309 ILE A CA 1
ATOM 2392 C C . ILE A 1 309 ? -6.977 1.921 10.477 1.00 98.56 309 ILE A C 1
ATOM 2394 O O . ILE A 1 309 ? -8.128 1.885 10.898 1.00 98.56 309 ILE A O 1
ATOM 2398 N N . SER A 1 310 ? -5.927 1.937 11.293 1.00 98.50 310 SER A N 1
ATOM 2399 C CA . SER A 1 310 ? -6.064 1.888 12.752 1.00 98.50 310 SER A CA 1
ATOM 2400 C C . SER A 1 310 ? -5.181 2.919 13.433 1.00 98.50 310 SER A C 1
ATOM 2402 O O . SER A 1 310 ? -3.975 2.965 13.194 1.00 98.50 310 SER A O 1
ATOM 2404 N N . CYS A 1 311 ? -5.783 3.732 14.297 1.00 98.31 311 CYS A N 1
ATOM 2405 C CA . CYS A 1 311 ? -5.087 4.692 15.143 1.00 98.31 311 CYS A CA 1
ATOM 2406 C C . CYS A 1 311 ? -5.112 4.175 16.579 1.00 98.31 311 CYS A C 1
ATOM 2408 O O . CYS A 1 311 ? -6.185 3.917 17.126 1.00 98.31 311 CYS A O 1
ATOM 2410 N N . TYR A 1 312 ? -3.941 4.021 17.191 1.00 96.62 312 TYR A N 1
ATOM 2411 C CA . TYR A 1 312 ? -3.819 3.552 18.567 1.00 96.62 312 TYR A CA 1
ATOM 2412 C C . TYR A 1 312 ? -3.221 4.613 19.470 1.00 96.62 312 TYR A C 1
ATOM 2414 O O . TYR A 1 312 ? -2.407 5.431 19.040 1.00 96.62 312 TYR A O 1
ATOM 2422 N N . LYS A 1 313 ? -3.648 4.592 20.732 1.00 95.75 313 LYS A N 1
ATOM 2423 C CA . LYS A 1 313 ? -3.207 5.520 21.769 1.00 95.75 313 LYS A CA 1
ATOM 2424 C C . LYS A 1 313 ? -3.109 4.809 23.119 1.00 95.75 313 LYS A C 1
ATOM 2426 O O . LYS A 1 313 ? -3.756 3.784 23.357 1.00 95.75 313 LYS A O 1
ATOM 2431 N N . GLN A 1 314 ? -2.285 5.358 24.002 1.00 93.94 314 GLN A N 1
ATOM 2432 C CA . GLN A 1 314 ? -2.194 4.962 25.402 1.00 93.94 314 GLN A CA 1
ATOM 2433 C C . GLN A 1 314 ? -2.785 6.029 26.326 1.00 93.94 314 GLN A C 1
ATOM 2435 O O . GLN A 1 314 ? -2.725 7.224 26.038 1.00 93.94 314 GLN A O 1
ATOM 2440 N N . ILE A 1 315 ? -3.313 5.589 27.465 1.00 92.75 315 ILE A N 1
ATOM 2441 C CA . ILE A 1 315 ? -3.765 6.450 28.563 1.00 92.75 315 ILE A CA 1
ATOM 2442 C C . ILE A 1 315 ? -3.333 5.855 29.904 1.00 92.75 315 ILE A C 1
ATOM 2444 O O . ILE A 1 315 ? -3.311 4.631 30.058 1.00 92.75 315 ILE A O 1
ATOM 2448 N N . ASP A 1 316 ? -2.979 6.697 30.880 1.00 92.69 316 ASP A N 1
ATOM 2449 C CA . ASP A 1 316 ? -2.721 6.224 32.242 1.00 92.69 316 ASP A CA 1
ATOM 2450 C C . ASP A 1 316 ? -4.038 5.729 32.857 1.00 92.69 316 ASP A C 1
ATOM 2452 O O . ASP A 1 316 ? -5.073 6.394 32.819 1.00 92.69 316 ASP A O 1
ATOM 2456 N N . SER A 1 317 ? -3.997 4.543 33.455 1.00 90.38 317 SER A N 1
ATOM 2457 C CA . SER A 1 317 ? -5.115 3.942 34.182 1.00 90.38 317 SER A CA 1
ATOM 2458 C C . SER A 1 317 ? -5.700 4.867 35.256 1.00 90.38 317 SER A C 1
ATOM 2460 O O . SER A 1 317 ? -6.864 4.721 35.622 1.00 90.38 317 SER A O 1
ATOM 2462 N N . LYS A 1 318 ? -4.915 5.802 35.803 1.00 91.94 318 LYS A N 1
ATOM 2463 C CA . LYS A 1 318 ? -5.343 6.811 36.784 1.00 91.94 318 LYS A CA 1
ATOM 2464 C C . LYS A 1 318 ? -6.287 7.850 36.198 1.00 91.94 318 LYS A C 1
ATOM 2466 O O . LYS A 1 318 ? -7.121 8.355 36.942 1.00 91.94 318 LYS A O 1
ATOM 2471 N N . ASP A 1 319 ? -6.182 8.120 34.904 1.00 92.06 319 ASP A N 1
ATOM 2472 C CA . ASP A 1 319 ? -6.996 9.125 34.224 1.00 92.06 319 ASP A CA 1
ATOM 2473 C C . ASP A 1 319 ? -8.368 8.591 33.797 1.00 92.06 319 ASP A C 1
ATOM 2475 O O . ASP A 1 319 ? -9.213 9.374 33.363 1.00 92.06 319 ASP A O 1
ATOM 2479 N N . LEU A 1 320 ? -8.611 7.282 33.935 1.00 90.31 320 LEU A N 1
ATOM 2480 C CA . LEU A 1 320 ? -9.883 6.644 33.602 1.00 90.31 320 LEU A CA 1
ATOM 2481 C C . LEU A 1 320 ? -10.967 6.954 34.637 1.00 90.31 320 LEU A C 1
ATOM 2483 O O . LEU A 1 320 ? -10.758 6.787 35.841 1.00 90.31 320 LEU A O 1
ATOM 2487 N N . LYS A 1 321 ? -12.156 7.329 34.152 1.00 90.31 321 LYS A N 1
ATOM 2488 C CA . LYS A 1 321 ? -13.363 7.500 34.977 1.00 90.31 321 LYS A CA 1
ATOM 2489 C C . LYS A 1 321 ? -13.880 6.152 35.480 1.00 90.31 321 LYS A C 1
ATOM 2491 O O . LYS A 1 321 ? -14.286 6.046 36.633 1.00 90.31 321 LYS A O 1
ATOM 2496 N N . ILE A 1 322 ? -13.846 5.133 34.618 1.00 84.06 322 ILE A N 1
ATOM 2497 C CA . ILE A 1 322 ? -14.274 3.765 34.924 1.00 84.06 322 ILE A CA 1
ATOM 2498 C C . ILE A 1 322 ? -13.091 2.823 34.716 1.00 84.06 322 ILE A C 1
ATOM 2500 O O . ILE A 1 322 ? -12.491 2.788 33.642 1.00 84.06 322 ILE A O 1
ATOM 2504 N N . LYS A 1 323 ? -12.765 2.045 35.752 1.00 82.69 323 LYS A N 1
ATOM 2505 C CA . LYS A 1 323 ? -11.744 0.994 35.700 1.00 82.69 323 LYS A CA 1
ATOM 2506 C C . LYS A 1 323 ? -12.445 -0.352 35.787 1.00 82.69 323 LYS A C 1
ATOM 2508 O O . LYS A 1 323 ? -13.020 -0.665 36.827 1.00 82.69 323 LYS A O 1
ATOM 2513 N N . SER A 1 324 ? -12.429 -1.116 34.700 1.00 76.12 324 SER A N 1
ATOM 2514 C CA . SER A 1 324 ? -12.868 -2.511 34.744 1.00 76.12 324 SER A CA 1
ATOM 2515 C C . SER A 1 324 ? -11.865 -3.357 35.533 1.00 76.12 324 SER A C 1
ATOM 2517 O O . SER A 1 324 ? -10.712 -2.959 35.716 1.00 76.12 324 SER A O 1
ATOM 2519 N N . GLU A 1 325 ? -12.299 -4.532 35.991 1.00 72.00 325 GLU A N 1
ATOM 2520 C CA . GLU A 1 325 ? -11.449 -5.477 36.734 1.00 72.00 325 GLU A CA 1
ATOM 2521 C C . GLU A 1 325 ? -10.200 -5.897 35.936 1.00 72.00 325 GLU A C 1
ATOM 2523 O O . GLU A 1 325 ? -9.146 -6.160 36.513 1.00 72.00 325 GLU A O 1
ATOM 2528 N N . ASP A 1 326 ? -10.289 -5.864 34.605 1.00 71.81 326 ASP A N 1
ATOM 2529 C CA . ASP A 1 326 ? -9.210 -6.241 33.690 1.00 71.81 326 ASP A CA 1
ATOM 2530 C C . ASP A 1 326 ? -8.095 -5.178 33.582 1.00 71.81 326 ASP A C 1
ATOM 2532 O O . ASP A 1 326 ? -7.003 -5.457 33.073 1.00 71.81 326 ASP A O 1
ATOM 2536 N N . VAL A 1 327 ? -8.314 -3.957 34.094 1.00 78.69 327 VAL A N 1
ATOM 2537 C CA . VAL A 1 327 ? -7.305 -2.882 34.111 1.00 78.69 327 VAL A CA 1
ATOM 2538 C C . VAL A 1 327 ? -6.317 -3.112 35.255 1.00 78.69 327 VAL A C 1
ATOM 2540 O O . VAL A 1 327 ? -6.382 -2.499 36.319 1.00 78.69 327 VAL A O 1
ATOM 2543 N N . THR A 1 328 ? -5.364 -4.011 35.017 1.00 78.00 328 THR A N 1
ATOM 2544 C CA . THR A 1 328 ? -4.325 -4.383 35.995 1.00 78.00 328 THR A CA 1
ATOM 2545 C C . THR A 1 328 ? -3.006 -3.622 35.816 1.00 78.00 328 THR A C 1
ATOM 2547 O O . THR A 1 328 ? -2.158 -3.621 36.709 1.00 78.00 328 THR A O 1
ATOM 2550 N N . ARG A 1 329 ? -2.811 -2.973 34.661 1.00 80.12 329 ARG A N 1
ATOM 2551 C CA . ARG A 1 329 ? -1.591 -2.230 34.303 1.00 80.12 329 ARG A CA 1
ATOM 2552 C C . ARG A 1 329 ? -1.732 -0.733 34.571 1.00 80.12 329 ARG A C 1
ATOM 2554 O O . ARG A 1 329 ? -2.834 -0.199 34.626 1.00 80.12 329 ARG A O 1
ATOM 2561 N N . SER A 1 330 ? -0.592 -0.045 34.677 1.00 86.94 330 SER A N 1
ATOM 2562 C CA . SER A 1 330 ? -0.544 1.414 34.837 1.00 86.94 330 SER A CA 1
ATOM 2563 C C . SER A 1 330 ? -1.033 2.168 33.604 1.00 86.94 330 SER A C 1
ATOM 2565 O O . SER A 1 330 ? -1.489 3.296 33.740 1.00 86.94 330 SER A O 1
ATOM 2567 N N . THR A 1 331 ? -0.954 1.562 32.419 1.00 89.31 331 THR A N 1
ATOM 2568 C CA . THR A 1 331 ? -1.435 2.141 31.163 1.00 89.31 331 THR A CA 1
ATOM 2569 C C . THR A 1 331 ? -2.418 1.204 30.474 1.00 89.31 331 THR A C 1
ATOM 2571 O O . THR A 1 331 ? -2.265 -0.020 30.499 1.00 89.31 331 THR A O 1
ATOM 2574 N N . VAL A 1 332 ? -3.431 1.799 29.850 1.00 89.88 332 VAL A N 1
ATOM 2575 C CA . VAL A 1 332 ? -4.389 1.128 28.971 1.00 89.88 332 VAL A CA 1
ATOM 2576 C C . VAL A 1 332 ? -4.075 1.521 27.534 1.00 89.88 332 VAL A C 1
ATOM 2578 O O . VAL A 1 332 ? -3.840 2.692 27.242 1.00 89.88 332 VAL A O 1
ATOM 2581 N N . GLN A 1 333 ? -4.057 0.531 26.645 1.00 92.50 333 GLN A N 1
ATOM 2582 C CA . GLN A 1 333 ? -3.728 0.695 25.232 1.00 92.50 333 GLN A CA 1
ATOM 2583 C C . GLN A 1 333 ? -4.894 0.188 24.401 1.00 92.50 333 GLN A C 1
ATOM 2585 O O . GLN A 1 333 ? -5.332 -0.952 24.585 1.00 92.50 333 GLN A O 1
ATOM 2590 N N . LYS A 1 334 ? -5.400 1.043 23.513 1.00 95.31 334 LYS A N 1
ATOM 2591 C CA . LYS A 1 334 ? -6.489 0.697 22.600 1.00 95.31 334 LYS A CA 1
ATOM 2592 C C . LYS A 1 334 ? -6.269 1.336 21.239 1.00 95.31 334 LYS A C 1
ATOM 2594 O O . LYS A 1 334 ? -5.579 2.352 21.121 1.00 95.31 334 LYS A O 1
ATOM 2599 N N . SER A 1 335 ? -6.890 0.756 20.226 1.00 97.44 335 SER A N 1
ATOM 2600 C CA . SER A 1 335 ? -6.967 1.306 18.885 1.00 97.44 335 SER A CA 1
ATOM 2601 C C . SER A 1 335 ? -8.408 1.451 18.428 1.00 97.44 335 SER A C 1
ATOM 2603 O O . SER A 1 335 ? -9.266 0.653 18.803 1.00 97.44 335 SER A O 1
ATOM 2605 N N . VAL A 1 336 ? -8.667 2.477 17.622 1.00 98.19 336 VAL A N 1
ATOM 2606 C CA . VAL A 1 336 ? -9.893 2.600 16.833 1.00 98.19 336 VAL A CA 1
ATOM 2607 C C . VAL A 1 336 ? -9.507 2.354 15.383 1.00 98.19 336 VAL A C 1
ATOM 2609 O O . VAL A 1 336 ? -8.590 2.988 14.859 1.00 98.19 336 VAL A O 1
ATOM 2612 N N . CYS A 1 337 ? -10.193 1.415 14.744 1.00 98.31 337 CYS A N 1
ATOM 2613 C CA . CYS A 1 337 ? -9.890 0.921 13.413 1.00 98.31 337 CYS A CA 1
ATOM 2614 C C . CYS A 1 337 ? -11.100 1.038 12.483 1.00 98.31 337 CYS A C 1
ATOM 2616 O O . CYS A 1 337 ? -12.230 0.769 12.876 1.00 98.31 337 CYS A O 1
ATOM 2618 N N . VAL A 1 338 ? -10.847 1.425 11.238 1.00 98.19 338 VAL A N 1
ATOM 2619 C CA . VAL A 1 338 ? -11.797 1.485 10.127 1.00 98.19 338 VAL A CA 1
ATOM 2620 C C . VAL A 1 338 ? -11.443 0.385 9.130 1.00 98.19 338 VAL A C 1
ATOM 2622 O O . VAL A 1 338 ? -10.302 0.316 8.674 1.00 98.19 338 VAL A O 1
ATOM 2625 N N . LEU A 1 339 ? -12.428 -0.429 8.748 1.00 97.12 339 LEU A N 1
ATOM 2626 C CA . LEU A 1 339 ? -12.345 -1.347 7.610 1.00 97.12 339 LEU A CA 1
ATOM 2627 C C . LEU A 1 339 ? -13.083 -0.739 6.414 1.00 97.12 339 LEU A C 1
ATOM 2629 O O . LEU A 1 339 ? -14.298 -0.533 6.470 1.00 97.12 339 LEU A O 1
ATOM 2633 N N . SER A 1 340 ? -12.354 -0.451 5.340 1.00 94.94 340 SER A N 1
ATOM 2634 C CA . SER A 1 340 ? -12.838 0.259 4.153 1.00 94.94 340 SER A CA 1
ATOM 2635 C C . SER A 1 340 ? -12.715 -0.597 2.891 1.00 94.94 340 SER A C 1
ATOM 2637 O O . SER A 1 340 ? -11.728 -1.306 2.703 1.00 94.94 340 SER A O 1
ATOM 2639 N N . CYS A 1 341 ? -13.686 -0.488 1.984 1.00 91.00 341 CYS A N 1
ATOM 2640 C CA . CYS A 1 341 ? -13.572 -1.009 0.617 1.00 91.00 341 CYS A CA 1
ATOM 2641 C C . CYS A 1 341 ? -12.757 -0.093 -0.305 1.00 91.00 341 CYS A C 1
ATOM 2643 O O . CYS A 1 341 ? -12.425 -0.497 -1.416 1.00 91.00 341 CYS A O 1
ATOM 2645 N N . LEU A 1 342 ? -12.477 1.144 0.118 1.00 91.88 342 LEU A N 1
ATOM 2646 C CA . LEU A 1 342 ? -11.731 2.127 -0.667 1.00 91.88 342 LEU A CA 1
ATOM 2647 C C . LEU A 1 342 ? -10.350 2.393 -0.033 1.00 91.88 342 LEU A C 1
ATOM 2649 O O . LEU A 1 342 ? -10.286 2.597 1.187 1.00 91.88 342 LEU A O 1
ATOM 2653 N N . PRO A 1 343 ? -9.269 2.467 -0.829 1.00 94.19 343 PRO A N 1
ATOM 2654 C CA . PRO A 1 343 ? -7.887 2.638 -0.364 1.00 94.19 343 PRO A CA 1
ATOM 2655 C C . PRO A 1 343 ? -7.542 4.101 -0.016 1.00 94.19 343 PRO A C 1
ATOM 2657 O O . PRO A 1 343 ? -6.511 4.637 -0.409 1.00 94.19 343 PRO A O 1
ATOM 2660 N N . LEU A 1 344 ? -8.414 4.779 0.734 1.00 94.75 344 LEU A N 1
ATOM 2661 C CA . LEU A 1 344 ? -8.270 6.190 1.120 1.00 94.75 344 LEU A CA 1
ATOM 2662 C C . LEU A 1 344 ? -7.509 6.335 2.451 1.00 94.75 344 LEU A C 1
ATOM 2664 O O . LEU A 1 344 ? -8.015 6.935 3.400 1.00 94.75 344 LEU A O 1
ATOM 2668 N N . TYR A 1 345 ? -6.314 5.745 2.548 1.00 97.44 345 TYR A N 1
ATOM 2669 C CA . TYR A 1 345 ? -5.598 5.567 3.822 1.00 97.44 345 TYR A CA 1
ATOM 2670 C C . TYR A 1 345 ? -5.371 6.875 4.588 1.00 97.44 345 TYR A C 1
ATOM 2672 O O . TYR A 1 345 ? -5.799 6.995 5.735 1.00 97.44 345 TYR A O 1
ATOM 2680 N N . GLY A 1 346 ? -4.714 7.859 3.963 1.00 95.69 346 GLY A N 1
ATOM 2681 C CA . GLY A 1 346 ? -4.394 9.133 4.607 1.00 95.69 346 GLY A CA 1
ATOM 2682 C C . GLY A 1 346 ? -5.636 9.942 4.953 1.00 95.69 346 GLY A C 1
ATOM 2683 O O . GLY A 1 346 ? -5.778 10.397 6.082 1.00 95.69 346 GLY A O 1
ATOM 2684 N N . TYR A 1 347 ? -6.582 10.047 4.017 1.00 95.12 347 TYR A N 1
ATOM 2685 C CA . TYR A 1 347 ? -7.848 10.742 4.249 1.00 95.12 347 TYR A CA 1
ATOM 2686 C C . TYR A 1 347 ? -8.622 10.165 5.445 1.00 95.12 347 TYR A C 1
ATOM 2688 O O . TYR A 1 347 ? -9.077 10.908 6.319 1.00 95.12 347 TYR A O 1
ATOM 2696 N N . LEU A 1 348 ? -8.749 8.835 5.511 1.00 96.75 348 LEU A N 1
ATOM 2697 C CA . LEU A 1 348 ? -9.431 8.159 6.614 1.00 96.75 348 LEU A CA 1
ATOM 2698 C C . LEU A 1 348 ? -8.647 8.275 7.922 1.00 96.75 348 LEU A C 1
ATOM 2700 O O . LEU A 1 348 ? -9.268 8.473 8.965 1.00 96.75 348 LEU A O 1
ATOM 2704 N N . ARG A 1 349 ? -7.308 8.221 7.879 1.00 97.50 349 ARG A N 1
ATOM 2705 C CA . ARG A 1 349 ? -6.447 8.449 9.049 1.00 97.50 349 ARG A CA 1
ATOM 2706 C C . ARG A 1 349 ? -6.732 9.799 9.698 1.00 97.50 349 ARG A C 1
ATOM 2708 O O . ARG A 1 349 ? -6.947 9.825 10.903 1.00 97.50 349 ARG A O 1
ATOM 2715 N N . GLU A 1 350 ? -6.776 10.894 8.938 1.00 94.25 350 GLU A N 1
ATOM 2716 C CA . GLU A 1 350 ? -6.992 12.236 9.512 1.00 94.25 350 GLU A CA 1
ATOM 2717 C C . GLU A 1 350 ? -8.332 12.333 10.262 1.00 94.25 350 GLU A C 1
ATOM 2719 O O . GLU A 1 350 ? -8.420 12.911 11.345 1.00 94.25 350 GLU A O 1
ATOM 2724 N N . LYS A 1 351 ? -9.390 11.707 9.729 1.00 94.00 351 LYS A N 1
ATOM 2725 C CA . LYS A 1 351 ? -10.696 11.634 10.407 1.00 94.00 351 LYS A CA 1
ATOM 2726 C C . LYS A 1 351 ? -10.653 10.721 11.633 1.00 94.00 351 LYS A C 1
ATOM 2728 O O . LYS A 1 351 ? -11.202 11.063 12.682 1.00 94.00 351 LYS A O 1
ATOM 2733 N N . LEU A 1 352 ? -9.997 9.570 11.507 1.00 96.69 352 LEU A N 1
ATOM 2734 C CA . LEU A 1 352 ? -9.917 8.560 12.555 1.00 96.69 352 LEU A CA 1
ATOM 2735 C C . LEU A 1 352 ? -9.073 9.018 13.746 1.00 96.69 352 LEU A C 1
ATOM 2737 O O . LEU A 1 352 ? -9.436 8.722 14.880 1.00 96.69 352 LEU A O 1
ATOM 2741 N N . GLN A 1 353 ? -7.997 9.775 13.526 1.00 95.50 353 GLN A N 1
ATOM 2742 C CA . GLN A 1 353 ? -7.168 10.329 14.600 1.00 95.50 353 GLN A CA 1
ATOM 2743 C C . GLN A 1 353 ? -7.967 11.275 15.501 1.00 95.50 353 GLN A C 1
ATOM 2745 O O . GLN A 1 353 ? -7.879 11.172 16.725 1.00 95.50 353 GLN A O 1
ATOM 2750 N N . VAL A 1 354 ? -8.802 12.142 14.915 1.00 94.50 354 VAL A N 1
ATOM 2751 C CA . VAL A 1 354 ? -9.688 13.037 15.677 1.00 94.50 354 VAL A CA 1
ATOM 2752 C C . VAL A 1 354 ? -10.686 12.229 16.506 1.00 94.50 354 VAL A C 1
ATOM 2754 O O . VAL A 1 354 ? -10.808 12.454 17.708 1.00 94.50 354 VAL A O 1
ATOM 2757 N N . ALA A 1 355 ? -11.354 11.249 15.896 1.00 94.31 355 ALA A N 1
ATOM 2758 C CA . ALA A 1 355 ? -12.322 10.412 16.603 1.00 94.31 355 ALA A CA 1
ATOM 2759 C C . ALA A 1 355 ? -11.675 9.559 17.707 1.00 94.31 355 ALA A C 1
ATOM 2761 O O . ALA A 1 355 ? -12.226 9.442 18.797 1.00 94.31 355 ALA A O 1
ATOM 2762 N N . THR A 1 356 ? -10.480 9.016 17.456 1.00 96.38 356 THR A N 1
ATOM 2763 C CA . THR A 1 356 ? -9.697 8.259 18.445 1.00 96.38 356 THR A CA 1
ATOM 2764 C C . THR A 1 356 ? -9.350 9.139 19.634 1.00 96.38 356 THR A C 1
ATOM 2766 O O . THR A 1 356 ? -9.522 8.731 20.777 1.00 96.38 356 THR A O 1
ATOM 2769 N N . ARG A 1 357 ? -8.902 10.372 19.387 1.00 95.50 357 ARG A N 1
ATOM 2770 C CA . ARG A 1 357 ? -8.591 11.318 20.457 1.00 95.50 357 ARG A CA 1
ATOM 2771 C C . ARG A 1 357 ? -9.822 11.619 21.314 1.00 95.50 357 ARG A C 1
ATOM 2773 O O . ARG A 1 357 ? -9.727 11.505 22.531 1.00 95.50 357 ARG A O 1
ATOM 2780 N N . LEU A 1 358 ? -10.958 11.936 20.693 1.00 94.44 358 LEU A N 1
ATOM 2781 C CA . LEU A 1 358 ? -12.208 12.203 21.412 1.00 94.44 358 LEU A CA 1
ATOM 2782 C C . LEU A 1 358 ? -12.665 10.983 22.227 1.00 94.44 358 LEU A C 1
ATOM 2784 O O . LEU A 1 358 ? -12.999 11.116 23.399 1.00 94.44 358 LEU A O 1
ATOM 2788 N N . TYR A 1 359 ? -12.578 9.780 21.653 1.00 95.44 359 TYR A N 1
ATOM 2789 C CA . TYR A 1 359 ? -12.890 8.531 22.352 1.00 95.44 359 TYR A CA 1
ATOM 2790 C C . TYR A 1 359 ? -12.019 8.309 23.604 1.00 95.44 359 TYR A C 1
ATOM 2792 O O . TYR A 1 359 ? -12.503 7.823 24.623 1.00 95.44 359 TYR A O 1
ATOM 2800 N N . PHE A 1 360 ? -10.743 8.704 23.571 1.00 94.94 360 PHE A N 1
ATOM 2801 C CA . PHE A 1 360 ? -9.860 8.658 24.743 1.00 94.94 360 PHE A CA 1
ATOM 2802 C C . PHE A 1 360 ? -10.129 9.793 25.747 1.00 94.94 360 PHE A C 1
ATOM 2804 O O . PHE A 1 360 ? -10.002 9.582 26.955 1.00 94.94 360 PHE A O 1
ATOM 2811 N N . GLU A 1 361 ? -10.509 10.983 25.276 1.00 94.00 361 GLU A N 1
ATOM 2812 C CA . GLU A 1 361 ? -10.856 12.136 26.123 1.00 94.00 361 GLU A CA 1
ATOM 2813 C C . GLU A 1 361 ? -12.136 11.902 26.942 1.00 94.00 361 GLU A C 1
ATOM 2815 O O . GLU A 1 361 ? -12.248 12.427 28.056 1.00 94.00 361 GLU A O 1
ATOM 2820 N N . GLU A 1 362 ? -13.045 11.041 26.470 1.00 91.94 362 GLU A N 1
ATOM 2821 C CA . GLU A 1 362 ? -14.208 10.599 27.249 1.00 91.94 362 GLU A CA 1
ATOM 2822 C C . GLU A 1 362 ? -13.811 9.909 28.559 1.00 91.94 362 GLU A C 1
ATOM 2824 O O . GLU A 1 362 ? -14.545 10.003 29.552 1.00 91.94 362 GLU A O 1
ATOM 2829 N N . LYS A 1 363 ? -12.634 9.262 28.604 1.00 92.50 363 LYS A N 1
ATOM 2830 C CA . LYS A 1 363 ? -12.096 8.530 29.770 1.00 92.50 363 LYS A CA 1
ATOM 2831 C C . LYS A 1 363 ? -13.011 7.407 30.288 1.00 92.50 363 LYS A C 1
ATOM 2833 O O . LYS A 1 363 ? -12.786 6.882 31.380 1.00 92.50 363 LYS A O 1
ATOM 2838 N N . ASP A 1 364 ? -14.028 7.048 29.514 1.00 90.94 364 ASP A N 1
ATOM 2839 C CA . ASP A 1 364 ? -14.962 5.948 29.729 1.00 90.94 364 ASP A CA 1
ATOM 2840 C C . ASP A 1 364 ? -15.152 5.213 28.397 1.00 90.94 364 ASP A C 1
ATOM 2842 O O . ASP A 1 364 ? -15.913 5.630 27.528 1.00 90.94 364 ASP A O 1
ATOM 2846 N N . PHE A 1 365 ? -14.442 4.097 28.245 1.00 91.50 365 PHE A N 1
ATOM 2847 C CA . PHE A 1 365 ? -14.445 3.308 27.015 1.00 91.50 365 PHE A CA 1
ATOM 2848 C C . PHE A 1 365 ? -15.738 2.508 26.792 1.00 91.50 365 PHE A C 1
ATOM 2850 O O . PHE A 1 365 ? -15.885 1.873 25.752 1.00 91.50 365 PHE A O 1
ATOM 2857 N N . SER A 1 366 ? -16.694 2.538 27.727 1.00 89.06 366 SER A N 1
ATOM 2858 C CA . SER A 1 366 ? -18.034 1.995 27.470 1.00 89.06 366 SER A CA 1
ATOM 2859 C C . SER A 1 366 ? -18.869 2.905 26.555 1.00 89.06 366 SER A C 1
ATOM 2861 O O . SER A 1 366 ? -19.823 2.440 25.929 1.00 89.06 366 SER A O 1
ATOM 2863 N N . GLN A 1 367 ? -18.487 4.183 26.417 1.00 88.25 367 GLN A N 1
ATOM 2864 C CA . GLN A 1 367 ? -19.170 5.170 25.577 1.00 88.25 367 GLN A CA 1
ATOM 2865 C C . GLN A 1 367 ? -18.767 5.029 24.106 1.00 88.25 367 GLN A C 1
ATOM 2867 O O . GLN A 1 367 ? -17.908 5.738 23.582 1.00 88.25 367 GLN A O 1
ATOM 2872 N N . THR A 1 368 ? -19.418 4.106 23.407 1.00 91.75 368 THR A N 1
ATOM 2873 C CA . THR A 1 368 ? -19.125 3.792 21.998 1.00 91.75 368 THR A CA 1
ATOM 2874 C C . THR A 1 368 ? -19.958 4.597 20.995 1.00 91.75 368 THR A C 1
ATOM 2876 O O . THR A 1 368 ? -19.730 4.499 19.790 1.00 91.75 368 THR A O 1
ATOM 2879 N N . GLY A 1 369 ? -20.867 5.465 21.460 1.00 91.12 369 GLY A N 1
ATOM 2880 C CA . GLY A 1 369 ? -21.752 6.263 20.598 1.00 91.12 369 GLY A CA 1
ATOM 2881 C C . GLY A 1 369 ? -21.014 7.140 19.577 1.00 91.12 369 GLY A C 1
ATOM 2882 O O . GLY A 1 369 ? -21.442 7.233 18.425 1.00 91.12 369 GLY A O 1
ATOM 2883 N N . ILE A 1 370 ? -19.854 7.698 19.952 1.00 91.12 370 ILE A N 1
ATOM 2884 C CA . ILE A 1 370 ? -18.993 8.473 19.042 1.00 91.12 370 ILE A CA 1
ATOM 2885 C C . ILE A 1 370 ? -18.486 7.637 17.856 1.00 91.12 370 ILE A C 1
ATOM 2887 O O . ILE A 1 370 ? -18.300 8.153 16.754 1.00 91.12 370 ILE A O 1
ATOM 2891 N N . LEU A 1 371 ? -18.296 6.332 18.053 1.00 94.94 371 LEU A N 1
ATOM 2892 C CA . LEU A 1 371 ? -17.805 5.411 17.029 1.00 94.94 371 LEU A CA 1
ATOM 2893 C C . LEU A 1 371 ? -18.913 5.031 16.038 1.00 94.94 371 LEU A C 1
ATOM 2895 O O . LEU A 1 371 ? -18.663 4.919 14.837 1.00 94.94 371 LEU A O 1
ATOM 2899 N N . GLU A 1 372 ? -20.151 4.890 16.513 1.00 93.56 372 GLU A N 1
ATOM 2900 C CA . GLU A 1 372 ? -21.316 4.694 15.642 1.00 93.56 372 GLU A CA 1
ATOM 2901 C C . GLU A 1 372 ? -21.629 5.947 14.815 1.00 93.56 372 GLU A C 1
ATOM 2903 O O . GLU A 1 372 ? -22.009 5.863 13.642 1.00 93.56 372 GLU A O 1
ATOM 2908 N N . GLU A 1 373 ? -21.473 7.130 15.411 1.00 90.56 373 GLU A N 1
ATOM 2909 C CA . GLU A 1 373 ? -21.586 8.400 14.696 1.00 90.56 373 GLU A CA 1
ATOM 2910 C C . GLU A 1 373 ? -20.472 8.553 13.654 1.00 90.56 373 GLU A C 1
ATOM 2912 O O . GLU A 1 373 ? -20.762 8.880 12.503 1.00 90.56 373 GLU A O 1
ATOM 2917 N N . LEU A 1 374 ? -19.224 8.214 14.001 1.00 91.81 374 LEU A N 1
ATOM 2918 C CA . LEU A 1 374 ? -18.112 8.163 13.050 1.00 91.81 374 LEU A CA 1
ATOM 2919 C C . LEU A 1 374 ? -18.444 7.265 11.851 1.00 91.81 374 LEU A C 1
ATOM 2921 O O . LEU A 1 374 ? -18.270 7.689 10.709 1.00 91.81 374 LEU A O 1
ATOM 2925 N N . TYR A 1 375 ? -18.956 6.054 12.086 1.00 94.38 375 TYR A N 1
ATOM 2926 C CA . TYR A 1 375 ? -19.349 5.138 11.012 1.00 94.38 375 TYR A CA 1
ATOM 2927 C C . TYR A 1 375 ? -20.387 5.750 10.064 1.00 94.38 375 TYR A C 1
ATOM 2929 O O . TYR A 1 375 ? -20.258 5.643 8.838 1.00 94.38 375 TYR A O 1
ATOM 2937 N N . ARG A 1 376 ? -21.430 6.378 10.623 1.00 90.12 376 ARG A N 1
ATOM 2938 C CA . ARG A 1 376 ? -22.483 7.042 9.842 1.00 90.12 376 ARG A CA 1
ATOM 2939 C C . ARG A 1 376 ? -21.907 8.207 9.045 1.00 90.12 376 ARG A C 1
ATOM 2941 O O . ARG A 1 376 ? -22.120 8.270 7.837 1.00 90.12 376 ARG A O 1
ATOM 2948 N N . ASN A 1 377 ? -21.116 9.060 9.689 1.00 88.06 377 ASN A N 1
ATOM 2949 C CA . ASN A 1 377 ? -20.489 10.226 9.072 1.00 88.06 377 ASN A CA 1
ATOM 2950 C C . ASN A 1 377 ? -19.562 9.837 7.920 1.00 88.06 377 ASN A C 1
ATOM 2952 O O . ASN A 1 377 ? -19.690 10.389 6.828 1.00 88.06 377 ASN A O 1
ATOM 2956 N N . LEU A 1 378 ? -18.688 8.847 8.116 1.00 89.31 378 LEU A N 1
ATOM 2957 C CA . LEU A 1 378 ? -17.794 8.386 7.056 1.00 89.31 378 LEU A CA 1
ATOM 2958 C C . LEU A 1 378 ? -18.565 7.787 5.875 1.00 89.31 378 LEU A C 1
ATOM 2960 O O . LEU A 1 378 ? -18.217 8.058 4.736 1.00 89.31 378 LEU A O 1
ATOM 2964 N N . ASN A 1 379 ? -19.638 7.025 6.098 1.00 88.06 379 ASN A N 1
ATOM 2965 C CA . ASN A 1 379 ? -20.444 6.490 4.992 1.00 88.06 379 ASN A CA 1
ATOM 2966 C C . ASN A 1 379 ? -21.309 7.542 4.275 1.00 88.06 379 ASN A C 1
ATOM 2968 O O . ASN A 1 379 ? -21.789 7.282 3.170 1.00 88.06 379 ASN A O 1
ATOM 2972 N N . MET A 1 380 ? -21.514 8.720 4.871 1.00 83.56 380 MET A N 1
ATOM 2973 C CA . MET A 1 380 ? -22.138 9.857 4.189 1.00 83.56 380 MET A CA 1
ATOM 2974 C C . MET A 1 380 ? -21.147 10.610 3.297 1.00 83.56 380 MET A C 1
ATOM 2976 O O . MET A 1 380 ? -21.544 11.090 2.237 1.00 83.56 380 MET A O 1
ATOM 2980 N N . THR A 1 381 ? -19.879 10.715 3.707 1.00 82.31 381 THR A N 1
ATOM 2981 C CA . THR A 1 381 ? -18.869 11.534 3.015 1.00 82.31 381 THR A CA 1
ATOM 2982 C C . THR A 1 381 ? -17.977 10.740 2.066 1.00 82.31 381 THR A C 1
ATOM 2984 O O . THR A 1 381 ? -17.546 11.270 1.044 1.00 82.31 381 THR A O 1
ATOM 2987 N N . VAL A 1 382 ? -17.693 9.477 2.377 1.00 83.31 382 VAL A N 1
ATOM 2988 C CA . VAL A 1 382 ? -16.779 8.630 1.611 1.00 83.31 382 VAL A CA 1
ATOM 2989 C C . VAL A 1 382 ? -17.543 7.931 0.493 1.00 83.31 382 VAL A C 1
ATOM 2991 O O . VAL A 1 382 ? -18.474 7.163 0.737 1.00 83.31 382 VAL A O 1
ATOM 2994 N N . SER A 1 383 ? -17.121 8.168 -0.748 1.00 80.94 383 SER A N 1
ATOM 2995 C CA . SER A 1 383 ? -17.712 7.555 -1.939 1.00 80.94 383 SER A CA 1
ATOM 2996 C C . SER A 1 383 ? -16.636 7.140 -2.950 1.00 80.94 383 SER A C 1
ATOM 2998 O O . SER A 1 383 ? -15.530 7.685 -2.912 1.00 80.94 383 SER A O 1
ATOM 3000 N N . PRO A 1 384 ? -16.936 6.208 -3.878 1.00 78.38 384 PRO A N 1
ATOM 3001 C CA . PRO A 1 384 ? -15.980 5.770 -4.900 1.00 78.38 384 PRO A CA 1
ATOM 3002 C C . PRO A 1 384 ? -15.402 6.904 -5.759 1.00 78.38 384 PRO A C 1
ATOM 3004 O O . PRO A 1 384 ? -14.260 6.808 -6.199 1.00 78.38 384 PRO A O 1
ATOM 3007 N N . ASN A 1 385 ? -16.143 8.001 -5.948 1.00 74.88 385 ASN A N 1
ATOM 3008 C CA . ASN A 1 385 ? -15.692 9.154 -6.734 1.00 74.88 385 ASN A CA 1
ATOM 3009 C C . ASN A 1 385 ? -14.425 9.805 -6.154 1.00 74.88 385 ASN A C 1
ATOM 3011 O O . ASN A 1 385 ? -13.611 10.323 -6.914 1.00 74.88 385 ASN A O 1
ATOM 3015 N N . LEU A 1 386 ? -14.209 9.709 -4.836 1.00 77.44 386 LEU A N 1
ATOM 3016 C CA . LEU A 1 386 ? -13.017 10.255 -4.178 1.00 77.44 386 LEU A CA 1
ATOM 3017 C C . LEU A 1 386 ? -11.720 9.551 -4.605 1.00 77.44 386 LEU A C 1
ATOM 3019 O O . LEU A 1 386 ? -10.648 10.122 -4.453 1.00 77.44 386 LEU A O 1
ATOM 3023 N N . ILE A 1 387 ? -11.787 8.340 -5.174 1.00 78.12 387 ILE A N 1
ATOM 3024 C CA . ILE A 1 387 ? -10.599 7.654 -5.717 1.00 78.12 387 ILE A CA 1
ATOM 3025 C C . ILE A 1 387 ? -10.038 8.403 -6.935 1.00 78.12 387 ILE A C 1
ATOM 3027 O O . ILE A 1 387 ? -8.844 8.324 -7.214 1.00 78.12 387 ILE A O 1
ATOM 3031 N N . SER A 1 388 ? -10.882 9.152 -7.652 1.00 75.38 388 SER A N 1
ATOM 3032 C CA . SER A 1 388 ? -10.449 9.976 -8.787 1.00 75.38 388 SER A CA 1
ATOM 3033 C C . SER A 1 388 ? -9.788 11.292 -8.352 1.00 75.38 388 SER A C 1
ATOM 3035 O O . SER A 1 388 ? -9.162 11.960 -9.173 1.00 75.38 388 SER A O 1
ATOM 3037 N N . GLU A 1 389 ? -9.900 11.666 -7.074 1.00 77.62 389 GLU A N 1
ATOM 3038 C CA . GLU A 1 389 ? -9.261 12.849 -6.499 1.00 77.62 389 GLU A CA 1
ATOM 3039 C C . GLU A 1 389 ? -7.876 12.481 -5.947 1.00 77.62 389 GLU A C 1
ATOM 3041 O O . GLU A 1 389 ? -7.719 12.119 -4.780 1.00 77.62 389 GLU A O 1
ATOM 3046 N N . GLU A 1 390 ? -6.846 12.582 -6.794 1.00 79.25 390 GLU A N 1
ATOM 3047 C CA . GLU A 1 390 ? -5.463 12.213 -6.439 1.00 79.25 390 GLU A CA 1
ATOM 3048 C C . GLU A 1 390 ? -4.952 12.918 -5.170 1.00 79.25 390 GLU A C 1
ATOM 3050 O O . GLU A 1 390 ? -4.246 12.305 -4.369 1.00 79.25 390 GLU A O 1
ATOM 3055 N N . SER A 1 391 ? -5.372 14.167 -4.932 1.00 80.62 391 SER A N 1
ATOM 3056 C CA . SER A 1 391 ? -5.008 14.935 -3.735 1.00 80.62 391 SER A CA 1
ATOM 3057 C C . SER A 1 391 ? -5.509 14.310 -2.433 1.00 80.62 391 SER A C 1
ATOM 3059 O O . SER A 1 391 ? -4.863 14.480 -1.403 1.00 80.62 391 SER A O 1
ATOM 3061 N N . LEU A 1 392 ? -6.638 13.592 -2.455 1.00 84.44 392 LEU A N 1
ATOM 3062 C CA . LEU A 1 392 ? -7.156 12.858 -1.298 1.00 84.44 392 LEU A CA 1
ATOM 3063 C C . LEU A 1 392 ? -6.560 11.454 -1.204 1.00 84.44 392 LEU A C 1
ATOM 3065 O O . LEU A 1 392 ? -6.296 10.959 -0.105 1.00 84.44 392 LEU A O 1
ATOM 3069 N N . LEU A 1 393 ? -6.348 10.816 -2.355 1.00 88.00 393 LEU A N 1
ATOM 3070 C CA . LEU A 1 393 ? -5.837 9.453 -2.446 1.00 88.00 393 LEU A CA 1
ATOM 3071 C C . LEU A 1 393 ? -4.401 9.333 -1.921 1.00 88.00 393 LEU A C 1
ATOM 3073 O O . LEU A 1 393 ? -4.062 8.336 -1.283 1.00 88.00 393 LEU A O 1
ATOM 3077 N N . PHE A 1 394 ? -3.571 10.350 -2.165 1.00 92.19 394 PHE A N 1
ATOM 3078 C CA . PHE A 1 394 ? -2.151 10.349 -1.809 1.00 92.19 394 PHE A CA 1
ATOM 3079 C C . PHE A 1 394 ? -1.820 11.101 -0.511 1.00 92.19 394 PHE A C 1
ATOM 3081 O O . PHE A 1 394 ? -0.643 11.315 -0.216 1.00 92.19 394 PHE A O 1
ATOM 3088 N N . ILE A 1 395 ? -2.822 11.476 0.298 1.00 92.94 395 ILE A N 1
ATOM 3089 C CA . ILE A 1 395 ? -2.585 12.121 1.601 1.00 92.94 395 ILE A CA 1
ATOM 3090 C C . ILE A 1 395 ? -1.634 11.262 2.442 1.00 92.94 395 ILE A C 1
ATOM 3092 O O . ILE A 1 395 ? -1.889 10.088 2.705 1.00 92.94 395 ILE A O 1
ATOM 3096 N N . GLY A 1 396 ? -0.545 11.872 2.915 1.00 92.50 396 GLY A N 1
ATOM 3097 C CA . GLY A 1 396 ? 0.451 11.200 3.747 1.00 92.50 396 GLY A CA 1
ATOM 3098 C C . GLY A 1 396 ? 1.413 10.279 2.993 1.00 92.50 396 GLY A C 1
ATOM 3099 O O . GLY A 1 396 ? 2.154 9.557 3.656 1.00 92.50 396 GLY A O 1
ATOM 3100 N N . PHE A 1 397 ? 1.416 10.290 1.656 1.00 95.62 397 PHE A N 1
ATOM 3101 C CA . PHE A 1 397 ? 2.387 9.561 0.839 1.00 95.62 397 PHE A CA 1
ATOM 3102 C C . PHE A 1 397 ? 3.343 10.531 0.144 1.00 95.62 397 PHE A C 1
ATOM 3104 O O . PHE A 1 397 ? 2.957 11.200 -0.818 1.00 95.62 397 PHE A O 1
ATOM 3111 N N . SER A 1 398 ? 4.596 10.569 0.599 1.00 95.94 398 SER A N 1
ATOM 3112 C CA . SER A 1 398 ? 5.629 11.444 0.046 1.00 95.94 398 SER A CA 1
ATOM 3113 C C . SER A 1 398 ? 6.634 10.663 -0.802 1.00 95.94 398 SER A C 1
ATOM 3115 O O . SER A 1 398 ? 7.461 9.895 -0.305 1.00 95.94 398 SER A O 1
ATOM 3117 N N . ALA A 1 399 ? 6.578 10.887 -2.111 1.00 96.88 399 ALA A N 1
ATOM 3118 C CA . ALA A 1 399 ? 7.609 10.467 -3.048 1.00 96.88 399 ALA A CA 1
ATOM 3119 C C . ALA A 1 399 ? 8.896 11.295 -2.869 1.00 96.88 399 ALA A C 1
ATOM 3121 O O . ALA A 1 399 ? 9.993 10.757 -3.034 1.00 96.88 399 ALA A O 1
ATOM 3122 N N . VAL A 1 400 ? 8.778 12.564 -2.461 1.00 96.88 400 VAL A N 1
ATOM 3123 C CA . VAL A 1 400 ? 9.900 13.447 -2.104 1.00 96.88 400 VAL A CA 1
ATOM 3124 C C . VAL A 1 400 ? 10.757 12.816 -1.010 1.00 96.88 400 VAL A C 1
ATOM 3126 O O . VAL A 1 400 ? 11.971 12.677 -1.178 1.00 96.88 400 VAL A O 1
ATOM 3129 N N . GLU A 1 401 ? 10.145 12.369 0.090 1.00 96.06 401 GLU A N 1
ATOM 3130 C CA . GLU A 1 401 ? 10.876 11.711 1.179 1.00 96.06 401 GLU A CA 1
ATOM 3131 C C . GLU A 1 401 ? 11.600 10.447 0.707 1.00 96.06 401 GLU A C 1
ATOM 3133 O O . GLU A 1 401 ? 12.749 10.217 1.092 1.00 96.06 401 GLU A O 1
ATOM 3138 N N . LEU A 1 402 ? 10.979 9.650 -0.167 1.00 97.75 402 LEU A N 1
ATOM 3139 C CA . LEU A 1 402 ? 11.609 8.452 -0.721 1.00 97.75 402 LEU A CA 1
ATOM 3140 C C . LEU A 1 402 ? 12.840 8.771 -1.574 1.00 97.75 402 LEU A C 1
ATOM 3142 O O . LEU A 1 402 ? 13.874 8.119 -1.404 1.00 97.75 402 LEU A O 1
ATOM 3146 N N . VAL A 1 403 ? 12.757 9.768 -2.460 1.00 98.19 403 VAL A N 1
ATOM 3147 C CA . VAL A 1 403 ? 13.894 10.189 -3.297 1.00 98.19 403 VAL A CA 1
ATOM 3148 C C . VAL A 1 403 ? 15.029 10.722 -2.424 1.00 98.19 403 VAL A C 1
ATOM 3150 O O . VAL A 1 403 ? 16.180 10.318 -2.603 1.00 98.19 403 VAL A O 1
ATOM 3153 N N . ARG A 1 404 ? 14.724 11.553 -1.419 1.00 96.88 404 ARG A N 1
ATOM 3154 C CA . ARG A 1 404 ? 15.732 12.070 -0.476 1.00 96.88 404 ARG A CA 1
ATOM 3155 C C . ARG A 1 404 ? 16.402 10.955 0.321 1.00 96.88 404 ARG A C 1
ATOM 3157 O O . ARG A 1 404 ? 17.616 10.988 0.522 1.00 96.88 404 ARG A O 1
ATOM 3164 N N . LYS A 1 405 ? 15.622 9.965 0.756 1.00 96.75 405 LYS A N 1
ATOM 3165 C CA . LYS A 1 405 ? 16.086 8.860 1.600 1.00 96.75 405 LYS A CA 1
ATOM 3166 C C . LYS A 1 405 ? 16.928 7.839 0.840 1.00 96.75 405 LYS A C 1
ATOM 3168 O O . LYS A 1 405 ? 18.009 7.464 1.291 1.00 96.75 405 LYS A O 1
ATOM 3173 N N . PHE A 1 406 ? 16.451 7.379 -0.313 1.00 97.81 406 PHE A N 1
ATOM 3174 C CA . PHE A 1 406 ? 17.106 6.301 -1.057 1.00 97.81 406 PHE A CA 1
ATOM 3175 C C . PHE A 1 406 ? 18.058 6.798 -2.148 1.00 97.81 406 PHE A C 1
ATOM 3177 O O . PHE A 1 406 ? 18.895 6.011 -2.608 1.00 97.81 406 PHE A O 1
ATOM 3184 N N . ARG A 1 407 ? 18.002 8.086 -2.519 1.00 97.19 407 ARG A N 1
ATOM 3185 C CA . ARG A 1 407 ? 18.813 8.682 -3.594 1.00 97.19 407 ARG A CA 1
ATOM 3186 C C . ARG A 1 407 ? 18.721 7.803 -4.847 1.00 97.19 407 ARG A C 1
ATOM 3188 O O . ARG A 1 407 ? 17.622 7.388 -5.196 1.00 97.19 407 ARG A O 1
ATOM 3195 N N . HIS A 1 408 ? 19.834 7.436 -5.491 1.00 97.19 408 HIS A N 1
ATOM 3196 C CA . HIS A 1 408 ? 19.798 6.600 -6.702 1.00 97.19 408 HIS A CA 1
ATOM 3197 C C . HIS A 1 408 ? 19.101 5.249 -6.500 1.00 97.19 408 HIS A C 1
ATOM 3199 O O . HIS A 1 408 ? 18.473 4.727 -7.419 1.00 97.19 408 HIS A O 1
ATOM 3205 N N . ARG A 1 409 ? 19.142 4.696 -5.280 1.00 97.62 409 ARG A N 1
ATOM 3206 C CA . ARG A 1 409 ? 18.541 3.392 -4.973 1.00 97.62 409 ARG A CA 1
ATOM 3207 C C . ARG A 1 409 ? 17.012 3.403 -5.033 1.00 97.62 409 ARG A C 1
ATOM 3209 O O . ARG A 1 409 ? 16.426 2.326 -5.029 1.00 97.62 409 ARG A O 1
ATOM 3216 N N . ILE A 1 410 ? 16.360 4.567 -5.150 1.00 98.31 410 ILE A N 1
ATOM 3217 C CA . ILE A 1 410 ? 14.907 4.629 -5.357 1.00 98.31 410 ILE A CA 1
ATOM 3218 C C . ILE A 1 410 ? 14.481 3.900 -6.636 1.00 98.31 410 ILE A C 1
ATOM 3220 O O . ILE A 1 410 ? 13.488 3.178 -6.633 1.00 98.31 410 ILE A O 1
ATOM 3224 N N . LEU A 1 411 ? 15.274 4.008 -7.708 1.00 98.56 411 LEU A N 1
ATOM 3225 C CA . LEU A 1 411 ? 14.986 3.311 -8.958 1.00 98.56 411 LEU A CA 1
ATOM 3226 C C . LEU A 1 411 ? 15.237 1.802 -8.835 1.00 98.56 411 LEU A C 1
ATOM 3228 O O . LEU A 1 411 ? 14.490 1.013 -9.404 1.00 98.56 411 LEU A O 1
ATOM 3232 N N . ALA A 1 412 ? 16.226 1.389 -8.037 1.00 98.38 412 ALA A N 1
ATOM 3233 C CA . ALA A 1 412 ? 16.440 -0.025 -7.728 1.00 98.38 412 ALA A CA 1
ATOM 3234 C C . ALA A 1 412 ? 15.258 -0.613 -6.934 1.00 98.38 412 ALA A C 1
ATOM 3236 O O . ALA A 1 412 ? 14.803 -1.707 -7.248 1.00 98.38 412 ALA A O 1
ATOM 3237 N N . LEU A 1 413 ? 14.701 0.125 -5.964 1.00 98.56 413 LEU A N 1
ATOM 3238 C CA . LEU A 1 413 ? 13.484 -0.281 -5.245 1.00 98.56 413 LEU A CA 1
ATOM 3239 C C . LEU A 1 413 ? 12.260 -0.355 -6.166 1.00 98.56 413 LEU A C 1
ATOM 3241 O O . LEU A 1 413 ? 11.478 -1.299 -6.071 1.00 98.56 413 LEU A O 1
ATOM 3245 N N . PHE A 1 414 ? 12.107 0.607 -7.078 1.00 98.75 414 PHE A N 1
ATOM 3246 C CA . PHE A 1 414 ? 11.049 0.581 -8.087 1.00 98.75 414 PHE A CA 1
ATOM 3247 C C . PHE A 1 414 ? 11.170 -0.663 -8.985 1.00 98.75 414 PHE A C 1
ATOM 3249 O O . PHE A 1 414 ? 10.215 -1.423 -9.127 1.00 98.75 414 PHE A O 1
ATOM 3256 N N . LYS A 1 415 ? 12.364 -0.950 -9.517 1.00 98.69 415 LYS A N 1
ATOM 3257 C CA . LYS A 1 415 ? 12.629 -2.165 -10.308 1.00 98.69 415 LYS A CA 1
ATOM 3258 C C . LYS A 1 415 ? 12.415 -3.453 -9.507 1.00 98.69 415 LYS A C 1
ATOM 3260 O O . LYS A 1 415 ? 11.851 -4.405 -10.035 1.00 98.69 415 LYS A O 1
ATOM 3265 N N . LEU A 1 416 ? 12.796 -3.481 -8.231 1.00 98.69 416 LEU A N 1
ATOM 3266 C CA . LEU A 1 416 ? 12.596 -4.635 -7.349 1.00 98.69 416 LEU A CA 1
ATOM 3267 C C . LEU A 1 416 ? 11.119 -5.036 -7.236 1.00 98.69 416 LEU A C 1
ATOM 3269 O O . LEU A 1 416 ? 10.820 -6.229 -7.251 1.00 98.69 416 LEU A O 1
ATOM 3273 N N . LEU A 1 417 ? 10.198 -4.068 -7.168 1.00 98.50 417 LEU A N 1
ATOM 3274 C CA . LEU A 1 417 ? 8.762 -4.361 -7.119 1.00 98.50 417 LEU A CA 1
ATOM 3275 C C . LEU A 1 417 ? 8.252 -5.019 -8.409 1.00 98.50 417 LEU A C 1
ATOM 3277 O O . LEU A 1 417 ? 7.413 -5.915 -8.340 1.00 98.50 417 LEU A O 1
ATOM 3281 N N . LEU A 1 418 ? 8.796 -4.641 -9.569 1.00 98.62 418 LEU A N 1
ATOM 3282 C CA . LEU A 1 418 ? 8.472 -5.277 -10.851 1.00 98.62 418 LEU A CA 1
ATOM 3283 C C . LEU A 1 418 ? 8.939 -6.738 -10.920 1.00 98.62 418 LEU A C 1
ATOM 3285 O O . LEU A 1 418 ? 8.291 -7.540 -11.587 1.00 98.62 418 LEU A O 1
ATOM 3289 N N . LEU A 1 419 ? 10.025 -7.089 -10.220 1.00 98.50 419 LEU A N 1
ATOM 3290 C CA . LEU A 1 419 ? 10.597 -8.442 -10.205 1.00 98.50 419 LEU A CA 1
ATOM 3291 C C . LEU A 1 419 ? 9.839 -9.447 -9.325 1.00 98.50 419 LEU A C 1
ATOM 3293 O O . LEU A 1 419 ? 10.218 -10.616 -9.311 1.00 98.50 419 LEU A O 1
ATOM 3297 N N . GLU A 1 420 ? 8.796 -9.024 -8.600 1.00 97.12 420 GLU A N 1
ATOM 3298 C CA . GLU A 1 420 ? 7.942 -9.910 -7.791 1.00 97.12 420 GLU A CA 1
ATOM 3299 C C . GLU A 1 420 ? 8.749 -10.822 -6.847 1.00 97.12 420 GLU A C 1
ATOM 3301 O O . GLU A 1 420 ? 8.562 -12.037 -6.802 1.00 97.12 420 GLU A O 1
ATOM 3306 N N . ARG A 1 421 ? 9.688 -10.238 -6.096 1.00 97.38 421 ARG A N 1
ATOM 3307 C CA . ARG A 1 421 ? 10.501 -10.950 -5.093 1.00 97.38 421 ARG A CA 1
ATOM 3308 C C . ARG A 1 421 ? 9.828 -10.964 -3.717 1.00 97.38 421 ARG A C 1
ATOM 3310 O O . ARG A 1 421 ? 8.816 -10.296 -3.503 1.00 97.38 421 ARG A O 1
ATOM 3317 N N . LYS A 1 422 ? 10.387 -11.718 -2.769 1.00 97.62 422 LYS A N 1
ATOM 3318 C CA . LYS A 1 422 ? 9.997 -11.696 -1.350 1.00 97.62 422 LYS A CA 1
ATOM 3319 C C . LYS A 1 422 ? 10.758 -10.584 -0.632 1.00 97.62 422 LYS A C 1
ATOM 3321 O O . LYS A 1 422 ? 11.951 -10.722 -0.368 1.00 97.62 422 LYS A O 1
ATOM 3326 N N . VAL A 1 423 ? 10.082 -9.480 -0.329 1.00 98.19 423 VAL A N 1
ATOM 3327 C CA . VAL A 1 423 ? 10.686 -8.250 0.199 1.00 98.19 423 VAL A CA 1
ATOM 3328 C C . VAL A 1 423 ? 10.087 -7.889 1.555 1.00 98.19 423 VAL A C 1
ATOM 3330 O O . VAL A 1 423 ? 8.869 -7.753 1.696 1.00 98.19 423 VA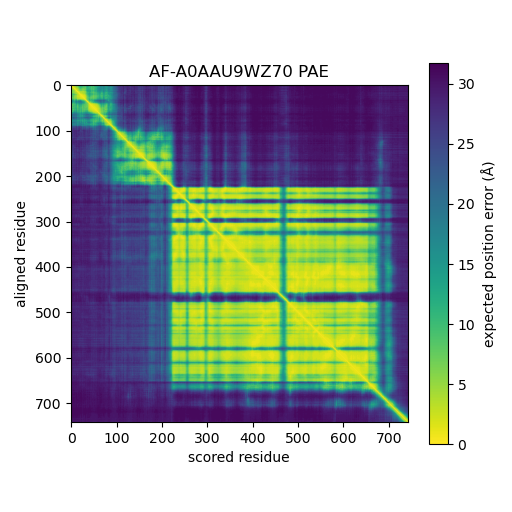L A O 1
ATOM 3333 N N . ILE A 1 424 ? 10.952 -7.687 2.549 1.00 98.31 424 ILE A N 1
ATOM 3334 C CA . ILE A 1 424 ? 10.572 -7.180 3.873 1.00 98.31 424 ILE A CA 1
ATOM 3335 C C . ILE A 1 424 ? 11.122 -5.771 4.036 1.00 98.31 424 ILE A C 1
ATOM 3337 O O . ILE A 1 424 ? 12.321 -5.548 3.897 1.00 98.31 424 ILE A O 1
ATOM 3341 N N . PHE A 1 425 ? 10.255 -4.837 4.402 1.00 98.31 425 PHE A N 1
ATOM 3342 C CA . PHE A 1 425 ? 10.631 -3.516 4.879 1.00 98.31 425 PHE A CA 1
ATOM 3343 C C . PHE A 1 425 ? 10.520 -3.488 6.400 1.00 98.31 425 PHE A C 1
ATOM 3345 O O . PHE A 1 425 ? 9.439 -3.686 6.956 1.00 98.31 425 PHE A O 1
ATOM 3352 N N . HIS A 1 426 ? 11.634 -3.241 7.077 1.00 97.38 426 HIS A N 1
ATOM 3353 C CA . HIS A 1 426 ? 11.698 -3.200 8.531 1.00 97.38 426 HIS A CA 1
ATOM 3354 C C . HIS A 1 426 ? 11.927 -1.777 9.038 1.00 97.38 426 HIS A C 1
ATOM 3356 O O . HIS A 1 426 ? 12.776 -1.063 8.510 1.00 97.38 426 HIS A O 1
ATOM 3362 N N . GLY A 1 427 ? 11.235 -1.381 10.104 1.00 95.38 427 GLY A N 1
ATOM 3363 C CA . GLY A 1 427 ? 11.521 -0.128 10.804 1.00 95.38 427 GLY A CA 1
ATOM 3364 C C . GLY A 1 427 ? 10.536 0.178 11.924 1.00 95.38 427 GLY A C 1
ATOM 3365 O O . GLY A 1 427 ? 9.681 -0.635 12.266 1.00 95.38 427 GLY A O 1
ATOM 3366 N N . PHE A 1 428 ? 10.648 1.376 12.484 1.00 94.12 428 PHE A N 1
ATOM 3367 C CA . PHE A 1 428 ? 9.729 1.938 13.471 1.00 94.12 428 PHE A CA 1
ATOM 3368 C C . PHE A 1 428 ? 9.764 3.480 13.367 1.00 94.12 428 PHE A C 1
ATOM 3370 O O . PHE A 1 428 ? 10.793 4.017 12.948 1.00 94.12 428 PHE A O 1
ATOM 3377 N N . PRO A 1 429 ? 8.698 4.237 13.705 1.00 95.31 429 PRO A N 1
ATOM 3378 C CA . PRO A 1 429 ? 7.337 3.817 14.077 1.00 95.31 429 PRO A CA 1
ATOM 3379 C C . PRO A 1 429 ? 6.573 3.129 12.933 1.00 95.31 429 PRO A C 1
ATOM 3381 O O . PRO A 1 429 ? 6.985 3.193 11.774 1.00 95.31 429 PRO A O 1
ATOM 3384 N N . VAL A 1 430 ? 5.457 2.459 13.241 1.00 96.25 430 VAL A N 1
ATOM 3385 C CA . VAL A 1 430 ? 4.712 1.636 12.264 1.00 96.25 430 VAL A CA 1
ATOM 3386 C C . VAL A 1 430 ? 4.097 2.498 11.161 1.00 96.25 430 VAL A C 1
ATOM 3388 O O . VAL A 1 430 ? 4.126 2.107 9.990 1.00 96.25 430 VAL A O 1
ATOM 3391 N N . SER A 1 431 ? 3.616 3.699 11.493 1.00 96.31 431 SER A N 1
ATOM 3392 C CA . SER A 1 431 ? 3.084 4.642 10.497 1.00 96.31 431 SER A CA 1
ATOM 3393 C C . SER A 1 431 ? 4.110 5.027 9.437 1.00 96.31 431 SER A C 1
ATOM 3395 O O . SER A 1 431 ? 3.752 5.169 8.265 1.00 96.31 431 SER A O 1
ATOM 3397 N N . ASN A 1 432 ? 5.382 5.156 9.824 1.00 95.94 432 ASN A N 1
ATOM 3398 C CA . ASN A 1 432 ? 6.474 5.473 8.912 1.00 95.94 432 ASN A CA 1
ATOM 3399 C C . ASN A 1 432 ? 6.705 4.331 7.912 1.00 95.94 432 ASN A C 1
ATOM 3401 O O . ASN A 1 432 ? 6.834 4.582 6.716 1.00 95.94 432 ASN A O 1
ATOM 3405 N N . ILE A 1 433 ? 6.675 3.076 8.375 1.00 97.56 433 ILE A N 1
ATOM 3406 C CA . ILE A 1 433 ? 6.761 1.901 7.494 1.00 97.56 433 ILE A CA 1
ATOM 3407 C C . ILE A 1 433 ? 5.615 1.933 6.483 1.00 97.56 433 ILE A C 1
ATOM 3409 O O . ILE A 1 433 ? 5.849 1.937 5.277 1.00 97.56 433 ILE A O 1
ATOM 3413 N N . CYS A 1 434 ? 4.375 2.028 6.970 1.00 98.31 434 CYS A N 1
ATOM 3414 C CA . CYS A 1 434 ? 3.193 1.982 6.115 1.00 98.31 434 CYS A CA 1
ATOM 3415 C C . CYS A 1 434 ? 3.213 3.101 5.062 1.00 98.31 434 CYS A C 1
ATOM 3417 O O . CYS A 1 434 ? 2.947 2.853 3.886 1.00 98.31 434 CYS A O 1
ATOM 3419 N N . SER A 1 435 ? 3.562 4.323 5.478 1.00 97.44 435 SER A N 1
ATOM 3420 C CA . SER A 1 435 ? 3.594 5.496 4.599 1.00 97.44 435 SER A CA 1
ATOM 3421 C C . SER A 1 435 ? 4.687 5.376 3.539 1.00 97.44 435 SER A C 1
ATOM 3423 O O . SER A 1 435 ? 4.429 5.683 2.378 1.00 97.44 435 SER A O 1
ATOM 3425 N N . GLN A 1 436 ? 5.877 4.868 3.879 1.00 97.88 436 GLN A N 1
ATOM 3426 C CA . GLN A 1 436 ? 6.954 4.682 2.900 1.00 97.88 436 GLN A CA 1
ATOM 3427 C C . GLN A 1 436 ? 6.646 3.576 1.885 1.00 97.88 436 GLN A C 1
ATOM 3429 O O . GLN A 1 436 ? 6.898 3.763 0.695 1.00 97.88 436 GLN A O 1
ATOM 3434 N N . LEU A 1 437 ? 6.043 2.462 2.315 1.00 98.44 437 LEU A N 1
ATOM 3435 C CA . LEU A 1 437 ? 5.631 1.382 1.409 1.00 98.44 437 LEU A CA 1
ATOM 3436 C C . LEU A 1 437 ? 4.554 1.862 0.438 1.00 98.44 437 LEU A C 1
ATOM 3438 O O . LEU A 1 437 ? 4.681 1.665 -0.768 1.00 98.44 437 LEU A O 1
ATOM 3442 N N . LEU A 1 438 ? 3.513 2.525 0.947 1.00 98.44 438 LEU A N 1
ATOM 3443 C CA . LEU A 1 438 ? 2.440 3.060 0.107 1.00 98.44 438 LEU A CA 1
ATOM 3444 C C . LEU A 1 438 ? 2.938 4.186 -0.806 1.00 98.44 438 LEU A C 1
ATOM 3446 O O . LEU A 1 438 ? 2.513 4.258 -1.956 1.00 98.44 438 LEU A O 1
ATOM 3450 N N . SER A 1 439 ? 3.899 5.001 -0.359 1.00 98.50 439 SER A N 1
ATOM 3451 C CA . SER A 1 439 ? 4.562 5.995 -1.215 1.00 98.50 439 SER A CA 1
ATOM 3452 C C . SER A 1 439 ? 5.315 5.332 -2.368 1.00 98.50 439 SER A C 1
ATOM 3454 O O . SER A 1 439 ? 5.186 5.778 -3.507 1.00 98.50 439 SER A O 1
ATOM 3456 N N . LEU A 1 440 ? 6.034 4.236 -2.108 1.00 98.62 440 LEU A N 1
ATOM 3457 C CA . LEU A 1 440 ? 6.798 3.514 -3.127 1.00 98.62 440 LEU A CA 1
ATOM 3458 C C . LEU A 1 440 ? 5.856 2.857 -4.142 1.00 98.62 440 LEU A C 1
ATOM 3460 O O . LEU A 1 440 ? 6.053 2.968 -5.350 1.00 98.62 440 LEU A O 1
ATOM 3464 N N . VAL A 1 441 ? 4.790 2.231 -3.650 1.00 98.06 441 VAL A N 1
ATOM 3465 C CA . VAL A 1 441 ? 3.733 1.635 -4.474 1.00 98.06 441 VAL A CA 1
ATOM 3466 C C . VAL A 1 441 ? 2.980 2.705 -5.280 1.00 98.06 441 VAL A C 1
ATOM 3468 O O . VAL A 1 441 ? 2.594 2.442 -6.416 1.00 98.06 441 VAL A O 1
ATOM 3471 N N . SER A 1 442 ? 2.840 3.932 -4.763 1.00 97.75 442 SER A N 1
ATOM 3472 C CA . SER A 1 442 ? 2.203 5.051 -5.480 1.00 97.75 442 SER A CA 1
ATOM 3473 C C . SER A 1 442 ? 2.988 5.560 -6.695 1.00 97.75 442 SER A C 1
ATOM 3475 O O . SER A 1 442 ? 2.431 6.307 -7.497 1.00 97.75 442 SER A O 1
ATOM 3477 N N . LEU A 1 443 ? 4.255 5.157 -6.860 1.00 98.44 443 LEU A N 1
ATOM 3478 C CA . LEU A 1 443 ? 5.035 5.451 -8.069 1.00 98.44 443 LEU A CA 1
ATOM 3479 C C . LEU A 1 443 ? 4.530 4.662 -9.289 1.00 98.44 443 LEU A C 1
ATOM 3481 O O . LEU A 1 443 ? 4.827 5.032 -10.424 1.00 98.44 443 LEU A O 1
ATOM 3485 N N . PHE A 1 444 ? 3.768 3.586 -9.067 1.00 98.25 444 PHE A N 1
ATOM 3486 C CA . PHE A 1 444 ? 3.143 2.801 -10.126 1.00 98.25 444 PHE A CA 1
ATOM 3487 C C . PHE A 1 444 ? 1.763 3.373 -10.477 1.00 98.25 444 PHE A C 1
ATOM 3489 O O . PHE A 1 444 ? 0.899 3.471 -9.598 1.00 98.25 444 PHE A O 1
ATOM 3496 N N . PRO A 1 445 ? 1.507 3.710 -11.754 1.00 94.88 445 PRO A N 1
ATOM 3497 C CA . PRO A 1 445 ? 0.219 4.255 -12.173 1.00 94.88 445 PRO A CA 1
ATOM 3498 C C . PRO A 1 445 ? -0.944 3.314 -11.832 1.00 94.88 445 PRO A C 1
ATOM 3500 O O . PRO A 1 445 ? -0.872 2.112 -12.077 1.00 94.88 445 PRO A O 1
ATOM 3503 N N . GLY A 1 446 ? -2.016 3.857 -11.248 1.00 92.56 446 GLY A N 1
ATOM 3504 C CA . GLY A 1 446 ? -3.236 3.107 -10.920 1.00 92.56 446 GLY A CA 1
ATOM 3505 C C . GLY A 1 446 ? -3.116 2.139 -9.735 1.00 92.56 446 GLY A C 1
ATOM 3506 O O . GLY A 1 446 ? -4.096 1.480 -9.379 1.00 92.56 446 GLY A O 1
ATOM 3507 N N . MET A 1 447 ? -1.936 2.012 -9.120 1.00 95.94 447 MET A N 1
ATOM 3508 C CA . MET A 1 447 ? -1.686 0.955 -8.143 1.00 95.94 447 MET A CA 1
ATOM 3509 C C . MET A 1 447 ? -2.477 1.160 -6.850 1.00 95.94 447 MET A C 1
ATOM 3511 O O . MET A 1 447 ? -3.147 0.235 -6.399 1.00 95.94 447 MET A O 1
ATOM 3515 N N . ILE A 1 448 ? -2.485 2.379 -6.300 1.00 95.19 448 ILE A N 1
ATOM 3516 C CA . ILE A 1 448 ? -3.315 2.706 -5.130 1.00 95.19 448 ILE A CA 1
ATOM 3517 C C . ILE A 1 448 ? -4.802 2.710 -5.507 1.00 95.19 448 ILE A C 1
ATOM 3519 O O . ILE A 1 448 ? -5.622 2.258 -4.723 1.00 95.19 448 ILE A O 1
ATOM 3523 N N . GLN A 1 449 ? -5.155 3.169 -6.711 1.00 89.31 449 GLN A N 1
ATOM 3524 C CA . GLN A 1 449 ? -6.538 3.280 -7.184 1.00 89.31 449 GLN A CA 1
ATOM 3525 C C . GLN A 1 449 ? -7.234 1.917 -7.316 1.00 89.31 449 GLN A C 1
ATOM 3527 O O . GLN A 1 449 ? -8.418 1.802 -7.004 1.00 89.31 449 GLN A O 1
ATOM 3532 N N . GLY A 1 450 ? -6.518 0.898 -7.799 1.00 88.81 450 GLY A N 1
ATOM 3533 C CA . GLY A 1 450 ? -7.110 -0.414 -8.076 1.00 88.81 450 GLY A CA 1
ATOM 3534 C C . GLY A 1 450 ? -6.137 -1.592 -8.118 1.00 88.81 450 GLY A C 1
ATOM 3535 O O . GLY A 1 450 ? -6.583 -2.733 -8.066 1.00 88.81 450 GLY A O 1
ATOM 3536 N N . GLY A 1 451 ? -4.823 -1.365 -8.155 1.00 92.19 451 GLY A N 1
ATOM 3537 C CA . GLY A 1 451 ? -3.827 -2.443 -8.220 1.00 92.19 451 GLY A CA 1
ATOM 3538 C C . GLY A 1 451 ? -3.714 -3.298 -6.951 1.00 92.19 451 GLY A C 1
ATOM 3539 O O . GLY A 1 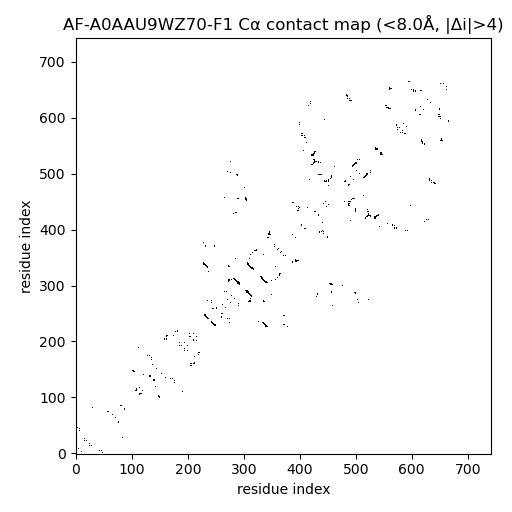451 ? -3.223 -4.422 -7.015 1.00 92.19 451 GLY A O 1
ATOM 3540 N N . LEU A 1 452 ? -4.212 -2.808 -5.810 1.00 94.44 452 LEU A N 1
ATOM 3541 C CA . LEU A 1 452 ? -4.192 -3.520 -4.522 1.00 94.44 452 LEU A CA 1
ATOM 3542 C C . LEU A 1 452 ? -5.440 -4.378 -4.254 1.00 94.44 452 LEU A C 1
ATOM 3544 O O . LEU A 1 452 ? -5.570 -4.952 -3.174 1.00 94.44 452 LEU A O 1
ATOM 3548 N N . VAL A 1 453 ? -6.366 -4.492 -5.212 1.00 90.00 453 VAL A N 1
ATOM 3549 C CA . VAL A 1 453 ? -7.641 -5.211 -5.021 1.00 90.00 453 VAL A CA 1
ATOM 3550 C C . VAL A 1 453 ? -7.452 -6.703 -4.729 1.00 90.00 453 VAL A C 1
ATOM 3552 O O . VAL A 1 453 ? -8.309 -7.272 -4.070 1.00 90.00 453 VAL A O 1
ATOM 3555 N N . TYR A 1 454 ? -6.343 -7.320 -5.148 1.00 89.81 454 TYR A N 1
ATOM 3556 C CA . TYR A 1 454 ? -6.067 -8.753 -4.948 1.00 89.81 454 TYR A CA 1
ATOM 3557 C C . TYR A 1 454 ? -4.787 -9.019 -4.138 1.00 89.81 454 TYR A C 1
ATOM 3559 O O . TYR A 1 454 ? -4.191 -10.090 -4.226 1.00 89.81 454 TYR A O 1
ATOM 3567 N N . SER A 1 455 ? -4.353 -8.044 -3.334 1.00 90.94 455 SER A N 1
ATOM 3568 C CA . SER A 1 455 ? -3.073 -8.092 -2.619 1.00 90.94 455 SER A CA 1
ATOM 3569 C C . SER A 1 455 ? -3.046 -8.994 -1.377 1.00 90.94 455 SER A C 1
ATOM 3571 O O . SER A 1 455 ? -2.034 -9.013 -0.672 1.00 90.94 455 SER A O 1
ATOM 3573 N N . VAL A 1 456 ? -4.143 -9.688 -1.056 1.00 88.50 456 VAL A N 1
ATOM 3574 C CA . VAL A 1 456 ? -4.275 -10.559 0.124 1.00 88.50 456 VAL A CA 1
ATOM 3575 C C . VAL A 1 456 ? -4.800 -11.932 -0.281 1.00 88.50 456 VAL A C 1
ATOM 3577 O O . VAL A 1 456 ? -5.772 -12.040 -1.020 1.00 88.50 456 VAL A O 1
ATOM 3580 N N . THR A 1 457 ? -4.209 -12.993 0.265 1.00 74.31 457 THR A N 1
ATOM 3581 C CA . THR A 1 457 ? -4.682 -14.374 0.083 1.00 74.31 457 THR A CA 1
ATOM 3582 C C . THR A 1 457 ? -5.672 -14.800 1.165 1.00 74.31 457 THR A C 1
ATOM 3584 O O . THR A 1 457 ? -5.506 -14.461 2.339 1.00 74.31 457 THR A O 1
ATOM 3587 N N . ARG A 1 458 ? -6.655 -15.634 0.804 1.00 68.38 458 ARG A N 1
ATOM 3588 C CA . ARG A 1 458 ? -7.494 -16.368 1.765 1.00 68.38 458 ARG A CA 1
ATOM 3589 C C . ARG A 1 458 ? -6.819 -17.674 2.185 1.00 68.38 458 ARG A C 1
ATOM 3591 O O . ARG A 1 458 ? -6.462 -18.478 1.335 1.00 68.38 458 ARG A O 1
ATOM 3598 N N . GLU A 1 459 ? -6.731 -17.924 3.490 1.00 56.94 459 GLU A N 1
ATOM 3599 C CA . GLU A 1 459 ? -6.123 -19.151 4.034 1.00 56.94 459 GLU A CA 1
ATOM 3600 C C . GLU A 1 459 ? -6.883 -20.440 3.657 1.00 56.94 459 GLU A C 1
ATOM 3602 O O . GLU A 1 459 ? -6.260 -21.484 3.509 1.00 56.94 459 GLU A O 1
ATOM 3607 N N . LYS A 1 460 ? -8.208 -20.383 3.439 1.00 51.00 460 LYS A N 1
ATOM 3608 C CA . LYS A 1 460 ? -9.033 -21.569 3.115 1.00 51.00 460 LYS A CA 1
ATOM 3609 C C . LYS A 1 460 ? -8.718 -22.231 1.769 1.00 51.00 460 LYS A C 1
ATOM 3611 O O . LYS A 1 460 ? -9.113 -23.369 1.563 1.00 51.00 460 LYS A O 1
ATOM 3616 N N . ILE A 1 461 ? -7.975 -21.566 0.882 1.00 47.94 461 ILE A N 1
ATOM 3617 C CA . ILE A 1 461 ? -7.492 -22.184 -0.365 1.00 47.94 461 ILE A CA 1
ATOM 3618 C C . ILE A 1 461 ? -6.480 -23.310 -0.057 1.00 47.94 461 ILE A C 1
ATOM 3620 O O . ILE A 1 461 ? -6.274 -24.201 -0.868 1.00 47.94 461 ILE A O 1
ATOM 3624 N N . PHE A 1 462 ? -5.884 -23.325 1.140 1.00 45.78 462 PHE A N 1
ATOM 3625 C CA . PHE A 1 462 ? -4.810 -24.258 1.494 1.00 45.78 462 PHE A CA 1
ATOM 3626 C C . PHE A 1 462 ? -5.277 -25.551 2.175 1.00 45.78 462 PHE A C 1
ATOM 3628 O O . PHE A 1 462 ? -4.443 -26.421 2.426 1.00 45.78 462 PHE A O 1
ATOM 3635 N N . GLU A 1 463 ? -6.570 -25.693 2.487 1.00 41.22 463 GLU A N 1
ATOM 3636 C CA . GLU A 1 463 ? -7.096 -26.879 3.184 1.00 41.22 463 GLU A CA 1
ATOM 3637 C C . GLU A 1 463 ? -7.793 -27.894 2.257 1.00 41.22 463 GLU A C 1
ATOM 3639 O O . GLU A 1 463 ? -7.899 -29.059 2.642 1.00 41.22 463 GLU A O 1
ATOM 3644 N N . GLU A 1 464 ? -8.197 -27.519 1.034 1.00 39.59 464 GLU A N 1
ATOM 3645 C CA . GLU A 1 464 ? -8.985 -28.405 0.148 1.00 39.59 464 GLU A CA 1
ATOM 3646 C C . GLU A 1 464 ? -8.238 -28.983 -1.075 1.00 39.59 464 GLU A C 1
ATOM 3648 O O . GLU A 1 464 ? -8.668 -30.011 -1.597 1.00 39.59 464 GLU A O 1
ATOM 3653 N N . ASP A 1 465 ? -7.073 -28.465 -1.483 1.00 38.22 465 ASP A N 1
ATOM 3654 C CA . ASP A 1 465 ? -6.357 -28.993 -2.662 1.00 38.22 465 ASP A CA 1
ATOM 3655 C C . ASP A 1 465 ? -5.403 -30.155 -2.323 1.00 38.22 465 ASP A C 1
ATOM 3657 O O . ASP A 1 465 ? -4.182 -30.021 -2.220 1.00 38.22 465 ASP A O 1
ATOM 3661 N N . LYS A 1 466 ? -5.980 -31.353 -2.166 1.00 37.53 466 LYS A N 1
ATOM 3662 C CA . LYS A 1 466 ? -5.266 -32.640 -2.313 1.00 37.53 466 LYS A CA 1
ATOM 3663 C C . LYS A 1 466 ? -5.596 -33.376 -3.616 1.00 37.53 466 LYS A C 1
ATOM 3665 O O . LYS A 1 466 ? -5.152 -34.511 -3.788 1.00 37.53 466 LYS A O 1
ATOM 3670 N N . SER A 1 467 ? -6.336 -32.764 -4.539 1.00 34.94 467 SER A N 1
ATOM 3671 C CA . SER A 1 467 ? -6.595 -33.331 -5.866 1.00 34.94 467 SER A CA 1
ATOM 3672 C C . SER A 1 467 ? -5.969 -32.469 -6.956 1.00 34.94 467 SER A C 1
ATOM 3674 O O . SER A 1 467 ? -6.507 -31.452 -7.370 1.00 34.94 467 SER A O 1
ATOM 3676 N N . GLU A 1 468 ? -4.817 -32.926 -7.422 1.00 37.84 468 GLU A N 1
ATOM 3677 C CA . GLU A 1 468 ? -4.145 -32.481 -8.634 1.00 37.84 468 GLU A CA 1
ATOM 3678 C C . GLU A 1 468 ? -5.024 -32.800 -9.862 1.00 37.84 468 GLU A C 1
ATOM 3680 O O . GLU A 1 468 ? -5.318 -33.968 -10.119 1.00 37.84 468 GLU A O 1
ATOM 3685 N N . SER A 1 469 ? -5.503 -31.779 -10.581 1.00 29.45 469 SER A N 1
ATOM 3686 C CA . SER A 1 469 ? -5.596 -31.695 -12.058 1.00 29.45 469 SER A CA 1
ATOM 3687 C C . SER A 1 469 ? -6.480 -30.514 -12.495 1.00 29.45 469 SER A C 1
ATOM 3689 O O . SER A 1 469 ? -7.642 -30.410 -12.119 1.00 29.45 469 SER A O 1
ATOM 3691 N N . ASP A 1 470 ? -5.899 -29.627 -13.307 1.00 30.66 470 ASP A N 1
ATOM 3692 C CA . ASP A 1 470 ? -6.570 -28.702 -14.232 1.00 30.66 470 ASP A CA 1
ATOM 3693 C C . ASP A 1 470 ? -7.732 -27.853 -13.683 1.00 30.66 470 ASP A C 1
ATOM 3695 O O . ASP A 1 470 ? -8.860 -27.881 -14.186 1.00 30.66 470 ASP A O 1
ATOM 3699 N N . ILE A 1 471 ? -7.439 -26.992 -12.705 1.00 30.94 471 ILE A N 1
ATOM 3700 C CA . ILE A 1 471 ? -8.346 -25.894 -12.357 1.00 30.94 471 ILE A CA 1
ATOM 3701 C C . ILE A 1 471 ? -8.287 -24.871 -13.494 1.00 30.94 471 ILE A C 1
ATOM 3703 O O . ILE A 1 471 ? -7.309 -24.138 -13.650 1.00 30.94 471 ILE A O 1
ATOM 3707 N N . HIS A 1 472 ? -9.351 -24.835 -14.297 1.00 30.73 472 HIS A N 1
ATOM 3708 C CA . HIS A 1 472 ? -9.678 -23.708 -15.161 1.00 30.73 472 HIS A CA 1
ATOM 3709 C C . HIS A 1 472 ? -9.468 -22.415 -14.366 1.00 30.73 472 HIS A C 1
ATOM 3711 O O . HIS A 1 472 ? -10.210 -22.147 -13.423 1.00 30.73 472 HIS A O 1
ATOM 3717 N N . VAL A 1 473 ? -8.437 -21.642 -14.724 1.00 33.56 473 VAL A N 1
ATOM 3718 C CA . VAL A 1 473 ? -8.175 -20.315 -14.158 1.00 33.56 473 VAL A CA 1
ATOM 3719 C C . VAL A 1 473 ? -9.441 -19.502 -14.371 1.00 33.56 473 VAL A C 1
ATOM 3721 O O . VAL A 1 473 ? -9.761 -19.108 -15.491 1.00 33.56 473 VAL A O 1
ATOM 3724 N N . HIS A 1 474 ? -10.206 -19.351 -13.296 1.00 39.09 474 HIS A N 1
ATOM 3725 C CA . HIS A 1 474 ? -11.503 -18.715 -13.306 1.00 39.09 474 HIS A CA 1
ATOM 3726 C C . HIS A 1 474 ? -11.398 -17.337 -13.972 1.00 39.09 474 HIS A C 1
ATOM 3728 O O . HIS A 1 474 ? -10.597 -16.491 -13.579 1.00 39.09 474 HIS A O 1
ATOM 3734 N N . GLU A 1 475 ? -12.257 -17.112 -14.962 1.00 38.19 475 GLU A N 1
ATOM 3735 C CA . GLU A 1 475 ? -12.431 -15.919 -15.806 1.00 38.19 475 GLU A CA 1
ATOM 3736 C C . GLU A 1 475 ? -12.661 -14.596 -15.018 1.00 38.19 475 GLU A C 1
ATOM 3738 O O . GLU A 1 475 ? -12.821 -13.526 -15.597 1.00 38.19 475 GLU A O 1
ATOM 3743 N N . TYR A 1 476 ? -12.635 -14.653 -13.680 1.00 42.44 476 TYR A N 1
ATOM 3744 C CA . TYR A 1 476 ? -13.050 -13.625 -12.723 1.00 42.44 476 TYR A CA 1
ATOM 3745 C C . TYR A 1 476 ? -11.898 -12.793 -12.103 1.00 42.44 476 TYR A C 1
ATOM 3747 O O . TYR A 1 476 ? -12.167 -11.852 -11.355 1.00 42.44 476 TYR A O 1
ATOM 3755 N N . GLU A 1 477 ? -10.623 -13.077 -12.408 1.00 54.75 477 GLU A N 1
ATOM 3756 C CA . GLU A 1 477 ? -9.432 -12.364 -11.878 1.00 54.75 477 GLU A CA 1
ATOM 3757 C C . GLU A 1 477 ? -8.868 -11.277 -12.822 1.00 54.75 477 GLU A C 1
ATOM 3759 O O . GLU A 1 477 ? -7.665 -11.005 -12.855 1.00 54.75 477 GLU A O 1
ATOM 3764 N N . GLN A 1 478 ? -9.701 -10.628 -13.635 1.00 66.88 478 GLN A N 1
ATOM 3765 C CA . GLN A 1 478 ? -9.196 -9.575 -14.518 1.00 66.88 478 GLN A CA 1
ATOM 3766 C C . GLN A 1 478 ? -9.156 -8.221 -13.804 1.00 66.88 478 GLN A C 1
ATOM 3768 O O . GLN A 1 478 ? -10.183 -7.612 -13.511 1.00 66.88 478 GLN A O 1
ATOM 3773 N N . LEU A 1 479 ? -7.940 -7.742 -13.531 1.00 81.31 479 LEU A N 1
ATOM 3774 C CA . LEU A 1 479 ? -7.695 -6.378 -13.070 1.00 81.31 479 LEU A CA 1
ATOM 3775 C C . LEU A 1 479 ? -8.135 -5.392 -14.173 1.00 81.31 479 LEU A C 1
ATOM 3777 O O . LEU A 1 479 ? -7.673 -5.543 -15.314 1.00 81.31 479 LEU A O 1
ATOM 3781 N N . PRO A 1 480 ? -9.025 -4.422 -13.880 1.00 82.56 480 PRO A N 1
ATOM 3782 C CA . PRO A 1 480 ? -9.373 -3.383 -14.837 1.00 82.56 480 PRO A CA 1
ATOM 3783 C C . PRO A 1 480 ? -8.148 -2.499 -15.061 1.00 82.56 480 PRO A C 1
ATOM 3785 O O . PRO A 1 480 ? -7.546 -2.021 -14.099 1.00 82.56 480 PRO A O 1
ATOM 3788 N N . VAL A 1 481 ? -7.782 -2.310 -16.326 1.00 87.19 481 VAL A N 1
ATOM 3789 C CA . VAL A 1 481 ? -6.611 -1.528 -16.727 1.00 87.19 481 VAL A CA 1
ATOM 3790 C C . VAL A 1 481 ? -7.000 -0.409 -17.686 1.00 87.19 481 VAL A C 1
ATOM 3792 O O . VAL A 1 481 ? -8.032 -0.485 -18.352 1.00 87.19 481 VAL A O 1
ATOM 3795 N N . ASP A 1 482 ? -6.186 0.639 -17.737 1.00 85.94 482 ASP A N 1
ATOM 3796 C CA . ASP A 1 482 ? -6.280 1.706 -18.722 1.00 85.94 482 ASP A CA 1
ATOM 3797 C C . ASP A 1 482 ? -5.723 1.275 -20.090 1.00 85.94 482 ASP A C 1
ATOM 3799 O O . ASP A 1 482 ? -5.277 0.147 -20.295 1.00 85.94 482 ASP A O 1
ATOM 3803 N N . LEU A 1 483 ? -5.738 2.209 -21.040 1.00 87.69 483 LEU A N 1
ATOM 3804 C CA . LEU A 1 483 ? -5.275 2.013 -22.416 1.00 87.69 483 LEU A CA 1
ATOM 3805 C C . LEU A 1 483 ? -3.766 1.736 -22.565 1.00 87.69 483 LEU A C 1
ATOM 3807 O O . LEU A 1 483 ? -3.328 1.367 -23.655 1.00 87.69 483 LEU A O 1
ATOM 3811 N N . PHE A 1 484 ? -2.976 1.925 -21.504 1.00 89.81 484 PHE A N 1
ATOM 3812 C CA . PHE A 1 484 ? -1.553 1.578 -21.448 1.00 89.81 484 PHE A CA 1
ATOM 3813 C C . PHE A 1 484 ? -1.307 0.253 -20.705 1.00 89.81 484 PHE A C 1
ATOM 3815 O O . PHE A 1 484 ? -0.166 -0.212 -20.628 1.00 89.81 484 PHE A O 1
ATOM 3822 N N . GLY A 1 485 ? -2.356 -0.349 -20.138 1.00 90.00 485 GLY A N 1
ATOM 3823 C CA . GLY A 1 485 ? -2.280 -1.575 -19.355 1.00 90.00 485 GLY A CA 1
ATOM 3824 C C . GLY A 1 485 ? -1.998 -1.360 -17.868 1.00 90.00 485 GLY A C 1
ATOM 3825 O O . GLY A 1 485 ? -1.538 -2.295 -17.208 1.00 90.00 485 GLY A O 1
ATOM 3826 N N . PHE A 1 486 ? -2.256 -0.166 -17.323 1.00 93.69 486 PHE A N 1
ATOM 3827 C CA . PHE A 1 486 ? -2.099 0.125 -15.895 1.00 93.69 486 PHE A CA 1
ATOM 3828 C C . PHE A 1 486 ? -3.409 0.024 -15.103 1.00 93.69 486 PHE A C 1
ATOM 3830 O O . PHE A 1 486 ? -4.449 0.420 -15.617 1.00 93.69 486 PHE A O 1
ATOM 3837 N N . PRO A 1 487 ? -3.386 -0.389 -13.822 1.00 95.12 487 PRO A N 1
ATOM 3838 C CA . PRO A 1 487 ? -2.214 -0.821 -13.061 1.00 95.12 487 PRO A CA 1
ATOM 3839 C C . PRO A 1 487 ? -1.630 -2.146 -13.553 1.00 95.12 487 PRO A C 1
ATOM 3841 O O . PRO A 1 487 ? -2.354 -3.050 -13.961 1.00 95.12 487 PRO A O 1
ATOM 3844 N N . LEU A 1 488 ? -0.303 -2.278 -13.460 1.00 95.88 488 LEU A N 1
ATOM 3845 C CA . LEU A 1 488 ? 0.349 -3.571 -13.661 1.00 95.88 488 LEU A CA 1
ATOM 3846 C C . LEU A 1 488 ? -0.083 -4.545 -12.559 1.00 95.88 488 LEU A C 1
ATOM 3848 O O . LEU A 1 488 ? -0.215 -4.168 -11.395 1.00 95.88 488 LEU A O 1
ATOM 3852 N N . ALA A 1 489 ? -0.244 -5.817 -12.913 1.00 94.81 489 ALA A N 1
ATOM 3853 C CA . ALA A 1 489 ? -0.764 -6.860 -12.030 1.00 94.81 489 ALA A CA 1
ATOM 3854 C C . ALA A 1 489 ? 0.268 -7.386 -10.997 1.00 94.81 489 ALA A C 1
ATOM 3856 O O . ALA A 1 489 ? 0.383 -8.594 -10.799 1.00 94.81 489 ALA A O 1
ATOM 3857 N N . ILE A 1 490 ? 1.019 -6.489 -10.340 1.00 96.50 490 ILE A N 1
ATOM 3858 C CA . ILE A 1 490 ? 2.147 -6.804 -9.434 1.00 96.50 490 ILE A CA 1
ATOM 3859 C C . ILE A 1 490 ? 1.699 -7.612 -8.209 1.00 96.50 490 ILE A C 1
ATOM 3861 O O . ILE A 1 490 ? 2.358 -8.576 -7.821 1.00 96.50 490 ILE A O 1
ATOM 3865 N N . PHE A 1 491 ? 0.567 -7.239 -7.608 1.00 95.25 491 PHE A N 1
ATOM 3866 C CA . PHE A 1 491 ? 0.030 -7.857 -6.389 1.00 95.25 491 PHE A CA 1
ATOM 3867 C C . PHE A 1 491 ? -1.191 -8.725 -6.694 1.00 95.25 491 PHE A C 1
ATOM 3869 O O . PHE A 1 491 ? -2.255 -8.579 -6.100 1.00 95.25 491 PHE A O 1
ATOM 3876 N N . THR A 1 492 ? -1.043 -9.587 -7.699 1.00 89.62 492 THR A N 1
ATOM 3877 C CA . THR A 1 492 ? -2.053 -10.566 -8.120 1.00 89.62 492 THR A CA 1
ATOM 3878 C C . THR A 1 492 ? -1.451 -11.971 -8.131 1.00 89.62 492 THR A C 1
ATOM 3880 O O . THR A 1 492 ? -0.229 -12.127 -8.009 1.00 89.62 492 THR A O 1
ATOM 3883 N N . LYS A 1 493 ? -2.295 -13.003 -8.273 1.00 86.50 493 LYS A N 1
ATOM 3884 C CA . LYS A 1 493 ? -1.877 -14.416 -8.353 1.00 86.50 493 LYS A CA 1
ATOM 3885 C C . LYS A 1 493 ? -0.891 -14.788 -7.236 1.00 86.50 493 LYS A C 1
ATOM 3887 O O . LYS A 1 493 ? 0.267 -15.140 -7.483 1.00 86.50 493 LYS A O 1
ATOM 3892 N N . ASN A 1 494 ? -1.356 -14.635 -5.996 1.00 88.19 494 ASN A N 1
ATOM 3893 C CA . ASN A 1 494 ? -0.619 -14.924 -4.761 1.00 88.19 494 ASN A CA 1
ATOM 3894 C C . ASN A 1 494 ? 0.677 -14.112 -4.548 1.00 88.19 494 ASN A C 1
ATOM 3896 O O . ASN A 1 494 ? 1.589 -14.563 -3.851 1.00 88.19 494 ASN A O 1
ATOM 3900 N N . SER A 1 495 ? 0.756 -12.915 -5.137 1.00 93.75 495 SER A N 1
ATOM 3901 C CA . SER A 1 495 ? 1.739 -11.888 -4.780 1.00 93.75 495 SER A CA 1
ATOM 3902 C C . SER A 1 495 ? 1.139 -10.941 -3.745 1.00 93.75 495 SER A C 1
ATOM 3904 O O . SER A 1 495 ? 0.206 -10.198 -4.051 1.00 93.75 495 SER A O 1
ATOM 3906 N N . LEU A 1 496 ? 1.638 -10.992 -2.511 1.00 95.62 496 LEU A N 1
ATOM 3907 C CA . LEU A 1 496 ? 1.044 -10.265 -1.388 1.00 95.62 496 LEU A CA 1
ATOM 3908 C C . LEU A 1 496 ? 1.567 -8.834 -1.268 1.00 95.62 496 LEU A C 1
ATOM 3910 O O . LEU A 1 496 ? 2.752 -8.571 -1.476 1.00 95.62 496 LEU A O 1
ATOM 3914 N N . PHE A 1 497 ? 0.709 -7.931 -0.797 1.00 97.81 497 PHE A N 1
ATOM 3915 C CA . PHE A 1 497 ? 1.136 -6.635 -0.279 1.00 97.81 497 PHE A CA 1
ATOM 3916 C C . PHE A 1 497 ? 0.421 -6.300 1.027 1.00 97.81 497 PHE A C 1
ATOM 3918 O O . PHE A 1 497 ? -0.806 -6.178 1.071 1.00 97.81 497 PHE A O 1
ATOM 3925 N N . HIS A 1 498 ? 1.211 -6.115 2.085 1.00 97.25 498 HIS A N 1
ATOM 3926 C CA . HIS A 1 498 ? 0.741 -5.707 3.407 1.00 97.25 498 HIS A CA 1
ATOM 3927 C C . HIS A 1 498 ? 1.569 -4.508 3.893 1.00 97.25 498 HIS A C 1
ATOM 3929 O O . HIS A 1 498 ? 2.737 -4.697 4.241 1.00 97.25 498 HIS A O 1
ATOM 3935 N N . PRO A 1 499 ? 0.996 -3.285 3.965 1.00 97.75 499 PRO A N 1
ATOM 3936 C CA . PRO A 1 499 ? 1.726 -2.122 4.476 1.00 97.75 499 PRO A CA 1
ATOM 3937 C C . PRO A 1 499 ? 2.262 -2.353 5.896 1.00 97.75 499 PRO A C 1
ATOM 3939 O O . PRO A 1 499 ? 3.363 -1.912 6.217 1.00 97.75 499 PRO A O 1
ATOM 3942 N N . TYR A 1 500 ? 1.521 -3.121 6.700 1.00 98.00 500 TYR A N 1
ATOM 3943 C CA . TYR A 1 500 ? 1.978 -3.716 7.946 1.00 98.00 500 TYR A CA 1
ATOM 3944 C C . TYR A 1 500 ? 1.541 -5.181 8.060 1.00 98.00 500 TYR A C 1
ATOM 3946 O O . TYR A 1 500 ? 0.394 -5.523 7.751 1.00 98.00 500 TYR A O 1
ATOM 3954 N N . LEU A 1 501 ? 2.444 -6.028 8.556 1.00 96.06 501 LEU A N 1
ATOM 3955 C CA . LEU A 1 501 ? 2.203 -7.418 8.916 1.00 96.06 501 LEU A CA 1
ATOM 3956 C C . LEU A 1 501 ? 2.686 -7.680 10.352 1.00 96.06 501 LEU A C 1
ATOM 3958 O O . LEU A 1 501 ? 3.835 -7.404 10.702 1.00 96.06 501 LEU A O 1
ATOM 3962 N N . SER A 1 502 ? 1.804 -8.239 11.182 1.00 94.81 502 SER A N 1
ATOM 3963 C CA . SER A 1 502 ? 2.128 -8.590 12.572 1.00 94.81 502 SER A CA 1
ATOM 3964 C C . SER A 1 502 ? 3.035 -9.819 12.651 1.00 94.81 502 SER A C 1
ATOM 3966 O O . SER A 1 502 ? 3.049 -10.653 11.741 1.00 94.81 502 SER A O 1
ATOM 3968 N N . LEU A 1 503 ? 3.759 -10.001 13.758 1.00 93.62 503 LEU A N 1
ATOM 3969 C CA . LEU A 1 503 ? 4.572 -11.202 13.982 1.00 93.62 503 LEU A CA 1
ATOM 3970 C C . LEU A 1 503 ? 3.752 -12.501 13.898 1.00 93.62 503 LEU A C 1
ATOM 3972 O O . LEU A 1 503 ? 4.264 -13.521 13.439 1.00 93.62 503 LEU A O 1
ATOM 3976 N N . GLN A 1 504 ? 2.478 -12.474 14.300 1.00 91.75 504 GLN A N 1
ATOM 3977 C CA . GLN A 1 504 ? 1.619 -13.663 14.283 1.00 91.75 504 GLN A CA 1
ATOM 3978 C C . GLN A 1 504 ? 1.390 -14.235 12.879 1.00 91.75 504 GLN A C 1
ATOM 3980 O O . GLN A 1 504 ? 1.074 -15.414 12.740 1.00 91.75 504 GLN A O 1
ATOM 3985 N N . GLN A 1 505 ? 1.588 -13.423 11.841 1.00 91.44 505 GLN A N 1
ATOM 3986 C CA . GLN A 1 505 ? 1.430 -13.822 10.445 1.00 91.44 505 GLN A CA 1
ATOM 3987 C C . GLN A 1 505 ? 2.758 -14.165 9.760 1.00 91.44 505 GLN A C 1
ATOM 3989 O O . GLN A 1 505 ? 2.777 -14.399 8.557 1.00 91.44 505 GLN A O 1
ATOM 3994 N N . MET A 1 506 ? 3.870 -14.262 10.492 1.00 92.38 506 MET A N 1
ATOM 3995 C CA . MET A 1 506 ? 5.171 -14.601 9.903 1.00 92.38 506 MET A CA 1
ATOM 3996 C C . MET A 1 506 ? 5.175 -15.974 9.205 1.00 92.38 506 MET A C 1
ATOM 3998 O O . MET A 1 506 ? 5.875 -16.159 8.211 1.00 92.38 506 MET A O 1
ATOM 4002 N N . GLU A 1 507 ? 4.374 -16.933 9.682 1.00 89.94 507 GLU A N 1
ATOM 4003 C CA . GLU A 1 507 ? 4.234 -18.249 9.039 1.00 89.94 507 GLU A CA 1
ATOM 4004 C C . GLU A 1 507 ? 3.525 -18.183 7.677 1.00 89.94 507 GLU A C 1
ATOM 4006 O O . GLU A 1 507 ? 3.849 -18.977 6.795 1.00 89.94 507 GLU A O 1
ATOM 4011 N N . LEU A 1 508 ? 2.640 -17.201 7.448 1.00 89.75 508 LEU A N 1
ATOM 4012 C CA . LEU A 1 508 ? 1.997 -16.994 6.141 1.00 89.75 508 LEU A CA 1
ATOM 4013 C C . LEU A 1 508 ? 3.048 -16.821 5.040 1.00 89.75 508 LEU A C 1
ATOM 4015 O O . LEU A 1 508 ? 2.930 -17.409 3.969 1.00 89.75 508 LEU A O 1
ATOM 4019 N N . LEU A 1 509 ? 4.113 -16.069 5.328 1.00 92.38 509 LEU A N 1
ATOM 4020 C CA . LEU A 1 509 ? 5.185 -15.770 4.374 1.00 92.38 509 LEU A CA 1
ATOM 4021 C C . LEU A 1 509 ? 6.019 -17.000 3.982 1.00 92.38 509 LEU A C 1
ATOM 4023 O O . LEU A 1 509 ? 6.714 -16.979 2.964 1.00 92.38 509 LEU A O 1
ATOM 4027 N N . LYS A 1 510 ? 5.956 -18.071 4.782 1.00 91.00 510 LYS A N 1
ATOM 4028 C CA . LYS A 1 510 ? 6.661 -19.336 4.529 1.00 91.00 510 LYS A CA 1
ATOM 4029 C C . LYS A 1 510 ? 5.835 -20.320 3.702 1.00 91.00 510 LYS A C 1
ATOM 4031 O O . LYS A 1 510 ? 6.378 -21.334 3.270 1.00 91.00 510 LYS A O 1
ATOM 4036 N N . SER A 1 511 ? 4.548 -20.045 3.486 1.00 88.75 511 SER A N 1
ATOM 4037 C CA . SER A 1 511 ? 3.666 -20.910 2.702 1.00 88.75 511 SER A CA 1
ATOM 4038 C C . SER A 1 511 ? 4.175 -21.067 1.267 1.00 88.75 511 SER A C 1
ATOM 4040 O O . SER A 1 511 ? 4.545 -20.088 0.619 1.00 88.75 511 SER A O 1
ATOM 4042 N N . SER A 1 512 ? 4.129 -22.295 0.741 1.00 85.94 512 SER A N 1
ATOM 4043 C CA . SER A 1 512 ? 4.454 -22.604 -0.660 1.00 85.94 512 SER A CA 1
ATOM 4044 C C . SER A 1 512 ? 3.516 -21.923 -1.656 1.00 85.94 512 SER A C 1
ATOM 4046 O O . SER A 1 512 ? 3.865 -21.759 -2.820 1.00 85.94 512 SER A O 1
ATOM 4048 N N . HIS A 1 513 ? 2.337 -21.511 -1.198 1.00 84.19 513 HIS A N 1
ATOM 4049 C CA . HIS A 1 513 ? 1.356 -20.825 -2.024 1.00 84.19 513 HIS A CA 1
ATOM 4050 C C . HIS A 1 513 ? 1.606 -19.320 -2.128 1.00 84.19 513 HIS A C 1
ATOM 4052 O O . HIS A 1 513 ? 1.032 -18.676 -3.001 1.00 84.19 513 HIS A O 1
ATOM 4058 N N . VAL A 1 514 ? 2.451 -18.747 -1.263 1.00 90.75 514 VAL A N 1
ATOM 4059 C CA . VAL A 1 514 ? 2.874 -17.348 -1.373 1.00 90.75 514 VAL A CA 1
ATOM 4060 C C . VAL A 1 514 ? 4.054 -17.281 -2.334 1.00 90.75 514 VAL A C 1
ATOM 4062 O O . VAL A 1 514 ? 5.201 -17.579 -1.982 1.00 90.75 514 VAL A O 1
ATOM 4065 N N . ARG A 1 515 ? 3.748 -16.882 -3.568 1.00 93.38 515 ARG A N 1
ATOM 4066 C CA . ARG A 1 515 ? 4.711 -16.768 -4.666 1.00 93.38 515 ARG A CA 1
ATOM 4067 C C . ARG A 1 515 ? 5.719 -15.653 -4.401 1.00 93.38 515 ARG A C 1
ATOM 4069 O O . ARG A 1 515 ? 6.923 -15.862 -4.503 1.00 93.38 515 ARG A O 1
ATOM 4076 N N . SER A 1 516 ? 5.212 -14.487 -4.024 1.00 96.19 516 SER A N 1
ATOM 4077 C CA . SER A 1 516 ? 5.985 -13.274 -3.769 1.00 96.19 516 SER A CA 1
ATOM 4078 C C . SER A 1 516 ? 5.268 -12.406 -2.747 1.00 96.19 516 SER A C 1
ATOM 4080 O O . SER A 1 516 ? 4.074 -12.585 -2.499 1.00 96.19 516 SER A O 1
ATOM 4082 N N . PHE A 1 517 ? 5.982 -11.475 -2.119 1.00 97.81 517 PHE A N 1
ATOM 4083 C CA . PHE A 1 517 ? 5.352 -10.545 -1.191 1.00 97.81 517 PHE A CA 1
ATOM 4084 C C . PHE A 1 517 ? 6.170 -9.277 -1.001 1.00 97.81 517 PHE A C 1
ATOM 4086 O O . PHE A 1 517 ? 7.395 -9.294 -1.080 1.00 97.81 517 PHE A O 1
ATOM 4093 N N . VAL A 1 518 ? 5.484 -8.198 -0.646 1.00 98.62 518 VAL A N 1
ATOM 4094 C CA . VAL A 1 518 ? 6.086 -6.967 -0.138 1.00 98.62 518 VAL A CA 1
ATOM 4095 C C . VAL A 1 518 ? 5.372 -6.608 1.156 1.00 98.62 518 VAL A C 1
ATOM 4097 O O . VAL A 1 518 ? 4.171 -6.325 1.152 1.00 98.62 518 VAL A O 1
ATOM 4100 N N . VAL A 1 519 ? 6.090 -6.661 2.276 1.00 98.31 519 VAL A N 1
ATOM 4101 C CA . VAL A 1 519 ? 5.487 -6.472 3.603 1.00 98.31 519 VAL A CA 1
ATOM 4102 C C . VAL A 1 519 ? 6.283 -5.510 4.468 1.00 98.31 519 VAL A C 1
ATOM 4104 O O . VAL A 1 519 ? 7.513 -5.511 4.441 1.00 98.31 519 VAL A O 1
ATOM 4107 N N . GLY A 1 520 ? 5.576 -4.698 5.249 1.00 98.19 520 GLY A N 1
ATOM 4108 C CA . GLY A 1 520 ? 6.159 -3.873 6.302 1.00 98.19 520 GLY A CA 1
ATOM 4109 C C . GLY A 1 520 ? 6.083 -4.569 7.657 1.00 98.19 520 GLY A C 1
ATOM 4110 O O . GLY A 1 520 ? 5.044 -5.127 8.001 1.00 98.19 520 GLY A O 1
ATOM 4111 N N . ALA A 1 521 ? 7.152 -4.531 8.450 1.00 97.25 521 ALA A N 1
ATOM 4112 C CA . ALA A 1 521 ? 7.169 -5.135 9.779 1.00 97.25 521 ALA A CA 1
ATOM 4113 C C . ALA A 1 521 ? 8.025 -4.341 10.775 1.00 97.25 521 ALA A C 1
ATOM 4115 O O . ALA A 1 521 ? 9.115 -3.882 10.450 1.00 97.25 521 ALA A O 1
ATOM 4116 N N . SER A 1 522 ? 7.553 -4.223 12.017 1.00 95.62 522 SER A N 1
ATOM 4117 C CA . SER A 1 522 ? 8.286 -3.556 13.107 1.00 95.62 522 SER A CA 1
ATOM 4118 C C . SER A 1 522 ? 9.030 -4.521 14.028 1.00 95.62 522 SER A C 1
ATOM 4120 O O . SER A 1 522 ? 9.904 -4.118 14.793 1.00 95.62 522 SER A O 1
ATOM 4122 N N . ASN A 1 523 ? 8.666 -5.805 14.008 1.00 94.69 523 ASN A N 1
ATOM 4123 C CA . ASN A 1 523 ? 9.245 -6.779 14.918 1.00 94.69 523 ASN A CA 1
ATOM 4124 C C . ASN A 1 523 ? 10.618 -7.250 14.413 1.00 94.69 523 ASN A C 1
ATOM 4126 O O . ASN A 1 523 ? 10.735 -7.804 13.319 1.00 94.69 523 ASN A O 1
ATOM 4130 N N . TYR A 1 524 ? 11.643 -7.120 15.257 1.00 91.88 524 TYR A N 1
ATOM 4131 C CA . TYR A 1 524 ? 13.023 -7.498 14.935 1.00 91.88 524 TYR A CA 1
ATOM 4132 C C . TYR A 1 524 ? 13.195 -8.972 14.515 1.00 91.88 524 TYR A C 1
ATOM 4134 O O . TYR A 1 524 ? 14.161 -9.317 13.831 1.00 91.88 524 TYR A O 1
ATOM 4142 N N . LEU A 1 525 ? 12.268 -9.866 14.878 1.00 93.25 525 LEU A N 1
ATOM 4143 C CA . LEU A 1 525 ? 12.316 -11.268 14.449 1.00 93.25 525 LEU A CA 1
ATOM 4144 C C . LEU A 1 525 ? 12.287 -11.430 12.924 1.00 93.25 525 LEU A C 1
ATOM 4146 O O . LEU A 1 525 ? 12.936 -12.348 12.420 1.00 93.25 525 LEU A O 1
ATOM 4150 N N . TYR A 1 526 ? 11.655 -10.505 12.197 1.00 93.56 526 TYR A N 1
ATOM 4151 C CA . TYR A 1 526 ? 11.692 -10.485 10.734 1.00 93.56 526 TYR A CA 1
ATOM 4152 C C . TYR A 1 526 ? 13.108 -10.262 10.181 1.00 93.56 526 TYR A C 1
ATOM 4154 O O . TYR A 1 526 ? 13.453 -10.855 9.165 1.00 93.56 526 TYR A O 1
ATOM 4162 N N . LYS A 1 527 ? 13.968 -9.496 10.875 1.00 90.50 527 LYS A N 1
ATOM 4163 C CA . LYS A 1 527 ? 15.394 -9.356 10.512 1.00 90.50 527 LYS A CA 1
ATOM 4164 C C . LYS A 1 527 ? 16.208 -10.599 10.863 1.00 90.50 527 LYS A C 1
ATOM 4166 O O . LYS A 1 527 ? 17.186 -10.924 10.197 1.00 90.50 527 LYS A O 1
ATOM 4171 N N . ARG A 1 528 ? 15.853 -11.276 11.958 1.00 89.06 528 ARG A N 1
ATOM 4172 C CA . ARG A 1 528 ? 16.623 -12.415 12.480 1.00 89.06 528 ARG A CA 1
ATOM 4173 C C . ARG A 1 528 ? 16.390 -13.696 11.679 1.00 89.06 528 ARG A C 1
ATOM 4175 O O . ARG A 1 528 ? 17.276 -14.554 11.635 1.00 89.06 528 ARG A O 1
ATOM 4182 N N . GLN A 1 529 ? 15.207 -13.864 11.096 1.00 87.62 529 GLN A N 1
ATOM 4183 C CA . GLN A 1 529 ? 14.857 -15.093 10.402 1.00 87.62 529 GLN A CA 1
ATOM 4184 C C . GLN A 1 529 ? 15.499 -15.164 9.007 1.00 87.62 529 GLN A C 1
ATOM 4186 O O . GLN A 1 529 ? 14.996 -14.611 8.033 1.00 87.62 529 GLN A O 1
ATOM 4191 N N . LYS A 1 530 ? 16.588 -15.932 8.898 1.00 84.12 530 LYS A N 1
ATOM 4192 C CA . LYS A 1 530 ? 17.244 -16.214 7.614 1.00 84.12 530 LYS A CA 1
ATOM 4193 C C . LYS A 1 530 ? 16.321 -16.986 6.666 1.00 84.12 530 LYS A C 1
ATOM 4195 O O . LYS A 1 530 ? 15.610 -17.890 7.099 1.00 84.12 530 LYS A O 1
ATOM 4200 N N . GLY A 1 531 ? 16.389 -16.658 5.376 1.00 86.50 531 GLY A N 1
ATOM 4201 C CA . GLY A 1 531 ? 15.648 -17.351 4.316 1.00 86.50 531 GLY A CA 1
ATOM 4202 C C . GLY A 1 531 ? 14.152 -17.034 4.266 1.00 86.50 531 GLY A C 1
ATOM 4203 O O . GLY A 1 531 ? 13.423 -17.711 3.549 1.00 86.50 531 GLY A O 1
ATOM 4204 N N . LEU A 1 532 ? 13.681 -16.041 5.029 1.00 90.88 532 LEU A N 1
ATOM 4205 C CA . LEU A 1 532 ? 12.288 -15.594 4.964 1.00 90.88 532 LEU A CA 1
ATOM 4206 C C . LEU A 1 532 ? 12.021 -14.721 3.726 1.00 90.88 532 LEU A C 1
ATOM 4208 O O . LEU A 1 532 ? 10.951 -14.817 3.132 1.00 90.88 532 LEU A O 1
ATOM 4212 N N . SER A 1 533 ? 12.993 -13.891 3.342 1.00 95.38 533 SER A N 1
ATOM 4213 C CA . SER A 1 533 ? 12.911 -12.940 2.232 1.00 95.38 533 SER A CA 1
ATOM 4214 C C . SER A 1 533 ? 14.163 -12.978 1.361 1.00 95.38 533 SER A C 1
ATOM 4216 O O . SER A 1 533 ? 15.254 -13.277 1.849 1.00 95.38 533 SER A O 1
ATOM 4218 N N . ASP A 1 534 ? 14.006 -12.604 0.095 1.00 96.25 534 ASP A N 1
ATOM 4219 C CA . ASP A 1 534 ? 15.107 -12.414 -0.855 1.00 96.25 534 ASP A CA 1
ATOM 4220 C C . ASP A 1 534 ? 15.828 -11.081 -0.595 1.00 96.25 534 ASP A C 1
ATOM 4222 O O . ASP A 1 534 ? 17.045 -10.969 -0.774 1.00 96.25 534 ASP A O 1
ATOM 4226 N N . VAL A 1 535 ? 15.062 -10.073 -0.154 1.00 97.81 535 VAL A N 1
ATOM 4227 C CA . VAL A 1 535 ? 15.539 -8.714 0.124 1.00 97.81 535 VAL A CA 1
ATOM 4228 C C . VAL A 1 535 ? 14.989 -8.204 1.454 1.00 97.81 535 VAL A C 1
ATOM 4230 O O . VAL A 1 535 ? 13.783 -8.274 1.708 1.00 97.81 535 VAL A O 1
ATOM 4233 N N . LEU A 1 536 ? 15.872 -7.636 2.274 1.00 97.62 536 LEU A N 1
ATOM 4234 C CA . LEU A 1 536 ? 15.529 -6.910 3.494 1.00 97.62 536 LEU A CA 1
ATOM 4235 C C . LEU A 1 536 ? 15.887 -5.430 3.324 1.00 97.62 536 LEU A C 1
ATOM 4237 O O . LEU A 1 536 ? 17.046 -5.075 3.114 1.00 97.62 536 LEU A O 1
ATOM 4241 N N . VAL A 1 537 ? 14.892 -4.556 3.430 1.00 97.81 537 V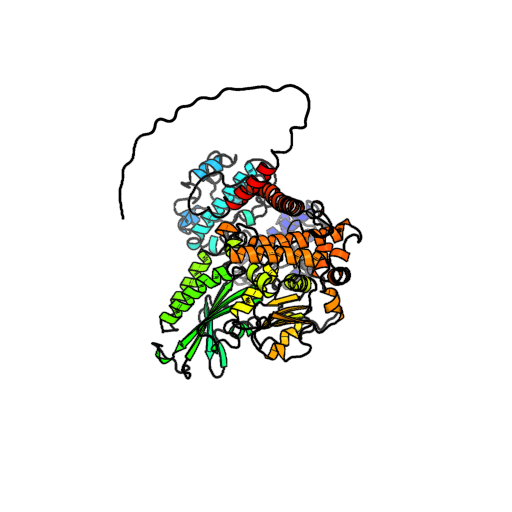AL A N 1
ATOM 4242 C CA . VAL A 1 537 ? 15.074 -3.104 3.413 1.00 97.81 537 VAL A CA 1
ATOM 4243 C C . VAL A 1 537 ? 14.923 -2.580 4.832 1.00 97.81 537 VAL A C 1
ATOM 4245 O O . VAL A 1 537 ? 13.833 -2.608 5.402 1.00 97.81 537 VAL A O 1
ATOM 4248 N N . ASP A 1 538 ? 16.009 -2.083 5.408 1.00 96.38 538 ASP A N 1
ATOM 4249 C CA . ASP A 1 538 ? 15.972 -1.413 6.703 1.00 96.38 538 ASP A CA 1
ATOM 4250 C C . ASP A 1 538 ? 15.687 0.076 6.490 1.00 96.38 538 ASP A C 1
ATOM 4252 O O . ASP A 1 538 ? 16.470 0.802 5.872 1.00 96.38 538 ASP A O 1
ATOM 4256 N N . LEU A 1 539 ? 14.536 0.530 6.978 1.00 95.88 539 LEU A N 1
ATOM 4257 C CA . LEU A 1 539 ? 14.092 1.909 6.848 1.00 95.88 539 LEU A CA 1
ATOM 4258 C C . LEU A 1 539 ? 14.808 2.854 7.819 1.00 95.88 539 LEU A C 1
ATOM 4260 O O . LEU A 1 539 ? 14.822 4.054 7.562 1.00 95.88 539 LEU A O 1
ATOM 4264 N N . GLU A 1 540 ? 15.399 2.381 8.909 1.00 92.00 540 GLU A N 1
ATOM 4265 C CA . GLU A 1 540 ? 16.136 3.246 9.836 1.00 92.00 540 GLU A CA 1
ATOM 4266 C C . GLU A 1 540 ? 17.518 3.572 9.270 1.00 92.00 540 GLU A C 1
ATOM 4268 O O . GLU A 1 540 ? 17.882 4.741 9.142 1.00 92.00 540 GLU A O 1
ATOM 4273 N N . SER A 1 541 ? 18.263 2.552 8.836 1.00 93.88 541 SER A N 1
ATOM 4274 C CA . SER A 1 541 ? 19.580 2.734 8.206 1.00 93.88 541 SER A CA 1
ATOM 4275 C C . SER A 1 541 ? 19.505 3.051 6.712 1.00 93.88 541 SER A C 1
ATOM 4277 O O . SER A 1 541 ? 20.525 3.364 6.095 1.00 93.88 541 SER A O 1
ATOM 4279 N N . SER A 1 542 ? 18.317 2.975 6.106 1.00 95.12 542 SER A N 1
ATOM 4280 C CA . SER A 1 542 ? 18.120 3.093 4.655 1.00 95.12 542 SER A CA 1
ATOM 4281 C C . SER A 1 542 ? 19.004 2.105 3.878 1.00 95.12 542 SER A C 1
ATOM 4283 O O . SER A 1 542 ? 19.564 2.444 2.832 1.00 95.12 542 SER A O 1
ATOM 4285 N N . THR A 1 543 ? 19.200 0.892 4.398 1.00 94.94 543 THR A N 1
ATOM 4286 C CA . THR A 1 543 ? 20.004 -0.159 3.752 1.00 94.94 543 THR A CA 1
ATOM 4287 C C . THR A 1 543 ? 19.110 -1.126 2.989 1.00 94.94 543 THR A C 1
ATOM 4289 O O . THR A 1 543 ? 17.981 -1.392 3.387 1.00 94.94 543 THR A O 1
ATOM 4292 N N . ILE A 1 544 ? 19.616 -1.630 1.863 1.00 96.88 544 ILE A N 1
ATOM 4293 C CA . ILE A 1 544 ? 18.952 -2.650 1.048 1.00 96.88 544 ILE A CA 1
ATOM 4294 C C . ILE A 1 544 ? 19.890 -3.851 1.050 1.00 96.88 544 ILE A C 1
ATOM 4296 O O . ILE A 1 544 ? 20.964 -3.799 0.452 1.00 96.88 544 ILE A O 1
ATOM 4300 N N . GLU A 1 545 ? 19.514 -4.892 1.776 1.00 95.62 545 GLU A N 1
ATOM 4301 C CA . GLU A 1 545 ? 20.267 -6.134 1.888 1.00 95.62 545 GLU A CA 1
ATOM 4302 C C . GLU A 1 545 ? 19.685 -7.145 0.902 1.00 95.62 545 GLU A C 1
ATOM 4304 O O . GLU A 1 545 ? 18.554 -7.601 1.060 1.00 95.62 545 GLU A O 1
ATOM 4309 N N . ILE A 1 546 ? 20.457 -7.468 -0.135 1.00 96.19 546 ILE A N 1
ATOM 4310 C CA . ILE A 1 546 ? 20.103 -8.459 -1.152 1.00 96.19 546 ILE A CA 1
ATOM 4311 C C . ILE A 1 546 ? 20.970 -9.689 -0.903 1.00 96.19 546 ILE A C 1
ATOM 4313 O O . ILE A 1 546 ? 22.197 -9.590 -0.877 1.00 96.19 546 ILE A O 1
ATOM 4317 N N . HIS A 1 547 ? 20.342 -10.844 -0.689 1.00 88.12 547 HIS A N 1
ATOM 4318 C CA . HIS A 1 547 ? 21.080 -12.079 -0.410 1.00 88.12 547 HIS A CA 1
ATOM 4319 C C . HIS A 1 547 ? 21.534 -12.809 -1.678 1.00 88.12 547 HIS A C 1
ATOM 4321 O O . HIS A 1 547 ? 22.535 -13.521 -1.641 1.00 88.12 547 HIS A O 1
ATOM 4327 N N . ASP A 1 548 ? 20.813 -12.622 -2.783 1.00 93.19 548 ASP A N 1
ATOM 4328 C CA . ASP A 1 548 ? 21.084 -13.257 -4.068 1.00 93.19 548 ASP A CA 1
ATOM 4329 C C . ASP A 1 548 ? 21.997 -12.375 -4.957 1.00 93.19 548 ASP A C 1
ATOM 4331 O O . ASP A 1 548 ? 21.619 -11.250 -5.319 1.00 93.19 548 ASP A O 1
ATOM 4335 N N . PRO A 1 549 ? 23.203 -12.851 -5.328 1.00 95.62 549 PRO A N 1
ATOM 4336 C CA . PRO A 1 549 ? 24.085 -12.139 -6.250 1.00 95.62 549 PRO A CA 1
ATOM 4337 C C . PRO A 1 549 ? 23.458 -11.897 -7.627 1.00 95.62 549 PRO A C 1
ATOM 4339 O O . PRO A 1 549 ? 23.707 -10.849 -8.223 1.00 95.62 549 PRO A O 1
ATOM 4342 N N . GLU A 1 550 ? 22.631 -12.820 -8.125 1.00 97.19 550 GLU A N 1
ATOM 4343 C CA . GLU A 1 550 ? 21.969 -12.669 -9.424 1.00 97.19 550 GLU A CA 1
ATOM 4344 C C . GLU A 1 550 ? 20.965 -11.512 -9.377 1.00 97.19 550 GLU A C 1
ATOM 4346 O O . GLU A 1 550 ? 21.002 -10.614 -10.220 1.00 97.19 550 GLU A O 1
ATOM 4351 N N . LEU A 1 551 ? 20.138 -11.457 -8.329 1.00 97.81 551 LEU A N 1
ATOM 4352 C CA . LEU A 1 551 ? 19.229 -10.336 -8.085 1.00 97.81 551 LEU A CA 1
ATOM 4353 C C . LEU A 1 551 ? 19.970 -8.999 -7.923 1.00 97.81 551 LEU A C 1
ATOM 4355 O O . LEU A 1 551 ? 19.487 -7.963 -8.378 1.00 97.81 551 LEU A O 1
ATOM 4359 N N . THR A 1 552 ? 21.156 -9.006 -7.312 1.00 97.88 552 THR A N 1
ATOM 4360 C CA . THR A 1 552 ? 21.996 -7.800 -7.197 1.00 97.88 552 THR A CA 1
ATOM 4361 C C . THR A 1 552 ? 22.387 -7.270 -8.575 1.00 97.88 552 THR A C 1
ATOM 4363 O O . THR A 1 552 ? 22.333 -6.064 -8.823 1.00 97.88 552 THR A O 1
ATOM 4366 N N . GLU A 1 553 ? 22.728 -8.164 -9.499 1.00 97.81 553 GLU A N 1
ATOM 4367 C CA . GLU A 1 553 ? 23.069 -7.797 -10.867 1.00 97.81 553 GLU A CA 1
ATOM 4368 C C . GLU A 1 553 ? 21.843 -7.330 -11.666 1.00 97.81 553 GLU A C 1
ATOM 4370 O O . GLU A 1 553 ? 21.906 -6.307 -12.358 1.00 97.81 553 GLU A O 1
ATOM 4375 N N . GLN A 1 554 ? 20.705 -8.013 -11.498 1.00 98.38 554 GLN A N 1
ATOM 4376 C CA . GLN A 1 554 ? 19.407 -7.630 -12.068 1.00 98.38 554 GLN A CA 1
ATOM 4377 C C . GLN A 1 554 ? 18.929 -6.254 -11.577 1.00 98.38 554 GLN A C 1
ATOM 4379 O O . GLN A 1 554 ? 18.160 -5.600 -12.268 1.00 98.38 554 GLN A O 1
ATOM 4384 N N . LEU A 1 555 ? 19.366 -5.784 -10.407 1.00 98.12 555 LEU A N 1
ATOM 4385 C CA . LEU A 1 555 ? 18.983 -4.477 -9.853 1.00 98.12 555 LEU A CA 1
ATOM 4386 C C . LEU A 1 555 ? 20.045 -3.388 -10.029 1.00 98.12 555 LEU A C 1
ATOM 4388 O O . LEU A 1 555 ? 19.831 -2.248 -9.607 1.00 98.12 555 LEU A O 1
ATOM 4392 N N . SER A 1 556 ? 21.173 -3.706 -10.664 1.00 97.94 556 SER A N 1
ATOM 4393 C CA . SER A 1 556 ? 22.183 -2.702 -10.991 1.00 97.94 556 SER A CA 1
ATOM 4394 C C . SER A 1 556 ? 21.622 -1.656 -11.965 1.00 97.94 556 SER A C 1
ATOM 4396 O O . SER A 1 556 ? 20.856 -1.969 -12.882 1.00 97.94 556 SER A O 1
ATOM 4398 N N . LEU A 1 557 ? 21.966 -0.387 -11.730 1.00 98.19 557 LEU A N 1
ATOM 4399 C CA . LEU A 1 557 ? 21.478 0.740 -12.523 1.00 98.19 557 LEU A CA 1
ATOM 4400 C C . LEU A 1 557 ? 22.405 0.988 -13.713 1.00 98.19 557 LEU A C 1
ATOM 4402 O O . LEU A 1 557 ? 23.624 1.075 -13.550 1.00 98.19 557 LEU A O 1
ATOM 4406 N N . SER A 1 558 ? 21.826 1.136 -14.902 1.00 97.50 558 SER A N 1
ATOM 4407 C CA . SER A 1 558 ? 22.557 1.556 -16.096 1.00 97.50 558 SER A CA 1
ATOM 4408 C C . SER A 1 558 ? 23.026 3.017 -15.985 1.00 97.50 558 SER A C 1
ATOM 4410 O O . SER A 1 558 ? 22.593 3.779 -15.120 1.00 97.50 558 SER A O 1
ATOM 4412 N N . THR A 1 559 ? 23.861 3.477 -16.919 1.00 96.25 559 THR A N 1
ATOM 4413 C CA . THR A 1 559 ? 24.207 4.907 -17.003 1.00 96.25 559 THR A CA 1
ATOM 4414 C C . THR A 1 559 ? 22.981 5.793 -17.245 1.00 96.25 559 THR A C 1
ATOM 4416 O O . THR A 1 559 ? 22.912 6.901 -16.715 1.00 96.25 559 THR A O 1
ATOM 4419 N N . ALA A 1 560 ? 22.010 5.329 -18.035 1.00 96.12 560 ALA A N 1
ATOM 4420 C CA . ALA A 1 560 ? 20.792 6.088 -18.301 1.00 96.12 560 ALA A CA 1
ATOM 4421 C C . ALA A 1 560 ? 19.881 6.133 -17.059 1.00 96.12 560 ALA A C 1
ATOM 4423 O O . ALA A 1 560 ? 19.337 7.192 -16.746 1.00 96.12 560 ALA A O 1
ATOM 4424 N N . ASP A 1 561 ? 19.796 5.029 -16.311 1.00 97.94 561 ASP A N 1
ATOM 4425 C CA . ASP A 1 561 ? 19.093 4.948 -15.026 1.00 97.94 561 ASP A CA 1
ATOM 4426 C C . ASP A 1 561 ? 19.692 5.914 -13.991 1.00 97.94 561 ASP A C 1
ATOM 4428 O O . ASP A 1 561 ? 18.960 6.623 -13.300 1.00 97.94 561 ASP A O 1
ATOM 4432 N N . LEU A 1 562 ? 21.027 5.968 -13.894 1.00 97.50 562 LEU A N 1
ATOM 4433 C CA . LEU A 1 562 ? 21.728 6.878 -12.983 1.00 97.50 562 LEU A CA 1
ATOM 4434 C C . LEU A 1 562 ? 21.408 8.340 -13.307 1.00 97.50 562 LEU A C 1
ATOM 4436 O O . LEU A 1 562 ? 21.043 9.085 -12.405 1.00 97.50 562 LEU A O 1
ATOM 4440 N N . ARG A 1 563 ? 21.421 8.720 -14.591 1.00 96.00 563 ARG A N 1
ATOM 4441 C CA . ARG A 1 563 ? 21.040 10.075 -15.029 1.00 96.00 563 ARG A CA 1
ATOM 4442 C C . ARG A 1 563 ? 19.592 10.423 -14.702 1.00 96.00 563 ARG A C 1
ATOM 4444 O O . ARG A 1 563 ? 19.318 11.553 -14.311 1.00 96.00 563 ARG A O 1
ATOM 4451 N N . PHE A 1 564 ? 18.669 9.474 -14.861 1.00 96.69 564 PHE A N 1
ATOM 4452 C CA . PHE A 1 564 ? 17.280 9.667 -14.443 1.00 96.69 564 PHE A CA 1
ATOM 4453 C C . PHE A 1 564 ? 17.196 9.918 -12.935 1.00 96.69 564 PHE A C 1
ATOM 4455 O O . PHE A 1 564 ? 16.535 10.857 -12.497 1.00 96.69 564 PHE A O 1
ATOM 4462 N N . ALA A 1 565 ? 17.900 9.119 -12.132 1.00 97.88 565 ALA A N 1
ATOM 4463 C CA . ALA A 1 565 ? 17.900 9.296 -10.689 1.00 97.88 565 ALA A CA 1
ATOM 4464 C C . ALA A 1 565 ? 18.561 10.616 -10.253 1.00 97.88 565 ALA A C 1
ATOM 4466 O O . ALA A 1 565 ? 18.023 11.287 -9.376 1.00 97.88 565 ALA A O 1
ATOM 4467 N N . ASP A 1 566 ? 19.677 11.011 -10.872 1.00 97.06 566 ASP A N 1
ATOM 4468 C CA . ASP A 1 566 ? 20.323 12.316 -10.664 1.00 97.06 566 ASP A CA 1
ATOM 4469 C C . ASP A 1 566 ? 19.354 13.465 -10.955 1.00 97.06 566 ASP A C 1
ATOM 4471 O O . ASP A 1 566 ? 19.231 14.400 -10.164 1.00 97.06 566 ASP A O 1
ATOM 4475 N N . TYR A 1 567 ? 18.622 13.368 -12.067 1.00 95.56 567 TYR A N 1
ATOM 4476 C CA . TYR A 1 567 ? 17.631 14.361 -12.464 1.00 95.56 567 TYR A CA 1
ATOM 4477 C C . TYR A 1 567 ? 16.518 14.516 -11.423 1.00 95.56 567 TYR A C 1
ATOM 4479 O O . TYR A 1 567 ? 16.170 15.645 -11.070 1.00 95.56 567 TYR A O 1
ATOM 4487 N N . LEU A 1 568 ? 15.991 13.404 -10.897 1.00 96.88 568 LEU A N 1
ATOM 4488 C CA . LEU A 1 568 ? 15.008 13.437 -9.811 1.00 96.88 568 LEU A CA 1
ATOM 4489 C C . LEU A 1 568 ? 15.583 14.084 -8.551 1.00 96.88 568 LEU A C 1
ATOM 4491 O O . LEU A 1 568 ? 14.954 14.967 -7.977 1.00 96.88 568 LEU A O 1
ATOM 4495 N N . ILE A 1 569 ? 16.770 13.645 -8.129 1.00 97.81 569 ILE A N 1
ATOM 4496 C CA . ILE A 1 569 ? 17.420 14.121 -6.904 1.00 97.81 569 ILE A CA 1
ATOM 4497 C C . ILE A 1 569 ? 17.649 15.627 -6.964 1.00 97.81 569 ILE A C 1
ATOM 4499 O O . ILE A 1 569 ? 17.321 16.312 -6.002 1.00 97.81 569 ILE A O 1
ATOM 4503 N N . HIS A 1 570 ? 18.147 16.137 -8.090 1.00 95.56 570 HIS A N 1
ATOM 4504 C CA . HIS A 1 570 ? 18.398 17.562 -8.265 1.00 95.56 570 HIS A CA 1
ATOM 4505 C C . HIS A 1 570 ? 17.131 18.402 -8.061 1.00 95.56 570 HIS A C 1
ATOM 4507 O O . HIS A 1 570 ? 17.138 19.320 -7.251 1.00 95.56 570 HIS A O 1
ATOM 4513 N N . HIS A 1 571 ? 16.023 18.053 -8.725 1.00 94.56 571 HIS A N 1
ATOM 4514 C CA . HIS A 1 571 ? 14.775 18.814 -8.587 1.00 94.56 571 HIS A CA 1
ATOM 4515 C C . HIS A 1 571 ? 14.160 18.665 -7.195 1.00 94.56 571 HIS A C 1
ATOM 4517 O O . HIS A 1 571 ? 13.550 19.600 -6.690 1.00 94.56 571 HIS A O 1
ATOM 4523 N N . VAL A 1 572 ? 14.322 17.504 -6.559 1.00 96.06 572 VAL A N 1
ATOM 4524 C CA . VAL A 1 572 ? 13.837 17.271 -5.196 1.00 96.06 572 VAL A CA 1
ATOM 4525 C C . VAL A 1 572 ? 14.636 18.063 -4.158 1.00 96.06 572 VAL A C 1
ATOM 4527 O O . VAL A 1 572 ? 14.039 18.601 -3.226 1.00 96.06 572 VAL A O 1
ATOM 4530 N N . ASP A 1 573 ? 15.958 18.144 -4.305 1.00 94.69 573 ASP A N 1
ATOM 4531 C CA . ASP A 1 573 ? 16.807 18.956 -3.430 1.00 94.69 573 ASP A CA 1
ATOM 4532 C C . ASP A 1 573 ? 16.484 20.451 -3.622 1.00 94.69 573 ASP A C 1
ATOM 4534 O O . ASP A 1 573 ? 16.209 21.141 -2.641 1.00 94.69 573 ASP A O 1
ATOM 4538 N N . ASP A 1 574 ? 16.357 20.919 -4.869 1.00 91.75 574 ASP A N 1
ATOM 4539 C CA . ASP A 1 574 ? 15.925 22.287 -5.186 1.00 91.75 574 ASP A CA 1
ATOM 4540 C C . ASP A 1 574 ? 14.534 22.616 -4.608 1.00 91.75 574 ASP A C 1
ATOM 4542 O O . ASP A 1 574 ? 14.338 23.682 -4.016 1.00 91.75 574 ASP A O 1
ATOM 4546 N N . TYR A 1 575 ? 13.569 21.698 -4.734 1.00 89.81 575 TYR A N 1
ATOM 4547 C CA . TYR A 1 575 ? 12.219 21.845 -4.180 1.00 89.81 575 TYR A CA 1
ATOM 4548 C C . TYR A 1 575 ? 12.228 21.911 -2.650 1.00 89.81 575 TYR A C 1
ATOM 4550 O O . TYR A 1 575 ? 11.493 22.699 -2.049 1.00 89.81 575 TYR A O 1
ATOM 4558 N N . ALA A 1 576 ? 13.079 21.112 -2.006 1.00 87.56 576 ALA A N 1
ATOM 4559 C CA . ALA A 1 576 ? 13.229 21.108 -0.557 1.00 87.56 576 ALA A CA 1
ATOM 4560 C C . ALA A 1 576 ? 13.875 22.393 -0.014 1.00 87.56 576 ALA A C 1
ATOM 4562 O O . ALA A 1 576 ? 13.558 22.788 1.109 1.00 87.56 576 ALA A O 1
ATOM 4563 N N . GLU A 1 577 ? 14.771 23.021 -0.776 1.00 86.56 577 GLU A N 1
ATOM 4564 C CA . GLU A 1 577 ? 15.454 24.258 -0.382 1.00 86.56 577 GLU A CA 1
ATOM 4565 C C . GLU A 1 577 ? 14.596 25.506 -0.614 1.00 86.56 577 GLU A C 1
ATOM 4567 O O . GLU A 1 577 ? 14.479 26.348 0.276 1.00 86.56 577 GLU A O 1
ATOM 4572 N N . LYS A 1 578 ? 13.987 25.623 -1.796 1.00 82.25 578 LYS A N 1
ATOM 4573 C CA . LYS A 1 578 ? 13.274 26.835 -2.240 1.00 82.25 578 LYS A CA 1
ATOM 4574 C C . LYS A 1 578 ? 11.787 26.828 -1.862 1.00 82.25 578 LYS A C 1
ATOM 4576 O O . LYS A 1 578 ? 11.121 27.861 -1.865 1.00 82.25 578 LYS A O 1
ATOM 4581 N N . GLY A 1 579 ? 11.251 25.660 -1.510 1.00 70.56 579 GLY A N 1
ATOM 4582 C CA . GLY A 1 579 ? 9.837 25.472 -1.206 1.00 70.56 579 GLY A CA 1
ATOM 4583 C C . GLY A 1 579 ? 8.927 25.622 -2.431 1.00 70.56 579 GLY A C 1
ATOM 4584 O O . GLY A 1 579 ? 9.331 26.030 -3.520 1.00 70.56 579 GLY A O 1
ATOM 4585 N N . GLN A 1 580 ? 7.645 25.301 -2.242 1.00 64.12 580 GLN A N 1
ATOM 4586 C CA . GLN A 1 580 ? 6.660 25.222 -3.330 1.00 64.12 580 GLN A CA 1
ATOM 4587 C C . GLN A 1 580 ? 6.429 26.556 -4.067 1.00 64.12 580 GLN A C 1
ATOM 4589 O O . GLN A 1 580 ? 6.022 26.556 -5.226 1.00 64.12 580 GLN A O 1
ATOM 4594 N N . GLN A 1 581 ? 6.670 27.697 -3.412 1.00 62.53 581 GLN A N 1
ATOM 4595 C CA . GLN A 1 581 ? 6.431 29.022 -3.997 1.00 62.53 581 GLN A CA 1
ATOM 4596 C C . GLN A 1 581 ? 7.453 29.393 -5.078 1.00 62.53 581 GLN A C 1
ATOM 4598 O O . GLN A 1 581 ? 7.096 30.104 -6.013 1.00 62.53 581 GLN A O 1
ATOM 4603 N N . GLU A 1 582 ? 8.687 28.896 -4.975 1.00 63.06 582 GLU A N 1
ATOM 4604 C CA . GLU A 1 582 ? 9.778 29.226 -5.900 1.00 63.06 582 GLU A CA 1
ATOM 4605 C C . GLU A 1 582 ? 10.146 28.059 -6.828 1.00 63.06 582 GLU A C 1
ATOM 4607 O O . GLU A 1 582 ? 10.431 28.285 -8.001 1.00 63.06 582 GLU A O 1
ATOM 4612 N N . ALA A 1 583 ? 10.103 26.809 -6.350 1.00 62.94 583 ALA A N 1
ATOM 4613 C CA . ALA A 1 583 ? 10.396 25.631 -7.178 1.00 62.94 583 ALA A CA 1
ATOM 4614 C C . ALA A 1 583 ? 9.215 25.195 -8.070 1.00 62.94 583 ALA A C 1
ATOM 4616 O O . ALA A 1 583 ? 9.392 24.456 -9.040 1.00 62.94 583 ALA A O 1
ATOM 4617 N N . GLY A 1 584 ? 7.998 25.660 -7.768 1.00 76.44 584 GLY A N 1
ATOM 4618 C CA . GLY A 1 584 ? 6.801 25.342 -8.540 1.00 76.44 584 GLY A CA 1
ATOM 4619 C C . GLY A 1 584 ? 6.400 23.865 -8.443 1.00 76.44 584 GLY A C 1
ATOM 4620 O O . GLY A 1 584 ? 6.257 23.320 -7.350 1.00 76.44 584 GLY A O 1
ATOM 4621 N N . TRP A 1 585 ? 6.140 23.236 -9.596 1.00 83.31 585 TRP A N 1
ATOM 4622 C CA . TRP A 1 585 ? 5.711 21.832 -9.691 1.00 83.31 585 TRP A CA 1
ATOM 4623 C C . TRP A 1 585 ? 6.887 20.849 -9.753 1.00 83.31 585 TRP A C 1
ATOM 4625 O O . TRP A 1 585 ? 6.757 19.717 -9.288 1.00 83.31 585 TRP A O 1
ATOM 4635 N N . ASP A 1 586 ? 8.026 21.259 -10.311 1.00 87.25 586 ASP A N 1
ATOM 4636 C CA . ASP A 1 586 ? 9.179 20.378 -10.475 1.00 87.25 586 ASP A CA 1
ATOM 4637 C C . ASP A 1 586 ? 9.739 19.976 -9.095 1.00 87.25 586 ASP A C 1
ATOM 4639 O O . ASP A 1 586 ? 9.885 20.802 -8.197 1.00 87.25 586 ASP A O 1
ATOM 4643 N N . GLY A 1 587 ? 10.003 18.680 -8.903 1.00 89.06 587 GLY A N 1
ATOM 4644 C CA . GLY A 1 587 ? 10.439 18.125 -7.615 1.00 89.06 587 GLY A CA 1
ATOM 4645 C C . GLY A 1 587 ? 9.318 17.819 -6.611 1.00 89.06 587 GLY A C 1
ATOM 4646 O O . GLY A 1 587 ? 9.602 17.206 -5.586 1.00 89.06 587 GLY A O 1
ATOM 4647 N N . SER A 1 588 ? 8.058 18.166 -6.904 1.00 92.38 588 SER A N 1
ATOM 4648 C CA . SER A 1 588 ? 6.893 17.796 -6.077 1.00 92.38 588 SER A CA 1
ATOM 4649 C C . SER A 1 588 ? 6.556 16.297 -6.130 1.00 92.38 588 SER A C 1
ATOM 4651 O O . SER A 1 588 ? 7.012 15.560 -7.008 1.00 92.38 588 SER A O 1
ATOM 4653 N N . ASP A 1 589 ? 5.699 15.832 -5.217 1.00 93.12 589 ASP A N 1
ATOM 4654 C CA . ASP A 1 589 ? 5.254 14.436 -5.178 1.00 93.12 589 ASP A CA 1
ATOM 4655 C C . ASP A 1 589 ? 4.527 14.011 -6.470 1.00 93.12 589 ASP A C 1
ATOM 4657 O O . ASP A 1 589 ? 4.765 12.922 -7.002 1.00 93.12 589 ASP A O 1
ATOM 4661 N N . GLU A 1 590 ? 3.660 14.869 -7.010 1.00 89.81 590 GLU A N 1
ATOM 4662 C CA . GLU A 1 590 ? 2.955 14.646 -8.277 1.00 89.81 590 GLU A CA 1
ATOM 4663 C C . GLU A 1 590 ? 3.928 14.585 -9.457 1.00 89.81 590 GLU A C 1
ATOM 4665 O O . GLU A 1 590 ? 3.785 13.734 -10.340 1.00 89.81 590 GLU A O 1
ATOM 4670 N N . TRP A 1 591 ? 4.941 15.454 -9.456 1.00 93.62 591 TRP A N 1
ATOM 4671 C CA . TRP A 1 591 ? 5.984 15.453 -10.476 1.00 93.62 591 TRP A CA 1
ATOM 4672 C C . TRP A 1 591 ? 6.776 14.155 -10.475 1.00 93.62 591 TRP A C 1
ATOM 4674 O O . TRP A 1 591 ? 6.923 13.532 -11.525 1.00 93.62 591 TRP A O 1
ATOM 4684 N N . ILE A 1 592 ? 7.219 13.688 -9.305 1.00 96.88 592 ILE A N 1
ATOM 4685 C CA . ILE A 1 592 ? 7.976 12.436 -9.195 1.00 96.88 592 ILE A CA 1
ATOM 4686 C C . ILE A 1 592 ? 7.146 11.265 -9.738 1.00 96.88 592 ILE A C 1
ATOM 4688 O O . ILE A 1 592 ? 7.647 10.487 -10.554 1.00 96.88 592 ILE A O 1
ATOM 4692 N N . ARG A 1 593 ? 5.863 11.154 -9.364 1.00 96.06 593 ARG A N 1
ATOM 4693 C CA . ARG A 1 593 ? 4.967 10.105 -9.894 1.00 96.06 593 ARG A CA 1
ATOM 4694 C C . ARG A 1 593 ? 4.824 10.186 -11.415 1.00 96.06 593 ARG A C 1
ATOM 4696 O O . ARG A 1 593 ? 4.850 9.153 -12.085 1.00 96.06 593 ARG A O 1
ATOM 4703 N N . ALA A 1 594 ? 4.741 11.392 -11.977 1.00 92.88 594 ALA A N 1
ATOM 4704 C CA . ALA A 1 594 ? 4.703 11.592 -13.424 1.00 92.88 594 ALA A CA 1
ATOM 4705 C C . ALA A 1 594 ? 6.010 11.146 -14.114 1.00 92.88 594 ALA A C 1
ATOM 4707 O O . ALA A 1 594 ? 5.957 10.507 -15.167 1.00 92.88 594 ALA A O 1
ATOM 4708 N N . GLN A 1 595 ? 7.174 11.396 -13.503 1.00 95.69 595 GLN A N 1
ATOM 4709 C CA . GLN A 1 595 ? 8.467 10.928 -14.019 1.00 95.69 595 GLN A CA 1
ATOM 4710 C C . GLN A 1 595 ? 8.577 9.397 -14.009 1.00 95.69 595 GLN A C 1
ATOM 4712 O O . GLN A 1 595 ? 9.006 8.805 -15.000 1.00 95.69 595 GLN A O 1
ATOM 4717 N N . PHE A 1 596 ? 8.147 8.732 -12.931 1.00 98.19 596 PHE A N 1
ATOM 4718 C CA . PHE A 1 596 ? 8.126 7.263 -12.867 1.00 98.19 596 PHE A CA 1
ATOM 4719 C C . PHE A 1 596 ? 7.129 6.647 -13.855 1.00 98.19 596 PHE A C 1
ATOM 4721 O O . PHE A 1 596 ? 7.436 5.634 -14.488 1.00 98.19 596 PHE A O 1
ATOM 4728 N N . LYS A 1 597 ? 5.974 7.286 -14.069 1.00 96.06 597 LYS A N 1
ATOM 4729 C CA . LYS A 1 597 ? 5.032 6.895 -15.123 1.00 96.06 597 LYS A CA 1
ATOM 4730 C C . LYS A 1 597 ? 5.669 6.976 -16.509 1.00 96.06 597 LYS A C 1
ATOM 4732 O O . LYS A 1 597 ? 5.571 6.018 -17.272 1.00 96.06 597 LYS A O 1
ATOM 4737 N N . LEU A 1 598 ? 6.350 8.080 -16.828 1.00 94.19 598 LEU A N 1
ATOM 4738 C CA . LEU A 1 598 ? 7.051 8.243 -18.106 1.00 94.19 598 LEU A CA 1
ATOM 4739 C C . LEU A 1 598 ? 8.162 7.201 -18.279 1.00 94.19 598 LEU A C 1
ATOM 4741 O O . LEU A 1 598 ? 8.291 6.623 -19.359 1.00 94.19 598 LEU A O 1
ATOM 4745 N N . TYR A 1 599 ? 8.935 6.937 -17.223 1.00 97.31 599 TYR A N 1
ATOM 4746 C CA . TYR A 1 599 ? 9.955 5.890 -17.215 1.00 97.31 599 TYR A CA 1
ATOM 4747 C C . TYR A 1 599 ? 9.352 4.528 -17.579 1.00 97.31 599 TYR A C 1
ATOM 4749 O O . TYR A 1 599 ? 9.848 3.862 -18.491 1.00 97.31 599 TYR A O 1
ATOM 4757 N N . LEU A 1 600 ? 8.258 4.142 -16.911 1.00 97.75 600 LEU A N 1
ATOM 4758 C CA . LEU A 1 600 ? 7.592 2.854 -17.107 1.00 97.75 600 LEU A CA 1
ATOM 4759 C C . LEU A 1 600 ? 6.938 2.736 -18.490 1.00 97.75 600 LEU A C 1
ATOM 4761 O O . LEU A 1 600 ? 7.078 1.706 -19.141 1.00 97.75 600 LEU A O 1
ATOM 4765 N N . LEU A 1 601 ? 6.280 3.791 -18.973 1.00 95.50 601 LEU A N 1
ATOM 4766 C CA . LEU A 1 601 ? 5.718 3.838 -20.327 1.00 95.50 601 LEU A CA 1
ATOM 4767 C C . LEU A 1 601 ? 6.803 3.696 -21.398 1.00 95.50 601 LEU A C 1
ATOM 4769 O O . LEU A 1 601 ? 6.654 2.911 -22.332 1.00 95.50 601 LEU A O 1
ATOM 4773 N N . SER A 1 602 ? 7.916 4.415 -21.242 1.00 95.06 602 SER A N 1
ATOM 4774 C CA . SER A 1 602 ? 9.044 4.339 -22.176 1.00 95.06 602 SER A CA 1
ATOM 4775 C C . SER A 1 602 ? 9.668 2.943 -22.163 1.00 95.06 602 SER A C 1
ATOM 4777 O O . SER A 1 602 ? 10.008 2.403 -23.213 1.00 95.06 602 SER A O 1
ATOM 4779 N N . LEU A 1 603 ? 9.762 2.321 -20.983 1.00 96.69 603 LEU A N 1
ATOM 4780 C CA . LEU A 1 603 ? 10.235 0.949 -20.816 1.00 96.69 603 LEU A CA 1
ATOM 4781 C C . LEU A 1 603 ? 9.327 -0.046 -21.560 1.00 96.69 603 LEU A C 1
ATOM 4783 O O . LEU A 1 603 ? 9.818 -0.849 -22.353 1.00 96.69 603 LEU A O 1
ATOM 4787 N N . LEU A 1 604 ? 8.012 0.040 -21.355 1.00 95.56 604 LEU A N 1
ATOM 4788 C CA . LEU A 1 604 ? 7.025 -0.811 -22.024 1.00 95.56 604 LEU A CA 1
ATOM 4789 C C . LEU A 1 604 ? 7.048 -0.630 -23.551 1.00 95.56 604 LEU A C 1
ATOM 4791 O O . LEU A 1 604 ? 7.133 -1.622 -24.274 1.00 95.56 604 LEU A O 1
ATOM 4795 N N . SER A 1 605 ? 7.074 0.615 -24.041 1.00 93.88 605 SER A N 1
ATOM 4796 C CA . SER A 1 605 ? 7.164 0.905 -25.481 1.00 93.88 605 SER A CA 1
ATOM 4797 C C . SER A 1 605 ? 8.474 0.397 -26.088 1.00 93.88 605 SER A C 1
ATOM 4799 O O . SER A 1 605 ? 8.466 -0.196 -27.166 1.00 93.88 605 SER A O 1
ATOM 4801 N N . THR A 1 606 ? 9.598 0.530 -25.371 1.00 94.25 606 THR A N 1
ATOM 4802 C CA . THR A 1 606 ? 10.883 -0.052 -25.795 1.00 94.25 606 THR A CA 1
ATOM 4803 C C . THR A 1 606 ? 10.751 -1.557 -25.984 1.00 94.25 606 THR A C 1
ATOM 4805 O O . THR A 1 606 ? 11.118 -2.089 -27.026 1.00 94.25 606 THR A O 1
ATOM 4808 N N . ILE A 1 607 ? 10.176 -2.257 -25.005 1.00 92.69 607 ILE A N 1
ATOM 4809 C CA . ILE A 1 607 ? 10.029 -3.711 -25.084 1.00 92.69 607 ILE A CA 1
ATOM 4810 C C . ILE A 1 607 ? 9.117 -4.137 -26.240 1.00 92.69 607 ILE A C 1
ATOM 4812 O O . ILE A 1 607 ? 9.392 -5.162 -26.866 1.00 92.69 607 ILE A O 1
ATOM 4816 N N . GLN A 1 608 ? 8.058 -3.376 -26.515 1.00 90.94 608 GLN A N 1
ATOM 4817 C CA . GLN A 1 608 ? 7.087 -3.704 -27.556 1.00 90.94 608 GLN A CA 1
ATOM 4818 C C . GLN A 1 608 ? 7.602 -3.418 -28.974 1.00 90.94 608 GLN A C 1
ATOM 4820 O O . GLN A 1 608 ? 7.381 -4.235 -29.866 1.00 90.94 608 GLN A O 1
ATOM 4825 N N . HIS A 1 609 ? 8.302 -2.300 -29.191 1.00 88.94 609 HIS A N 1
ATOM 4826 C CA . HIS A 1 609 ? 8.546 -1.779 -30.543 1.00 88.94 609 HIS A CA 1
ATOM 4827 C C . HIS A 1 609 ? 9.967 -1.959 -31.083 1.00 88.94 609 HIS A C 1
ATOM 4829 O O . HIS A 1 609 ? 10.153 -1.906 -32.297 1.00 88.94 609 HIS A O 1
ATOM 4835 N N . THR A 1 610 ? 10.986 -2.159 -30.242 1.00 87.50 610 THR A N 1
ATOM 4836 C CA . THR A 1 610 ? 12.385 -2.078 -30.713 1.00 87.50 610 THR A CA 1
ATOM 4837 C C . THR A 1 610 ? 13.020 -3.420 -31.059 1.00 87.50 610 THR A C 1
ATOM 4839 O O . THR A 1 610 ? 14.166 -3.464 -31.503 1.00 87.50 610 THR A O 1
ATOM 4842 N N . GLY A 1 611 ? 12.325 -4.535 -30.814 1.00 82.12 611 GLY A N 1
ATOM 4843 C CA . GLY A 1 611 ? 12.872 -5.874 -31.049 1.00 82.12 611 GLY A CA 1
ATOM 4844 C C . GLY A 1 611 ? 14.147 -6.190 -30.251 1.00 82.12 611 GLY A C 1
ATOM 4845 O O . GLY A 1 611 ? 14.849 -7.133 -30.602 1.00 82.12 611 GLY A O 1
ATOM 4846 N N . GLY A 1 612 ? 14.460 -5.422 -29.199 1.00 83.81 612 GLY A N 1
ATOM 4847 C CA . GLY A 1 612 ? 15.684 -5.571 -28.400 1.00 83.81 612 GLY A CA 1
ATOM 4848 C C . GLY A 1 612 ? 16.546 -4.312 -28.336 1.00 83.81 612 GLY A C 1
ATOM 4849 O O . GLY A 1 612 ? 17.281 -4.130 -27.365 1.00 83.81 612 GLY A O 1
ATOM 4850 N N . ASP A 1 613 ? 16.435 -3.411 -29.315 1.00 88.31 613 ASP A N 1
ATOM 4851 C CA . ASP A 1 613 ? 17.252 -2.195 -29.333 1.00 88.31 613 ASP A CA 1
ATOM 4852 C C . ASP A 1 613 ? 16.907 -1.256 -28.159 1.00 88.31 613 ASP A C 1
ATOM 4854 O O . ASP A 1 613 ? 15.755 -1.125 -27.740 1.00 88.31 613 ASP A O 1
ATOM 4858 N N . GLY A 1 614 ? 17.924 -0.637 -27.562 1.00 87.81 614 GLY A N 1
ATOM 4859 C CA . GLY A 1 614 ? 17.776 0.238 -26.395 1.00 87.81 614 GLY A CA 1
ATOM 4860 C C . GLY A 1 614 ? 17.472 -0.451 -25.053 1.00 87.81 614 GLY A C 1
ATOM 4861 O O . GLY A 1 614 ? 17.486 0.236 -24.030 1.00 87.81 614 GLY A O 1
ATOM 4862 N N . MET A 1 615 ? 17.267 -1.777 -24.990 1.00 92.75 615 MET A N 1
ATOM 4863 C CA . MET A 1 615 ? 16.985 -2.486 -23.723 1.00 92.75 615 MET A CA 1
ATOM 4864 C C . MET A 1 615 ? 18.156 -2.431 -22.728 1.00 92.75 615 MET A C 1
ATOM 4866 O O . MET A 1 615 ? 17.935 -2.344 -21.521 1.00 92.75 615 MET A O 1
ATOM 4870 N N . ALA A 1 616 ? 19.401 -2.381 -23.215 1.00 94.12 616 ALA A N 1
ATOM 4871 C CA . ALA A 1 616 ? 20.591 -2.230 -22.373 1.00 94.12 616 ALA A CA 1
ATOM 4872 C C . ALA A 1 616 ? 20.580 -0.931 -21.541 1.00 94.12 616 ALA A C 1
ATOM 4874 O O . ALA A 1 616 ? 21.132 -0.895 -20.439 1.00 94.12 616 ALA A O 1
ATOM 4875 N N . ASN A 1 617 ? 19.885 0.118 -22.007 1.00 95.88 617 ASN A N 1
ATOM 4876 C CA . ASN A 1 617 ? 19.716 1.362 -21.250 1.00 95.88 617 ASN A CA 1
ATOM 4877 C C . ASN A 1 617 ? 18.846 1.182 -19.996 1.00 95.88 617 ASN A C 1
ATOM 4879 O O . ASN A 1 617 ? 18.852 2.052 -19.133 1.00 95.88 617 ASN A O 1
ATOM 4883 N N . TYR A 1 618 ? 18.145 0.058 -19.860 1.00 97.12 618 TYR A N 1
ATOM 4884 C CA . TYR A 1 618 ? 17.351 -0.296 -18.684 1.00 97.12 618 TYR A CA 1
ATOM 4885 C C . TYR A 1 618 ? 17.980 -1.410 -17.834 1.00 97.12 618 TYR A C 1
ATOM 4887 O O . TYR A 1 618 ? 17.335 -1.847 -16.880 1.00 97.12 618 TYR A O 1
ATOM 4895 N N . ASN A 1 619 ? 19.216 -1.829 -18.148 1.00 97.56 619 ASN A N 1
ATOM 4896 C CA . ASN A 1 619 ? 19.853 -3.081 -17.716 1.00 97.56 619 ASN A CA 1
ATOM 4897 C C . ASN A 1 619 ? 19.193 -4.317 -18.360 1.00 97.56 619 ASN A C 1
ATOM 4899 O O . ASN A 1 619 ? 18.072 -4.689 -18.040 1.00 97.56 619 ASN A O 1
ATOM 4903 N N . GLU A 1 620 ? 19.908 -4.992 -19.260 1.00 95.75 620 GLU A N 1
ATOM 4904 C CA . GLU A 1 620 ? 19.379 -6.147 -19.997 1.00 95.75 620 GLU A CA 1
ATOM 4905 C C . GLU A 1 620 ? 19.003 -7.322 -19.079 1.00 95.75 620 GLU A C 1
ATOM 4907 O O . GLU A 1 620 ? 17.939 -7.914 -19.254 1.00 95.75 620 GLU A O 1
ATOM 4912 N N . LYS A 1 621 ? 19.780 -7.576 -18.017 1.00 97.75 621 LYS A N 1
ATOM 4913 C CA . LYS A 1 621 ? 19.484 -8.635 -17.035 1.00 97.75 621 LYS A CA 1
ATOM 4914 C C . LYS A 1 621 ? 18.209 -8.354 -16.249 1.00 97.75 621 LYS A C 1
ATOM 4916 O O . LYS A 1 621 ? 17.440 -9.270 -15.966 1.00 97.75 621 LYS A O 1
ATOM 4921 N N . PHE A 1 622 ? 17.958 -7.082 -15.928 1.00 98.56 622 PHE A N 1
ATOM 4922 C CA . PHE A 1 622 ? 16.683 -6.655 -15.348 1.00 98.56 622 PHE A CA 1
ATOM 4923 C C . PHE A 1 622 ? 15.521 -6.986 -16.288 1.00 98.56 622 PHE A C 1
ATOM 4925 O O . PHE A 1 622 ? 14.525 -7.562 -15.858 1.00 98.56 622 PHE A O 1
ATOM 4932 N N . ILE A 1 623 ? 15.648 -6.632 -17.570 1.00 98.06 623 ILE A N 1
ATOM 4933 C CA . ILE A 1 623 ? 14.595 -6.836 -18.572 1.00 98.06 623 ILE A CA 1
ATOM 4934 C C . ILE A 1 623 ? 14.303 -8.320 -18.769 1.00 98.06 623 ILE A C 1
ATOM 4936 O O . ILE A 1 623 ? 13.137 -8.710 -18.807 1.00 98.06 623 ILE A O 1
ATOM 4940 N N . GLU A 1 624 ? 15.337 -9.151 -18.883 1.00 96.94 624 GLU A N 1
ATOM 4941 C CA . GLU A 1 624 ? 15.192 -10.602 -19.005 1.00 96.94 624 GLU A CA 1
ATOM 4942 C C . GLU A 1 624 ? 14.470 -11.200 -17.798 1.00 96.94 624 GLU A C 1
ATOM 4944 O O . GLU A 1 624 ? 13.515 -11.956 -17.978 1.00 96.94 624 GLU A O 1
ATOM 4949 N N . ALA A 1 625 ? 14.862 -10.811 -16.581 1.00 98.25 625 ALA A N 1
ATOM 4950 C CA . ALA A 1 625 ? 14.211 -11.262 -15.356 1.00 98.25 625 ALA A CA 1
ATOM 4951 C C . ALA A 1 625 ? 12.759 -10.773 -15.266 1.00 98.25 625 ALA A C 1
ATOM 4953 O O . ALA A 1 625 ? 11.851 -11.560 -14.993 1.00 98.25 625 ALA A O 1
ATOM 4954 N N . TRP A 1 626 ? 12.508 -9.493 -15.555 1.00 98.12 626 TRP A N 1
ATOM 4955 C CA . TRP A 1 626 ? 11.165 -8.920 -15.514 1.00 98.12 626 TRP A CA 1
ATOM 4956 C C . TRP A 1 626 ? 10.236 -9.563 -16.544 1.00 98.12 626 TRP A C 1
ATOM 4958 O O . TRP A 1 626 ? 9.084 -9.852 -16.225 1.00 98.12 626 TRP A O 1
ATOM 4968 N N . LYS A 1 627 ? 10.734 -9.900 -17.739 1.00 97.00 627 LYS A N 1
ATOM 4969 C CA . LYS A 1 627 ? 9.957 -10.633 -18.745 1.00 97.00 627 LYS A CA 1
ATOM 4970 C C . LYS A 1 627 ? 9.433 -11.981 -18.236 1.00 97.00 627 LYS A C 1
ATOM 4972 O O . LYS A 1 627 ? 8.435 -12.454 -18.763 1.00 97.00 627 LYS A O 1
ATOM 4977 N N . GLN A 1 628 ? 10.041 -12.596 -17.222 1.00 96.69 628 GLN A N 1
ATOM 4978 C CA . GLN A 1 628 ? 9.564 -13.860 -16.633 1.00 96.69 628 GLN A CA 1
ATOM 4979 C C . GLN A 1 628 ? 8.506 -13.677 -15.534 1.00 96.69 628 GLN A C 1
ATOM 4981 O O . GLN A 1 628 ? 7.936 -14.654 -15.051 1.00 96.69 628 GLN A O 1
ATOM 4986 N N . THR A 1 629 ? 8.235 -12.442 -15.121 1.00 97.19 629 THR A N 1
ATOM 4987 C CA . THR A 1 629 ? 7.305 -12.147 -14.026 1.00 97.19 629 THR A CA 1
ATOM 4988 C C . THR A 1 629 ? 5.851 -12.258 -14.459 1.00 97.19 629 THR A C 1
ATOM 4990 O O . THR A 1 629 ? 5.495 -12.072 -15.625 1.00 97.19 629 THR A O 1
ATOM 4993 N N . THR A 1 630 ? 4.975 -12.518 -13.494 1.00 94.75 630 THR A N 1
ATOM 4994 C CA . THR A 1 630 ? 3.537 -12.639 -13.738 1.00 94.75 630 THR A CA 1
ATOM 4995 C C . THR A 1 630 ? 2.951 -11.324 -14.241 1.00 94.75 630 THR A C 1
ATOM 4997 O O . THR A 1 630 ? 2.201 -11.339 -15.216 1.00 94.75 630 THR A O 1
ATOM 5000 N N . ASN A 1 631 ? 3.297 -10.188 -13.628 1.00 95.44 631 ASN A N 1
ATOM 5001 C CA . ASN A 1 631 ? 2.780 -8.885 -14.045 1.00 95.44 631 ASN A CA 1
ATOM 5002 C C . ASN A 1 631 ? 3.137 -8.547 -15.499 1.00 95.44 631 ASN A C 1
ATOM 5004 O O . ASN A 1 631 ? 2.266 -8.068 -16.226 1.00 95.44 631 ASN A O 1
ATOM 5008 N N . TYR A 1 632 ? 4.357 -8.863 -15.948 1.00 96.56 632 TYR A N 1
ATOM 5009 C CA . TYR A 1 632 ? 4.743 -8.652 -17.341 1.00 96.56 632 TYR A CA 1
ATOM 5010 C C . TYR A 1 632 ? 3.970 -9.578 -18.281 1.00 96.56 632 TYR A C 1
ATOM 5012 O O . TYR A 1 632 ? 3.456 -9.123 -19.299 1.00 96.56 632 TYR A O 1
ATOM 5020 N N . GLN A 1 633 ? 3.844 -10.864 -17.944 1.00 95.62 633 GLN A N 1
ATOM 5021 C CA . GLN A 1 633 ? 3.106 -11.823 -18.774 1.00 95.62 633 GLN A CA 1
ATOM 5022 C C . GLN A 1 633 ? 1.618 -11.459 -18.887 1.00 95.62 633 GLN A C 1
ATOM 5024 O O . GLN A 1 633 ? 1.041 -11.549 -19.969 1.00 95.62 633 GLN A O 1
ATOM 5029 N N . VAL A 1 634 ? 1.003 -10.988 -17.795 1.00 92.62 634 VAL A N 1
ATOM 5030 C CA . VAL A 1 634 ? -0.383 -10.488 -17.791 1.00 92.62 634 VAL A CA 1
ATOM 5031 C C . VAL A 1 634 ? -0.523 -9.237 -18.653 1.00 92.62 634 VAL A C 1
ATOM 5033 O O . VAL A 1 634 ? -1.493 -9.132 -19.401 1.00 92.62 634 VAL A O 1
ATOM 5036 N N . TRP A 1 635 ? 0.428 -8.304 -18.567 1.00 94.50 635 TRP A N 1
ATOM 5037 C CA . TRP A 1 635 ? 0.429 -7.112 -19.408 1.00 94.50 635 TRP A CA 1
ATOM 5038 C C . TRP A 1 635 ? 0.595 -7.492 -20.885 1.00 94.50 635 TRP A C 1
ATOM 5040 O O . TRP A 1 635 ? -0.275 -7.187 -21.689 1.00 94.50 635 TRP A O 1
ATOM 5050 N N . ARG A 1 636 ? 1.630 -8.260 -21.241 1.00 93.56 636 ARG A N 1
ATOM 5051 C CA . ARG A 1 636 ? 1.910 -8.690 -22.623 1.00 93.56 636 ARG A CA 1
ATOM 5052 C C . ARG A 1 636 ? 0.762 -9.481 -23.260 1.00 93.56 636 ARG A C 1
ATOM 5054 O O . ARG A 1 636 ? 0.611 -9.459 -24.476 1.00 93.56 636 ARG A O 1
ATOM 5061 N N . GLY A 1 637 ? -0.022 -10.201 -22.459 1.00 89.50 637 GLY A N 1
ATOM 5062 C CA . GLY A 1 637 ? -1.172 -10.979 -22.925 1.00 89.50 637 GLY A CA 1
ATOM 5063 C C . GLY A 1 637 ? -2.391 -10.150 -23.351 1.00 89.50 637 GLY A C 1
ATOM 5064 O O . GLY A 1 637 ? -3.394 -10.741 -23.745 1.00 89.50 637 GLY A O 1
ATOM 5065 N N . LYS A 1 638 ? -2.337 -8.816 -23.254 1.00 87.06 638 LYS A N 1
ATOM 5066 C CA . LYS A 1 638 ? -3.418 -7.893 -23.624 1.00 87.06 638 LYS A CA 1
ATOM 5067 C C . LYS A 1 638 ? -2.929 -6.869 -24.650 1.00 87.06 638 LYS A C 1
ATOM 5069 O O . LYS A 1 638 ? -1.742 -6.563 -24.711 1.00 87.06 638 LYS A O 1
ATOM 5074 N N . GLU A 1 639 ? -3.857 -6.335 -25.435 1.00 85.88 639 GLU A N 1
ATOM 5075 C CA . GLU A 1 639 ? -3.589 -5.247 -26.376 1.00 85.88 639 GLU A CA 1
ATOM 5076 C C . GLU A 1 639 ? -3.693 -3.889 -25.664 1.00 85.88 639 GLU A C 1
ATOM 5078 O O . GLU A 1 639 ? -4.649 -3.649 -24.923 1.00 85.88 639 GLU A O 1
ATOM 5083 N N . HIS A 1 640 ? -2.717 -3.005 -25.894 1.00 87.38 640 HIS A N 1
ATOM 5084 C CA . HIS A 1 640 ? -2.614 -1.697 -25.234 1.00 87.38 640 HIS A CA 1
ATOM 5085 C C . HIS A 1 640 ? -2.468 -0.590 -26.268 1.00 87.38 640 HIS A C 1
ATOM 5087 O O . HIS A 1 640 ? -1.368 -0.111 -26.517 1.00 87.38 640 HIS A O 1
ATOM 5093 N N . THR A 1 641 ? -3.573 -0.150 -26.866 1.00 86.62 641 THR A N 1
ATOM 5094 C CA . THR A 1 641 ? -3.559 0.829 -27.972 1.00 86.62 641 THR A CA 1
ATOM 5095 C C . THR A 1 641 ? -2.861 2.150 -27.635 1.00 86.62 641 THR A C 1
ATOM 5097 O O . THR A 1 641 ? -2.496 2.905 -28.526 1.00 86.62 641 THR A O 1
ATOM 5100 N N . GLY A 1 642 ? -2.713 2.489 -26.351 1.00 84.81 642 GLY A N 1
ATOM 5101 C CA . GLY A 1 642 ? -1.997 3.691 -25.938 1.00 84.81 642 GLY A CA 1
ATOM 5102 C C . GLY A 1 642 ? -0.487 3.617 -26.071 1.00 84.81 642 GLY A C 1
ATOM 5103 O O . GLY A 1 642 ? 0.161 4.655 -26.167 1.00 84.81 642 GLY A O 1
ATOM 5104 N N . ILE A 1 643 ? 0.087 2.416 -26.031 1.00 88.88 643 ILE A N 1
ATOM 5105 C CA . ILE A 1 643 ? 1.541 2.254 -26.007 1.00 88.88 643 ILE A CA 1
ATOM 5106 C C . ILE A 1 643 ? 2.180 2.567 -27.364 1.00 88.88 643 ILE A C 1
ATOM 5108 O O . ILE A 1 643 ? 3.333 2.989 -27.405 1.00 88.88 643 ILE A O 1
ATOM 5112 N N . ASP A 1 644 ? 1.418 2.424 -28.449 1.00 84.00 644 ASP A N 1
ATOM 5113 C CA . ASP A 1 644 ? 1.854 2.689 -29.823 1.00 84.00 644 ASP A CA 1
ATOM 5114 C C . ASP A 1 644 ? 2.179 4.178 -30.039 1.00 84.00 644 ASP A C 1
ATOM 5116 O O . ASP A 1 644 ? 3.072 4.523 -30.812 1.00 84.00 644 ASP A O 1
ATOM 5120 N N . ASP A 1 645 ? 1.517 5.061 -29.283 1.00 83.50 645 ASP A N 1
ATOM 5121 C CA . ASP A 1 645 ? 1.741 6.512 -29.296 1.00 83.50 645 ASP A CA 1
ATOM 5122 C C . ASP A 1 645 ? 2.943 6.936 -28.414 1.00 83.50 645 ASP A C 1
ATOM 5124 O O . ASP A 1 645 ? 3.338 8.108 -28.390 1.00 83.50 645 ASP A O 1
ATOM 5128 N N . VAL A 1 646 ? 3.541 6.010 -27.653 1.00 86.12 646 VAL A N 1
ATOM 5129 C CA . VAL A 1 646 ? 4.640 6.298 -26.720 1.00 86.12 646 VAL A CA 1
ATOM 5130 C C . VAL A 1 646 ? 5.985 6.078 -27.399 1.00 86.12 646 VAL A C 1
ATOM 5132 O O . VAL A 1 646 ? 6.273 5.009 -27.930 1.00 86.12 646 VAL A O 1
ATOM 5135 N N . HIS A 1 647 ? 6.876 7.065 -27.302 1.00 85.56 647 HIS A N 1
ATOM 5136 C CA . HIS A 1 647 ? 8.231 6.942 -27.829 1.00 85.56 647 HIS A CA 1
ATOM 5137 C C . HIS A 1 647 ? 9.035 5.838 -27.119 1.00 85.56 647 HIS A C 1
ATOM 5139 O O . HIS A 1 647 ? 9.176 5.848 -25.895 1.00 85.56 647 HIS A O 1
ATOM 5145 N N . ALA A 1 648 ? 9.619 4.935 -27.907 1.00 90.06 648 ALA A N 1
ATOM 5146 C CA . ALA A 1 648 ? 10.504 3.883 -27.425 1.00 90.06 648 ALA A CA 1
ATOM 5147 C C . ALA A 1 648 ? 11.914 4.407 -27.097 1.00 90.06 648 ALA A C 1
ATOM 5149 O O . ALA A 1 648 ? 12.477 5.226 -27.819 1.00 90.06 648 ALA A O 1
ATOM 5150 N N . GLY A 1 649 ? 12.517 3.883 -26.035 1.00 90.25 649 GLY A N 1
ATOM 5151 C CA . GLY A 1 649 ? 13.864 4.205 -25.573 1.00 90.25 649 GLY A CA 1
ATOM 5152 C C . GLY A 1 649 ? 13.886 4.894 -24.211 1.00 90.25 649 GLY A C 1
ATOM 5153 O O . GLY A 1 649 ? 12.963 5.618 -23.837 1.00 90.25 649 GLY A O 1
ATOM 5154 N N . HIS A 1 650 ? 14.979 4.703 -23.471 1.00 93.31 650 HIS A N 1
ATOM 5155 C CA . HIS A 1 650 ? 15.122 5.269 -22.130 1.00 93.31 650 HIS A CA 1
ATOM 5156 C C . HIS A 1 650 ? 15.054 6.806 -22.168 1.00 93.31 650 HIS A C 1
ATOM 5158 O O . HIS A 1 650 ? 15.788 7.406 -22.955 1.00 93.31 650 HIS A O 1
ATOM 5164 N N . PRO A 1 651 ? 14.257 7.488 -21.310 1.00 89.62 651 PRO A N 1
ATOM 5165 C CA . PRO A 1 651 ? 14.097 8.950 -21.371 1.00 89.62 651 PRO A CA 1
ATOM 5166 C C . PRO A 1 651 ? 15.410 9.741 -21.244 1.00 89.62 651 PRO A C 1
ATOM 5168 O O . PRO A 1 651 ? 15.497 10.882 -21.673 1.00 89.62 651 PRO A O 1
ATOM 5171 N N . PHE A 1 652 ? 16.438 9.113 -20.673 1.00 89.88 652 PHE A N 1
ATOM 5172 C CA . PHE A 1 652 ? 17.787 9.660 -20.483 1.00 89.88 652 PHE A CA 1
ATOM 5173 C C . PHE A 1 652 ? 18.888 8.926 -21.283 1.00 89.88 652 PHE A C 1
ATOM 5175 O O . PHE A 1 652 ? 20.071 9.011 -20.931 1.00 89.88 652 PHE A O 1
ATOM 5182 N N . GLN A 1 653 ? 18.538 8.184 -22.345 1.00 84.88 653 GLN A N 1
ATOM 5183 C CA . GLN A 1 653 ? 19.544 7.627 -23.263 1.00 84.88 653 GLN A CA 1
ATOM 5184 C C . GLN A 1 653 ? 20.187 8.731 -24.121 1.00 84.88 653 GLN A C 1
ATOM 5186 O O . GLN A 1 653 ? 19.509 9.646 -24.582 1.00 84.88 653 GLN A O 1
ATOM 5191 N N . GLY A 1 654 ? 21.499 8.645 -24.361 1.00 77.25 654 GLY A N 1
ATOM 5192 C CA . GLY A 1 654 ? 22.230 9.622 -25.185 1.00 77.25 654 GLY A CA 1
ATOM 5193 C C . GLY A 1 654 ? 22.419 11.002 -24.528 1.00 77.25 654 GLY A C 1
ATOM 5194 O O . GLY A 1 654 ? 22.410 11.119 -23.306 1.00 77.25 654 GLY A O 1
ATOM 5195 N N . GLN A 1 655 ? 22.657 12.044 -25.332 1.00 61.38 655 GLN A N 1
ATOM 5196 C CA . GLN A 1 655 ? 22.702 13.451 -24.894 1.00 61.38 655 GLN A CA 1
ATOM 5197 C C . GLN A 1 655 ? 21.354 14.129 -25.198 1.00 61.38 655 GLN A C 1
ATOM 5199 O O . GLN A 1 655 ? 21.261 14.964 -26.092 1.00 61.38 655 GLN A O 1
ATOM 5204 N N . MET A 1 656 ? 20.284 13.730 -24.510 1.00 57.69 656 MET A N 1
ATOM 5205 C CA . MET A 1 656 ? 18.979 14.390 -24.653 1.00 57.69 656 MET A CA 1
ATOM 5206 C C . MET A 1 656 ? 18.936 15.715 -23.888 1.00 57.69 656 MET A C 1
ATOM 5208 O O . MET A 1 656 ? 19.478 15.813 -22.782 1.00 57.69 656 MET A O 1
ATOM 5212 N N . ARG A 1 657 ? 18.278 16.735 -24.455 1.00 61.44 657 ARG A N 1
ATOM 5213 C CA . ARG A 1 657 ? 18.077 18.027 -23.783 1.00 61.44 657 ARG A CA 1
ATOM 5214 C C . ARG A 1 657 ? 16.847 17.938 -22.880 1.00 61.44 657 ARG A C 1
ATOM 5216 O O . ARG A 1 657 ? 15.878 17.258 -23.197 1.00 61.44 657 ARG A O 1
ATOM 5223 N N . LEU A 1 658 ? 16.843 18.674 -21.767 1.00 63.84 658 LEU A N 1
ATOM 5224 C CA . LEU A 1 658 ? 15.708 18.704 -20.829 1.00 63.84 658 LEU A CA 1
ATOM 5225 C C . LEU A 1 658 ? 14.380 19.112 -21.496 1.00 63.84 658 LEU A C 1
ATOM 5227 O O . LEU A 1 658 ? 13.316 18.655 -21.084 1.00 63.84 658 LEU A O 1
ATOM 5231 N N . ALA A 1 659 ? 14.446 19.928 -22.553 1.00 64.19 659 ALA A N 1
ATOM 5232 C CA . ALA A 1 659 ? 13.292 20.298 -23.368 1.00 64.19 659 ALA A CA 1
ATOM 5233 C C . ALA A 1 659 ? 12.609 19.075 -24.008 1.00 64.19 659 ALA A C 1
ATOM 5235 O O . ALA A 1 659 ? 11.383 18.979 -23.984 1.00 64.19 659 ALA A O 1
ATOM 5236 N N . ASP A 1 660 ? 13.385 18.100 -24.488 1.00 69.19 660 ASP A N 1
ATOM 5237 C CA . ASP A 1 660 ? 12.863 16.8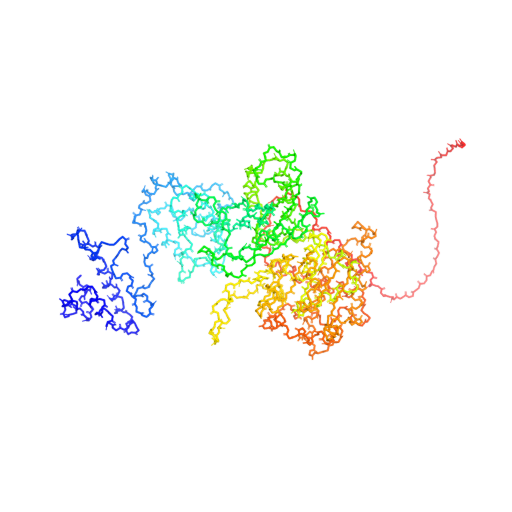92 -25.138 1.00 69.19 660 ASP A CA 1
ATOM 5238 C C . ASP A 1 660 ? 12.076 16.026 -24.144 1.00 69.19 660 ASP A C 1
ATOM 5240 O O . ASP A 1 660 ? 11.043 15.444 -24.478 1.00 69.19 660 ASP A O 1
ATOM 5244 N N . ILE A 1 661 ? 12.530 15.982 -22.888 1.00 69.69 661 ILE A N 1
ATOM 5245 C CA . ILE A 1 661 ? 11.867 15.253 -21.798 1.00 69.69 661 ILE A CA 1
ATOM 5246 C C . ILE A 1 661 ? 10.550 15.936 -21.425 1.00 69.69 661 ILE A C 1
ATOM 5248 O O . ILE A 1 661 ? 9.522 15.265 -21.309 1.00 69.69 661 ILE A O 1
ATOM 5252 N N . LYS A 1 662 ? 10.555 17.270 -21.299 1.00 68.25 662 LYS A N 1
ATOM 5253 C CA . LYS A 1 662 ? 9.343 18.056 -21.014 1.00 68.25 662 LYS A CA 1
ATOM 5254 C C . LYS A 1 662 ? 8.289 17.888 -22.114 1.00 68.25 662 LYS A C 1
ATOM 5256 O O . LYS A 1 662 ? 7.115 17.692 -21.801 1.00 68.25 662 LYS A O 1
ATOM 5261 N N . ILE A 1 663 ? 8.701 17.878 -23.384 1.00 71.81 663 ILE A N 1
ATOM 5262 C CA . ILE A 1 663 ? 7.804 17.630 -24.524 1.00 71.81 663 ILE A CA 1
ATOM 5263 C C . ILE A 1 663 ? 7.201 16.222 -24.449 1.00 71.81 663 ILE A C 1
ATOM 5265 O O . ILE A 1 663 ? 5.985 16.070 -24.558 1.00 71.81 663 ILE A O 1
ATOM 5269 N N . ARG A 1 664 ? 8.020 15.189 -24.209 1.00 72.00 664 ARG A N 1
ATOM 5270 C CA . ARG A 1 664 ? 7.533 13.802 -24.089 1.00 72.00 664 ARG A CA 1
ATOM 5271 C C . ARG A 1 664 ? 6.518 13.646 -22.964 1.00 72.00 664 ARG A C 1
ATOM 5273 O O . ARG A 1 664 ? 5.479 13.024 -23.167 1.00 72.00 664 ARG A O 1
ATOM 5280 N N . LEU A 1 665 ? 6.795 14.238 -21.804 1.00 70.06 665 LEU A N 1
ATOM 5281 C CA . LEU A 1 665 ? 5.871 14.210 -20.675 1.00 70.06 665 LEU A CA 1
ATOM 5282 C C . LEU A 1 665 ? 4.549 14.910 -21.015 1.00 70.06 665 LEU A C 1
ATOM 5284 O O . LEU A 1 665 ? 3.482 14.355 -20.758 1.00 70.06 665 LEU A O 1
ATOM 5288 N N . SER A 1 666 ? 4.614 16.084 -21.653 1.00 68.19 666 SER A N 1
ATOM 5289 C CA . SER A 1 666 ? 3.429 16.822 -22.106 1.00 68.19 666 SER A CA 1
ATOM 5290 C C . SER A 1 666 ? 2.572 15.997 -23.064 1.00 68.19 666 SER A C 1
ATOM 5292 O O . SER A 1 666 ? 1.369 15.879 -22.847 1.00 68.19 666 SER A O 1
ATOM 5294 N N . ASN A 1 667 ? 3.176 15.349 -24.062 1.00 68.25 667 ASN A N 1
ATOM 5295 C CA . ASN A 1 667 ? 2.446 14.533 -25.035 1.00 68.25 667 ASN A CA 1
ATOM 5296 C C . ASN A 1 667 ? 1.712 13.360 -24.369 1.00 68.25 667 ASN A C 1
ATOM 5298 O O . ASN A 1 667 ? 0.546 13.103 -24.679 1.00 68.25 667 ASN A O 1
ATOM 5302 N N . VAL A 1 668 ? 2.351 12.692 -23.402 1.00 66.12 668 VAL A N 1
ATOM 5303 C CA . VAL A 1 668 ? 1.715 11.622 -22.616 1.00 66.12 668 VAL A CA 1
ATOM 5304 C C . VAL A 1 668 ? 0.531 12.176 -21.814 1.00 66.12 668 VAL A C 1
ATOM 5306 O O . VAL A 1 668 ? -0.573 11.638 -21.891 1.00 66.12 668 VAL A O 1
ATOM 5309 N N . MET A 1 669 ? 0.714 13.291 -21.100 1.00 64.75 669 MET A N 1
ATOM 5310 C CA . MET A 1 669 ? -0.338 13.888 -20.262 1.00 64.75 669 MET A CA 1
ATOM 5311 C C . MET A 1 669 ? -1.496 14.496 -21.077 1.00 64.75 669 MET A C 1
ATOM 5313 O O . MET A 1 669 ? -2.653 14.456 -20.648 1.00 64.75 669 MET A O 1
ATOM 5317 N N . GLN A 1 670 ? -1.217 15.061 -22.255 1.00 58.94 670 GLN A N 1
ATOM 5318 C CA . GLN A 1 670 ? -2.226 15.602 -23.167 1.00 58.94 670 GLN A CA 1
ATOM 5319 C C . GLN A 1 670 ? -3.054 14.498 -23.820 1.00 58.94 670 GLN A C 1
ATOM 5321 O O . GLN A 1 670 ? -4.269 14.654 -23.920 1.00 58.94 670 GLN A O 1
ATOM 5326 N N . THR A 1 671 ? -2.444 13.372 -24.197 1.00 54.22 671 THR A N 1
ATOM 5327 C CA . THR A 1 671 ? -3.162 12.218 -24.767 1.00 54.22 671 THR A CA 1
ATOM 5328 C C . THR A 1 671 ? -4.206 11.674 -23.787 1.00 54.22 671 THR A C 1
ATOM 5330 O O . THR A 1 671 ? -5.335 11.364 -24.176 1.00 54.22 671 THR A O 1
ATOM 5333 N N . GLU A 1 672 ? -3.886 11.659 -22.491 1.00 49.41 672 GLU A N 1
ATOM 5334 C CA . GLU A 1 672 ? -4.837 11.285 -21.438 1.00 49.41 672 GLU A CA 1
ATOM 5335 C C . GLU A 1 672 ? -5.985 12.287 -21.284 1.00 49.41 672 GLU A C 1
ATOM 5337 O O . GLU A 1 672 ? -7.143 11.891 -21.124 1.00 49.41 672 GLU A O 1
ATOM 5342 N N . ARG A 1 673 ? -5.699 13.593 -21.347 1.00 44.41 673 ARG A N 1
ATOM 5343 C CA . ARG A 1 673 ? -6.726 14.641 -21.218 1.00 44.41 673 ARG A CA 1
ATOM 5344 C C . ARG A 1 673 ? -7.604 14.760 -22.461 1.00 44.41 673 ARG A C 1
ATOM 5346 O O . ARG A 1 673 ? -8.819 14.831 -22.314 1.00 44.41 673 ARG A O 1
ATOM 5353 N N . GLY A 1 674 ? -7.027 14.735 -23.660 1.00 38.91 674 GLY A N 1
ATOM 5354 C CA . GLY A 1 674 ? -7.747 14.837 -24.933 1.00 38.91 674 GLY A CA 1
ATOM 5355 C C . GLY A 1 674 ? -8.764 13.711 -25.128 1.00 38.91 674 GLY A C 1
ATOM 5356 O O . GLY A 1 674 ? -9.872 13.961 -25.596 1.00 38.91 674 GLY A O 1
ATOM 5357 N N . ARG A 1 675 ? -8.445 12.492 -24.670 1.00 40.94 675 ARG A N 1
ATOM 5358 C CA . ARG A 1 675 ? -9.379 11.353 -24.694 1.00 40.94 675 ARG A CA 1
ATOM 5359 C C . ARG A 1 675 ? -10.379 11.362 -23.524 1.00 40.94 675 ARG A C 1
ATOM 5361 O O . ARG A 1 675 ? -11.533 11.002 -23.736 1.00 40.94 675 ARG A O 1
ATOM 5368 N N . ARG A 1 676 ? -10.020 11.864 -22.328 1.00 38.53 676 ARG A N 1
ATOM 5369 C CA . ARG A 1 676 ? -10.990 12.095 -21.226 1.00 38.53 676 ARG A CA 1
ATOM 5370 C C . ARG A 1 676 ? -12.023 13.177 -21.561 1.00 38.53 676 ARG A C 1
ATOM 5372 O O . ARG A 1 676 ? -13.175 13.051 -21.161 1.00 38.53 676 ARG A O 1
ATOM 5379 N N . ILE A 1 677 ? -11.648 14.199 -22.331 1.00 32.09 677 ILE A N 1
ATOM 5380 C CA . ILE A 1 677 ? -12.557 15.241 -22.841 1.00 32.09 677 ILE A CA 1
ATOM 5381 C C . ILE A 1 677 ? -13.625 14.630 -23.771 1.00 32.09 677 ILE A C 1
ATOM 5383 O O . ILE A 1 677 ? -14.778 15.041 -23.708 1.00 32.09 677 ILE A O 1
ATOM 5387 N N . GLY A 1 678 ? -13.311 13.569 -24.525 1.00 28.36 678 GLY A N 1
ATOM 5388 C CA . GLY A 1 678 ? -14.312 12.824 -25.306 1.00 28.36 678 GLY A CA 1
ATOM 5389 C C . GLY A 1 678 ? -15.408 12.160 -24.458 1.00 28.36 678 GLY A C 1
ATOM 5390 O O . GLY A 1 678 ? -16.539 12.033 -24.912 1.00 28.36 678 GLY A O 1
ATOM 5391 N N . HIS A 1 679 ? -15.101 11.803 -23.206 1.00 29.16 679 HIS A N 1
ATOM 5392 C CA . HIS A 1 679 ? -16.047 11.197 -22.261 1.00 29.16 679 HIS A CA 1
ATOM 5393 C C . HIS A 1 679 ? -16.665 12.196 -21.261 1.00 29.16 679 HIS A C 1
ATOM 5395 O O . HIS A 1 679 ? -17.679 11.882 -20.645 1.00 29.16 679 HIS A O 1
ATOM 5401 N N . ALA A 1 680 ? -16.081 13.389 -21.093 1.00 27.36 680 ALA A N 1
ATOM 5402 C CA . ALA A 1 680 ? -16.476 14.375 -20.079 1.00 27.36 680 ALA A CA 1
ATOM 5403 C C . ALA A 1 680 ? -17.116 15.663 -20.642 1.00 27.36 680 ALA A C 1
ATOM 5405 O O . ALA A 1 680 ? -17.542 16.510 -19.864 1.00 27.36 680 ALA A O 1
ATOM 5406 N N . VAL A 1 681 ? -17.215 15.838 -21.967 1.00 27.77 681 VAL A N 1
ATOM 5407 C CA . VAL A 1 681 ? -17.807 17.053 -22.580 1.00 27.77 681 VAL A CA 1
ATOM 5408 C C . VAL A 1 681 ? -19.338 16.998 -22.734 1.00 27.77 681 VAL A C 1
ATOM 5410 O O . VAL A 1 681 ? -19.945 17.982 -23.145 1.00 27.77 681 VAL A O 1
ATOM 5413 N N . VAL A 1 682 ? -20.007 15.919 -22.316 1.00 35.50 682 VAL A N 1
ATOM 5414 C CA . VAL A 1 682 ? -21.486 15.856 -22.334 1.00 35.50 682 VAL A CA 1
ATOM 5415 C C . VAL A 1 682 ? -22.130 16.244 -20.994 1.00 35.50 682 VAL A C 1
ATOM 5417 O O . VAL A 1 682 ? -23.309 16.588 -20.963 1.00 35.50 682 VAL A O 1
ATOM 5420 N N . GLU A 1 683 ? -21.382 16.327 -19.890 1.00 29.97 683 GLU A N 1
ATOM 5421 C CA . GLU A 1 683 ? -21.950 16.732 -18.599 1.00 29.97 683 GLU A CA 1
ATOM 5422 C C . GLU A 1 683 ? -21.177 17.887 -17.956 1.00 29.97 683 GLU A C 1
ATOM 5424 O O . GLU A 1 683 ? -19.957 17.873 -17.821 1.00 29.97 683 GLU A O 1
ATOM 5429 N N . THR A 1 684 ? -21.946 18.851 -17.442 1.00 31.61 684 THR A N 1
ATOM 5430 C CA . THR A 1 684 ? -21.548 19.949 -16.538 1.00 31.61 684 THR A CA 1
ATOM 5431 C C . THR A 1 684 ? -21.164 21.295 -17.165 1.00 31.61 684 THR A C 1
ATOM 5433 O O . THR A 1 684 ? -20.174 21.932 -16.808 1.00 31.61 684 THR A O 1
ATOM 5436 N N . GLY A 1 685 ? -22.041 21.823 -18.020 1.00 30.92 685 GLY A N 1
ATOM 5437 C CA . GLY A 1 685 ? -22.133 23.260 -18.280 1.00 30.92 685 GLY A CA 1
ATOM 5438 C C . GLY A 1 685 ? -23.270 23.912 -17.489 1.00 30.92 685 GLY A C 1
ATOM 5439 O O . GLY A 1 685 ? -24.315 24.130 -18.092 1.00 30.92 685 GLY A O 1
ATOM 5440 N N . LYS A 1 686 ? -23.066 24.210 -16.186 1.00 29.47 686 LYS A N 1
ATOM 5441 C CA . LYS A 1 686 ? -23.636 25.340 -15.388 1.00 29.47 686 LYS A CA 1
ATOM 5442 C C . LYS A 1 686 ? -23.836 25.016 -13.885 1.00 29.47 686 LYS A C 1
ATOM 5444 O O . LYS A 1 686 ? -24.695 24.212 -13.562 1.00 29.47 686 LYS A O 1
ATOM 5449 N N . VAL A 1 687 ? -23.149 25.805 -13.027 1.00 27.27 687 VAL A N 1
ATOM 5450 C CA . VAL A 1 687 ? -23.579 26.315 -11.685 1.00 27.27 687 VAL A CA 1
ATOM 5451 C C . VAL A 1 687 ? -23.569 25.255 -10.548 1.00 27.27 687 VAL A C 1
ATOM 5453 O O . VAL A 1 687 ? -24.190 24.221 -10.700 1.00 27.27 687 VAL A O 1
ATOM 5456 N N . VAL A 1 688 ? -22.877 25.326 -9.393 1.00 31.33 688 VAL A N 1
ATOM 5457 C CA . VAL A 1 688 ? -22.374 26.335 -8.411 1.00 31.33 688 VAL A CA 1
ATOM 5458 C C . VAL A 1 688 ? -21.077 25.720 -7.804 1.00 31.33 688 VAL A C 1
ATOM 5460 O O . VAL A 1 688 ? -21.023 24.508 -7.667 1.00 31.33 688 VAL A O 1
ATOM 5463 N N . GLY A 1 689 ? -19.958 26.357 -7.442 1.00 26.92 689 GLY A N 1
ATOM 5464 C CA . GLY A 1 689 ? -19.696 27.663 -6.840 1.00 26.92 689 GLY A CA 1
ATOM 5465 C C . GLY A 1 689 ? -19.126 27.457 -5.422 1.00 26.92 689 GLY A C 1
ATOM 5466 O O . GLY A 1 689 ? -19.882 27.436 -4.460 1.00 26.92 689 GLY A O 1
ATOM 5467 N N . GLY A 1 690 ? -17.799 27.298 -5.304 1.00 29.70 690 GLY A N 1
ATOM 5468 C CA . GLY A 1 690 ? -17.067 27.287 -4.025 1.00 29.70 690 GLY A CA 1
ATOM 5469 C C . GLY A 1 690 ? -16.042 26.151 -3.889 1.00 29.70 690 GLY A C 1
ATOM 5470 O O . GLY A 1 690 ? -16.422 24.992 -3.833 1.00 29.70 690 GLY A O 1
ATOM 5471 N N . ALA A 1 691 ? -14.754 26.510 -3.790 1.00 27.12 691 ALA A N 1
ATOM 5472 C CA . ALA A 1 691 ? -13.596 25.656 -3.455 1.00 27.12 691 ALA A CA 1
ATOM 5473 C C . ALA A 1 691 ? -12.948 24.777 -4.556 1.00 27.12 691 ALA A C 1
ATOM 5475 O O . ALA A 1 691 ? -12.468 23.684 -4.275 1.00 27.12 691 ALA A O 1
ATOM 5476 N N . ILE A 1 692 ? -12.812 25.280 -5.792 1.00 30.41 692 ILE A N 1
ATOM 5477 C CA . ILE A 1 692 ? -11.996 24.633 -6.844 1.00 30.41 692 ILE A CA 1
ATOM 5478 C C . ILE A 1 692 ? -10.998 25.647 -7.422 1.00 30.41 692 ILE A C 1
ATOM 5480 O O . ILE A 1 692 ? -11.246 26.219 -8.477 1.00 30.41 692 ILE A O 1
ATOM 5484 N N . ASN A 1 693 ? -9.872 25.887 -6.739 1.00 25.66 693 ASN A N 1
ATOM 5485 C CA . ASN A 1 693 ? -8.805 26.768 -7.252 1.00 25.66 693 ASN A CA 1
ATOM 5486 C C . ASN A 1 693 ? -7.408 26.121 -7.326 1.00 25.66 693 ASN A C 1
ATOM 5488 O O . ASN A 1 693 ? -6.517 26.719 -7.917 1.00 25.66 693 ASN A O 1
ATOM 5492 N N . SER A 1 694 ? -7.195 24.894 -6.833 1.00 32.91 694 SER A N 1
ATOM 5493 C CA . SER A 1 694 ? -5.828 24.339 -6.737 1.00 32.91 694 SER A CA 1
ATOM 5494 C C . SER A 1 694 ? -5.351 23.491 -7.926 1.00 32.91 694 SER A C 1
ATOM 5496 O O . SER A 1 694 ? -4.195 23.098 -7.938 1.00 32.91 694 SER A O 1
ATOM 5498 N N . ALA A 1 695 ? -6.187 23.205 -8.932 1.00 34.56 695 ALA A N 1
ATOM 5499 C CA . ALA A 1 695 ? -5.790 22.378 -10.090 1.00 34.56 695 ALA A CA 1
ATOM 5500 C C . ALA A 1 695 ? -5.854 23.112 -11.445 1.00 34.56 695 ALA A C 1
ATOM 5502 O O . ALA A 1 695 ? -5.325 22.623 -12.443 1.00 34.56 695 ALA A O 1
ATOM 5503 N N . ARG A 1 696 ? -6.489 24.293 -11.502 1.00 32.97 696 ARG A N 1
ATOM 5504 C CA . ARG A 1 696 ? -6.655 25.065 -12.747 1.00 32.97 696 ARG A CA 1
ATOM 5505 C C . ARG A 1 696 ? -5.536 26.077 -13.011 1.00 32.97 696 ARG A C 1
ATOM 5507 O O . ARG A 1 696 ? -5.308 26.385 -14.174 1.00 32.97 696 ARG A O 1
ATOM 5514 N N . SER A 1 697 ? -4.818 26.584 -12.005 1.00 35.12 697 SER A N 1
ATOM 5515 C CA . SER A 1 697 ? -3.762 27.585 -12.250 1.00 35.12 697 SER A CA 1
ATOM 5516 C C . SER A 1 697 ? -2.428 26.963 -12.689 1.00 35.12 697 SER A C 1
ATOM 5518 O O . SER A 1 697 ? -1.784 27.496 -13.588 1.00 35.12 697 SER A O 1
ATOM 5520 N N . PHE A 1 698 ? -2.041 25.807 -12.138 1.00 37.97 698 PHE A N 1
ATOM 5521 C CA . PHE A 1 698 ? -0.679 25.274 -12.298 1.00 37.97 698 PHE A CA 1
ATOM 5522 C C . PHE A 1 698 ? -0.361 24.734 -13.701 1.00 37.97 698 PHE A C 1
ATOM 5524 O O . PHE A 1 698 ? 0.712 25.003 -14.230 1.00 37.97 698 PHE A O 1
ATOM 5531 N N . VAL A 1 699 ? -1.301 24.048 -14.361 1.00 36.56 699 VAL A N 1
ATOM 5532 C CA . VAL A 1 699 ? -1.065 23.523 -15.725 1.00 36.56 699 VAL A CA 1
ATOM 5533 C C . VAL A 1 699 ? -1.208 24.612 -16.794 1.00 36.56 699 VAL A C 1
ATOM 5535 O O . VAL A 1 699 ? -0.574 24.544 -17.842 1.00 36.56 699 VAL A O 1
ATOM 5538 N N . THR A 1 700 ? -1.998 25.649 -16.512 1.00 34.41 700 THR A N 1
ATOM 5539 C CA . THR A 1 700 ? -2.185 26.792 -17.415 1.00 34.41 700 THR A CA 1
ATOM 5540 C C . THR A 1 700 ? -0.963 27.716 -17.392 1.00 34.41 700 THR A C 1
ATOM 5542 O O . THR A 1 700 ? -0.560 28.183 -18.449 1.00 34.41 700 THR A O 1
ATOM 5545 N N . SER A 1 701 ? -0.320 27.884 -16.225 1.00 30.28 701 SER A N 1
ATOM 5546 C CA . SER A 1 701 ? 0.968 28.585 -16.076 1.00 30.28 701 SER A CA 1
ATOM 5547 C C . SER A 1 701 ? 2.126 27.854 -16.776 1.00 30.28 701 SER A C 1
ATOM 5549 O O . SER A 1 701 ? 2.977 28.484 -17.396 1.00 30.28 701 SER A O 1
ATOM 5551 N N . TRP A 1 702 ? 2.139 26.517 -16.717 1.00 36.53 702 TRP A N 1
ATOM 5552 C CA . TRP A 1 702 ? 3.157 25.678 -17.363 1.00 36.53 702 TRP A CA 1
ATOM 5553 C C . TRP A 1 702 ? 3.030 25.643 -18.897 1.00 36.53 702 TRP A C 1
ATOM 5555 O O . TRP A 1 702 ? 4.027 25.725 -19.612 1.00 36.53 702 TRP A O 1
ATOM 5565 N N . LEU A 1 703 ? 1.802 25.578 -19.427 1.00 34.75 703 LEU A N 1
ATOM 5566 C CA . LEU A 1 703 ? 1.560 25.651 -20.874 1.00 34.75 703 LEU A CA 1
ATOM 5567 C C . LEU A 1 703 ? 1.848 27.048 -21.446 1.00 34.75 703 LEU A C 1
ATOM 5569 O O . LEU A 1 703 ? 2.312 27.137 -22.582 1.00 34.75 703 LEU A O 1
ATOM 5573 N N . SER A 1 704 ? 1.630 28.124 -20.675 1.00 33.00 704 SER A N 1
ATOM 5574 C CA . SER A 1 704 ? 1.935 29.489 -21.128 1.00 33.00 704 SER A CA 1
ATOM 5575 C C . SER A 1 704 ? 3.434 29.749 -21.326 1.00 33.00 704 SER A C 1
ATOM 5577 O O . SER A 1 704 ? 3.802 30.431 -22.284 1.00 33.00 704 SER A O 1
ATOM 5579 N N . GLU A 1 705 ? 4.300 29.153 -20.501 1.00 35.03 705 GLU A N 1
ATOM 5580 C CA . GLU A 1 705 ? 5.765 29.228 -20.655 1.00 35.03 705 GLU A CA 1
ATOM 5581 C C . GLU A 1 705 ? 6.252 28.524 -21.934 1.00 35.03 705 GLU A C 1
ATOM 5583 O O . GLU A 1 705 ? 7.127 29.025 -22.644 1.00 35.03 705 GLU A O 1
ATOM 5588 N N . LEU A 1 706 ? 5.633 27.393 -22.293 1.00 32.47 706 LEU A N 1
ATOM 5589 C CA . LEU A 1 706 ? 5.953 26.654 -23.520 1.00 32.47 706 LEU A CA 1
ATOM 5590 C C . LEU A 1 706 ? 5.584 27.446 -24.788 1.00 32.47 706 LEU A C 1
ATOM 5592 O O . LEU A 1 706 ? 6.331 27.424 -25.768 1.00 32.47 706 LEU A O 1
ATOM 5596 N N . THR A 1 707 ? 4.476 28.196 -24.760 1.00 34.19 707 THR A N 1
ATOM 5597 C CA . THR A 1 707 ? 4.045 29.044 -25.887 1.00 34.19 707 THR A CA 1
ATOM 5598 C C . THR A 1 707 ? 4.832 30.348 -26.027 1.00 34.19 707 THR A C 1
ATOM 5600 O O . THR A 1 707 ? 4.910 30.881 -27.128 1.00 34.19 707 THR A O 1
ATOM 5603 N N . GLN A 1 708 ? 5.457 30.854 -24.958 1.00 32.72 708 GLN A N 1
ATOM 5604 C CA . GLN A 1 708 ? 6.333 32.032 -25.046 1.00 32.72 708 GLN A CA 1
ATOM 5605 C C . GLN A 1 708 ? 7.702 31.701 -25.656 1.00 32.72 708 GLN A C 1
ATOM 5607 O O . GLN A 1 708 ? 8.274 32.527 -26.359 1.00 32.72 708 GLN A O 1
ATOM 5612 N N . SER A 1 709 ? 8.201 30.472 -25.476 1.00 30.20 709 SER A N 1
ATOM 5613 C CA . SER A 1 709 ? 9.471 30.040 -26.086 1.00 30.20 709 SER A CA 1
ATOM 5614 C C . SER A 1 709 ? 9.401 29.777 -27.601 1.00 30.20 709 SER A C 1
ATOM 5616 O O . SER A 1 709 ? 10.433 29.581 -28.237 1.00 30.20 709 SER A O 1
ATOM 5618 N N . SER A 1 710 ? 8.201 29.788 -28.195 1.00 28.55 710 SER A N 1
ATOM 5619 C CA . SER A 1 710 ? 7.969 29.497 -29.620 1.00 28.55 710 SER A CA 1
ATOM 5620 C C . SER A 1 710 ? 7.747 30.740 -30.498 1.00 28.55 710 SER A C 1
ATOM 5622 O O . SER A 1 710 ? 7.491 30.593 -31.691 1.00 28.55 710 SER A O 1
ATOM 5624 N N . SER A 1 711 ? 7.896 31.958 -29.957 1.00 26.61 711 SER A N 1
ATOM 5625 C CA . SER A 1 711 ? 7.708 33.216 -30.705 1.00 26.61 711 SER A CA 1
ATOM 5626 C C . SER A 1 711 ? 8.965 34.078 -30.911 1.00 26.61 711 SER A C 1
ATOM 5628 O O . SER A 1 711 ? 8.837 35.180 -31.428 1.00 26.61 711 SER A O 1
ATOM 5630 N N . GLU A 1 712 ? 10.172 33.606 -30.575 1.00 30.44 712 GLU A N 1
ATOM 5631 C CA . GLU A 1 712 ? 11.422 34.387 -30.754 1.00 30.44 712 GLU A CA 1
ATOM 5632 C C . GLU A 1 712 ? 12.443 33.771 -31.728 1.00 30.44 712 GLU A C 1
ATOM 5634 O O . GLU A 1 712 ? 13.614 34.141 -31.740 1.00 30.44 712 GLU A O 1
ATOM 5639 N N . GLN A 1 713 ? 12.023 32.854 -32.600 1.00 28.12 713 GLN A N 1
ATOM 5640 C CA . GLN A 1 713 ? 12.875 32.363 -33.687 1.00 28.12 713 GLN A CA 1
ATOM 5641 C C . GLN A 1 713 ? 12.107 32.348 -35.002 1.00 28.12 713 GLN A C 1
ATOM 5643 O O . GLN A 1 713 ? 11.673 31.298 -35.458 1.00 28.12 713 GLN A O 1
ATOM 5648 N N . ASN A 1 714 ? 11.900 33.530 -35.576 1.00 27.95 714 ASN A N 1
ATOM 5649 C CA . ASN A 1 714 ? 11.687 33.721 -37.009 1.00 27.95 714 ASN A CA 1
ATOM 5650 C C . ASN A 1 714 ? 11.852 35.207 -37.333 1.00 27.95 714 ASN A C 1
ATOM 5652 O O . ASN A 1 714 ? 10.878 35.946 -37.306 1.00 27.95 714 ASN A O 1
ATOM 5656 N N . GLU A 1 715 ? 13.081 35.624 -37.628 1.00 24.73 715 GLU A N 1
ATOM 5657 C CA . GLU A 1 715 ? 13.368 36.673 -38.614 1.00 24.73 715 GLU A CA 1
ATOM 5658 C C . GLU A 1 715 ? 14.856 36.571 -38.995 1.00 24.73 715 GLU A C 1
ATOM 5660 O O . GLU A 1 715 ? 15.751 36.997 -38.270 1.00 24.73 715 GLU A O 1
ATOM 5665 N N . GLU A 1 716 ? 15.102 35.883 -40.114 1.00 26.73 716 GLU A N 1
ATOM 5666 C CA . GLU A 1 716 ? 16.399 35.777 -40.783 1.00 26.73 716 GLU A CA 1
ATOM 5667 C C . GLU A 1 716 ? 16.688 37.034 -41.619 1.00 26.73 716 GLU A C 1
ATOM 5669 O O . GLU A 1 716 ? 15.800 37.652 -42.209 1.00 26.73 716 GLU A O 1
ATOM 5674 N N . GLU A 1 717 ? 17.976 37.364 -41.670 1.00 25.17 717 GLU A N 1
ATOM 5675 C CA . GLU A 1 717 ? 18.614 38.477 -42.364 1.00 25.17 717 GLU A CA 1
ATOM 5676 C C . GLU A 1 717 ? 18.269 38.577 -43.860 1.00 25.17 717 GLU A C 1
ATOM 5678 O O . GLU A 1 717 ? 18.460 37.627 -44.614 1.00 25.17 717 GLU A O 1
ATOM 5683 N N . THR A 1 718 ? 17.941 39.785 -44.335 1.00 24.89 718 THR A N 1
ATOM 5684 C CA . THR A 1 718 ? 18.360 40.256 -45.668 1.00 24.89 718 THR A CA 1
ATOM 5685 C C . THR A 1 718 ? 18.546 41.781 -45.684 1.00 24.89 718 THR A C 1
ATOM 5687 O O . THR A 1 718 ? 17.663 42.526 -45.276 1.00 24.89 718 THR A O 1
ATOM 5690 N N . GLY A 1 719 ? 19.672 42.249 -46.241 1.00 24.66 719 GLY A N 1
ATOM 5691 C CA . GLY A 1 719 ? 19.728 43.529 -46.964 1.00 24.66 719 GLY A CA 1
ATOM 5692 C C . GLY A 1 719 ? 20.430 44.720 -46.295 1.00 24.66 719 GLY A C 1
ATOM 5693 O O . GLY A 1 719 ? 19.882 45.402 -45.444 1.00 24.66 719 GLY A O 1
ATOM 5694 N N . GLU A 1 720 ? 21.629 45.003 -46.802 1.00 25.20 720 GLU A N 1
ATOM 5695 C CA . GLU A 1 720 ? 22.470 46.203 -46.675 1.00 25.20 720 GLU A CA 1
ATOM 5696 C C . GLU A 1 720 ? 21.771 47.579 -46.528 1.00 25.20 720 GLU A C 1
ATOM 5698 O O . GLU A 1 720 ? 20.852 47.910 -47.275 1.00 25.20 720 GLU A O 1
ATOM 5703 N N . GLY A 1 721 ? 22.382 48.477 -45.731 1.00 24.16 721 GLY A N 1
ATOM 5704 C CA . GLY A 1 721 ? 22.505 49.896 -46.109 1.00 24.16 721 GLY A CA 1
ATOM 5705 C C . GLY A 1 721 ? 22.281 50.976 -45.035 1.00 24.16 721 GLY A C 1
ATOM 5706 O O . GLY A 1 721 ? 21.150 51.297 -44.706 1.00 24.16 721 GLY A O 1
ATOM 5707 N N . LYS A 1 722 ? 23.382 51.673 -44.695 1.00 23.50 722 LYS A N 1
ATOM 5708 C CA . LYS A 1 722 ? 23.502 53.094 -44.268 1.00 23.50 722 LYS A CA 1
ATOM 5709 C C . LYS A 1 722 ? 23.097 53.525 -42.839 1.00 23.50 722 LYS A C 1
ATOM 5711 O O . LYS A 1 722 ? 21.931 53.660 -42.502 1.00 23.50 722 LYS A O 1
ATOM 5716 N N . ALA A 1 723 ? 24.116 53.952 -42.084 1.00 22.47 723 ALA A N 1
ATOM 5717 C CA . ALA A 1 723 ? 24.069 55.084 -41.136 1.00 22.47 723 ALA A CA 1
ATOM 5718 C C . ALA A 1 723 ? 23.940 56.428 -41.921 1.00 22.47 723 ALA A C 1
ATOM 5720 O O . ALA A 1 723 ? 24.256 56.390 -43.119 1.00 22.47 723 ALA A O 1
ATOM 5721 N N . PRO A 1 724 ? 23.570 57.607 -41.342 1.00 30.95 724 PRO A N 1
ATOM 5722 C CA . PRO A 1 724 ? 23.873 58.042 -39.964 1.00 30.95 724 PRO A CA 1
ATOM 5723 C C . PRO A 1 724 ? 22.855 58.983 -39.235 1.00 30.95 724 PRO A C 1
ATOM 5725 O O . PRO A 1 724 ? 21.867 59.429 -39.803 1.00 30.95 724 PRO A O 1
ATOM 5728 N N . GLU A 1 725 ? 23.213 59.296 -37.977 1.00 22.95 725 GLU A N 1
ATOM 5729 C CA . GLU A 1 725 ? 23.090 60.579 -37.232 1.00 22.95 725 GLU A CA 1
ATOM 5730 C C . GLU A 1 725 ? 21.758 61.137 -36.655 1.00 22.95 725 GLU A C 1
ATOM 5732 O O . GLU A 1 725 ? 20.795 61.429 -37.350 1.00 22.95 725 GLU A O 1
ATOM 5737 N N . GLU A 1 726 ? 21.845 61.394 -35.334 1.00 22.88 726 GLU A N 1
ATOM 5738 C CA . GLU A 1 726 ? 21.384 62.554 -34.537 1.00 22.88 726 GLU A CA 1
ATOM 5739 C C . GLU A 1 726 ? 19.908 63.020 -34.556 1.00 22.88 726 GLU A C 1
ATOM 5741 O O . GLU A 1 726 ? 19.419 63.591 -35.525 1.00 22.88 726 GLU A O 1
ATOM 5746 N N . LYS A 1 727 ? 19.265 63.030 -33.373 1.00 24.86 727 LYS A N 1
ATOM 5747 C CA . LYS A 1 727 ? 19.164 64.245 -32.529 1.00 24.86 727 LYS A CA 1
ATOM 5748 C C . LYS A 1 727 ? 18.474 64.002 -31.182 1.00 24.86 727 LYS A C 1
ATOM 5750 O O . LYS A 1 727 ? 17.476 63.301 -31.061 1.00 24.86 727 LYS A O 1
ATOM 5755 N N . SER A 1 728 ? 19.079 64.639 -30.192 1.00 23.11 728 SER A N 1
ATOM 5756 C CA . SER A 1 728 ? 18.750 64.801 -28.782 1.00 23.11 728 SER A CA 1
ATOM 5757 C C . SER A 1 728 ? 17.660 65.846 -28.500 1.00 23.11 728 SER A C 1
ATOM 5759 O O . SER A 1 728 ? 17.363 66.675 -29.354 1.00 23.11 728 SER A O 1
ATOM 5761 N N . GLU A 1 729 ? 17.237 65.844 -27.225 1.00 26.22 729 GLU A N 1
ATOM 5762 C CA . GLU A 1 729 ? 16.621 66.905 -26.389 1.00 26.22 729 GLU A CA 1
ATOM 5763 C C . GLU A 1 729 ? 15.158 66.626 -25.990 1.00 26.22 729 GLU A C 1
ATOM 5765 O O . GLU A 1 729 ? 14.261 66.614 -26.821 1.00 26.22 729 GLU A O 1
ATOM 5770 N N . ALA A 1 730 ? 14.874 66.169 -24.761 1.00 26.16 730 ALA A N 1
ATOM 5771 C CA . ALA A 1 730 ? 15.001 66.793 -23.427 1.00 26.16 730 ALA A CA 1
ATOM 5772 C C . ALA A 1 730 ? 13.715 67.517 -22.984 1.00 26.16 730 ALA A C 1
ATOM 5774 O O . ALA A 1 730 ? 13.350 68.541 -23.553 1.00 26.16 730 ALA A O 1
ATOM 5775 N N . LYS A 1 731 ? 13.088 67.021 -21.904 1.00 25.38 731 LYS A N 1
ATOM 5776 C CA . LYS A 1 731 ? 12.859 67.775 -20.654 1.00 25.38 731 LYS A CA 1
ATOM 5777 C C . LYS A 1 731 ? 12.144 66.931 -19.591 1.00 25.38 731 LYS A C 1
ATOM 5779 O O . LYS A 1 731 ? 11.023 66.475 -19.784 1.00 25.38 731 LYS A O 1
ATOM 5784 N N . ILE A 1 732 ? 12.832 66.785 -18.464 1.00 27.66 732 ILE A N 1
ATOM 5785 C CA . ILE A 1 732 ? 12.290 66.571 -17.122 1.00 27.66 732 ILE A CA 1
ATOM 5786 C C . ILE A 1 732 ? 12.378 67.946 -16.450 1.00 27.66 732 ILE A C 1
ATOM 5788 O O . ILE A 1 732 ? 13.424 68.586 -16.568 1.00 27.66 732 ILE A O 1
ATOM 5792 N N . ASP A 1 733 ? 11.320 68.382 -15.766 1.00 26.20 733 ASP A N 1
ATOM 5793 C CA . ASP A 1 733 ? 11.402 69.464 -14.781 1.00 26.20 733 ASP A CA 1
ATOM 5794 C C . ASP A 1 733 ? 11.461 68.853 -13.373 1.00 26.20 733 ASP A C 1
ATOM 5796 O O . ASP A 1 733 ? 10.621 68.040 -12.979 1.00 26.20 733 ASP A O 1
ATOM 5800 N N . GLU A 1 734 ? 12.518 69.239 -12.658 1.00 29.58 734 GLU A N 1
ATOM 5801 C CA . GLU A 1 734 ? 12.746 69.085 -11.222 1.00 29.58 734 GLU A CA 1
ATOM 5802 C C . GLU A 1 734 ? 11.892 70.073 -10.412 1.00 29.58 734 GLU A C 1
ATOM 5804 O O . GLU A 1 734 ? 11.511 71.120 -10.921 1.00 29.58 734 GLU A O 1
ATOM 5809 N N . GLU A 1 735 ? 11.704 69.792 -9.119 1.00 28.64 735 GLU A N 1
ATOM 5810 C CA . GLU A 1 735 ? 12.013 70.678 -7.971 1.00 28.64 735 GLU A CA 1
ATOM 5811 C C . GLU A 1 735 ? 11.497 70.002 -6.683 1.00 28.64 735 GLU A C 1
ATOM 5813 O O . GLU A 1 735 ? 10.445 69.373 -6.706 1.00 28.64 735 GLU A O 1
ATOM 5818 N N . LYS A 1 736 ? 12.069 70.097 -5.477 1.00 33.03 736 LYS A N 1
ATOM 5819 C CA . LYS A 1 736 ? 13.356 70.489 -4.851 1.00 33.03 736 LYS A CA 1
ATOM 5820 C C . LYS A 1 736 ? 13.108 70.157 -3.354 1.00 33.03 736 LYS A C 1
ATOM 5822 O O . LYS A 1 736 ? 12.027 70.443 -2.859 1.00 33.03 736 LYS A O 1
ATOM 5827 N N . ASN A 1 737 ? 13.922 69.378 -2.646 1.00 31.53 737 ASN A N 1
ATOM 5828 C CA . ASN A 1 737 ? 15.240 69.661 -2.061 1.00 31.53 737 ASN A CA 1
ATOM 5829 C C . ASN A 1 737 ? 15.221 70.379 -0.687 1.00 31.53 737 ASN A C 1
ATOM 5831 O O . ASN A 1 737 ? 14.351 71.196 -0.406 1.00 31.53 737 ASN A O 1
ATOM 5835 N N . ALA A 1 738 ? 16.293 70.100 0.069 1.00 31.62 738 ALA A N 1
ATOM 5836 C CA . ALA A 1 738 ? 16.742 70.593 1.380 1.00 31.62 738 ALA A CA 1
ATOM 5837 C C . ALA A 1 738 ? 16.041 69.992 2.620 1.00 31.62 738 ALA A C 1
ATOM 5839 O O . ALA A 1 738 ? 14.827 70.028 2.733 1.00 31.62 738 ALA A O 1
ATOM 5840 N N . GLY A 1 739 ? 16.734 69.466 3.632 1.00 28.16 739 GLY A N 1
ATOM 5841 C CA . GLY A 1 739 ? 18.170 69.343 3.889 1.00 28.16 739 GLY A CA 1
ATOM 5842 C C . GLY A 1 739 ? 18.444 69.187 5.396 1.00 28.16 739 GLY A C 1
ATOM 5843 O O . GLY A 1 739 ? 17.621 69.599 6.206 1.00 28.16 739 GLY A O 1
ATOM 5844 N N . LEU A 1 740 ? 19.649 68.680 5.695 1.00 32.72 740 LEU A N 1
ATOM 5845 C CA . LEU A 1 740 ? 20.430 68.717 6.952 1.00 32.72 740 LEU A CA 1
ATOM 5846 C C . LEU A 1 740 ? 20.197 67.657 8.055 1.00 32.72 740 LEU A C 1
ATOM 5848 O O . LEU A 1 740 ? 19.155 67.647 8.693 1.00 32.72 740 LEU A O 1
ATOM 5852 N N . GLN A 1 741 ? 21.289 66.890 8.272 1.00 36.88 741 GLN A N 1
ATOM 5853 C CA . GLN A 1 741 ? 21.992 66.523 9.532 1.00 36.88 741 GLN A CA 1
ATOM 5854 C C . GLN A 1 741 ? 21.167 65.877 10.664 1.00 36.88 741 GLN A C 1
ATOM 5856 O O . GLN A 1 741 ? 20.102 66.360 11.011 1.00 36.88 741 GLN A O 1
ATOM 5861 N N . GLU A 1 742 ? 21.590 64.799 11.325 1.00 39.72 742 GLU A N 1
ATOM 5862 C CA . GLU A 1 742 ? 22.909 64.203 11.615 1.00 39.72 742 GLU A CA 1
ATOM 5863 C C . GLU A 1 742 ? 22.765 62.678 11.758 1.00 39.72 742 GLU A C 1
ATOM 5865 O O . GLU A 1 742 ? 21.658 62.234 12.149 1.00 39.72 742 GLU A O 1
#

Secondary structure (DSSP, 8-state):
-TTGGGSGGGTTS-TTTT--SHHHHHHHHHTSPPGGG--THHHHHHHHHHHHHHHHHHHHHHHHS--TTT--TT--TTTT-EETTEESSSS-GGGTTTS----HHHHHHH-GGGTTS-TTTT---HHHHHHHTTSGGGTTS-TTTT--SHHHHHHHHHTSPPTTS-SHHHHHHHHHHHHHHHHHHHTTTT-TTHHHH--TTTT-EETTEESSSSGGGSS-S-S---SEEEEEEEEEETTTEEEEEEEESPSSS-TT-------GGGTTHHHHHS-TTGGG-SEEEEEEEEEPP--TT--S-TT-EEEEEEEEEEEEGGG-SS--TT--SSEEEEEEEEEESS--HHHHHHHHHHHHHHHHHT--TT--HHHHHHHHHHHHH--GGGGG-HHHHTTT--HHHHHHHHTTHHHHHHHHHHTT-EEEEE-SSHHHHHHHHHHHHTTSTTIIIIITTT-S--TTHHHH----S-----TT------TT-PSP-TT-TTEEEESS--GGGTTGGG-TT--EEEEEE--THHHH-TTS-SEEEETTTTEEEE--HHHHHHTPPPHHHHHHHHHHHHHHHHHHHHHHHHHTTTTSHHHHHHHHHHHHHHHHHHHHHSTTTTGGGG-HHHHHHHHTSHHHHHHHTS--TTGGGSPPS-TTSSS--HHHHHHHHHHHHHHHHHHHHHHHSSS--S---SS--TTTHHHHHHHHHHHHTTSS-------------------PPP--------